Protein 1GXY (pdb70)

Structure (mmCIF, N/CA/C/O backbone):
data_1GXY
#
_entry.id   1GXY
#
_cell.length_a   46.510
_cell.length_b   85.640
_cell.length_c   57.960
_cell.angle_alpha   90.00
_cell.angle_beta   94.60
_cell.angle_gamma   90.00
#
_symmetry.space_group_name_H-M   'P 1 21 1'
#
loop_
_entity.id
_entity.type
_entity.pdbx_description
1 polymer 'T-CELL ECTO-ADP-RIBOSYLTRANSFERASE 2'
2 non-polymer GLYCEROL
3 water water
#
loop_
_atom_site.group_PDB
_atom_site.id
_atom_site.type_symbol
_atom_site.label_atom_id
_atom_site.label_alt_id
_atom_site.label_comp_id
_atom_site.label_asym_id
_atom_site.label_entity_id
_atom_site.label_seq_id
_atom_site.pdbx_PDB_ins_code
_atom_site.Cartn_x
_atom_site.Cartn_y
_atom_site.Cartn_z
_atom_site.occupancy
_atom_site.B_iso_or_equiv
_atom_site.auth_seq_id
_atom_site.auth_comp_id
_atom_site.auth_asym_id
_atom_site.auth_atom_id
_atom_site.pdbx_PDB_model_num
ATOM 1 N N . PRO A 1 4 ? -7.899 11.180 -7.234 1.00 25.63 4 PRO A N 1
ATOM 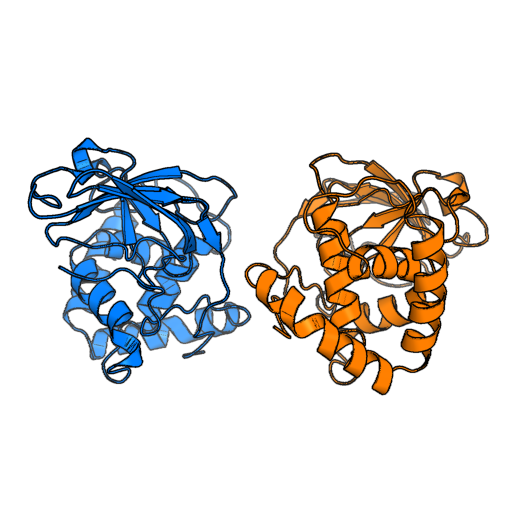2 C CA . PRO A 1 4 ? -7.612 11.459 -5.804 1.00 27.10 4 PRO A CA 1
ATOM 3 C C . PRO A 1 4 ? -6.176 11.903 -5.579 1.00 25.34 4 PRO A C 1
ATOM 4 O O . PRO A 1 4 ? -5.240 11.337 -6.144 1.00 25.76 4 PRO A O 1
ATOM 8 N N . LEU A 1 5 ? -6.009 12.914 -4.740 1.00 21.69 5 LEU A N 1
ATOM 9 C CA . LEU A 1 5 ? -4.689 13.430 -4.424 1.00 20.29 5 LEU A CA 1
ATOM 10 C C . LEU A 1 5 ? -4.251 12.909 -3.060 1.00 20.91 5 LEU A C 1
ATOM 11 O O . LEU A 1 5 ? -5.076 12.724 -2.163 1.00 18.20 5 LEU A O 1
ATOM 16 N N . MET A 1 6 ? -2.952 12.672 -2.916 1.00 20.97 6 MET A N 1
ATOM 17 C CA . MET A 1 6 ? -2.382 12.169 -1.668 1.00 22.77 6 MET A CA 1
ATOM 18 C C . MET A 1 6 ? -1.958 13.314 -0.761 1.00 19.73 6 MET A C 1
ATOM 19 O O . MET A 1 6 ? -1.341 14.265 -1.221 1.00 24.49 6 MET A O 1
ATOM 24 N N . LEU A 1 7 ? -2.271 13.219 0.528 1.00 13.92 7 LEU A N 1
ATOM 25 C CA . LEU A 1 7 ? -1.847 14.246 1.470 1.00 13.16 7 LEU A CA 1
ATOM 26 C C . LEU A 1 7 ? -0.415 13.890 1.832 1.00 15.95 7 LEU A C 1
ATOM 27 O O . LEU A 1 7 ? -0.055 12.713 1.865 1.00 18.83 7 LEU A O 1
ATOM 32 N N . ASP A 1 8 ? 0.407 14.902 2.073 1.00 13.01 8 ASP A N 1
ATOM 33 C CA . ASP A 1 8 ? 1.794 14.682 2.472 1.00 15.00 8 ASP A CA 1
ATOM 34 C C . ASP A 1 8 ? 2.300 15.890 3.241 1.00 15.95 8 ASP A C 1
ATOM 35 O O . ASP A 1 8 ? 1.503 16.612 3.857 1.00 14.94 8 ASP A O 1
ATOM 40 N N . THR A 1 9 ? 3.612 16.112 3.225 1.00 14.26 9 THR A N 1
ATOM 41 C CA . THR A 1 9 ? 4.186 17.241 3.945 1.00 14.29 9 THR A CA 1
ATOM 42 C C . THR A 1 9 ? 4.537 18.402 3.017 1.00 17.40 9 THR A C 1
ATOM 43 O O . THR A 1 9 ? 5.254 19.327 3.407 1.00 16.27 9 THR A O 1
ATOM 47 N N . ALA A 1 10 ? 4.022 18.337 1.792 1.00 11.68 10 ALA A N 1
ATOM 48 C CA . ALA A 1 10 ? 4.227 19.381 0.787 1.00 13.72 10 ALA A CA 1
ATOM 49 C C . ALA A 1 10 ? 5.680 19.822 0.633 1.00 14.67 10 ALA A C 1
ATOM 50 O O . ALA A 1 10 ? 6.016 21.003 0.801 1.00 12.56 10 ALA A O 1
ATOM 52 N N . PRO A 1 11 ? 6.566 18.881 0.282 1.00 14.53 11 PRO A N 1
ATOM 53 C CA . PRO A 1 11 ? 7.986 19.203 0.110 1.00 15.61 11 PRO A CA 1
ATOM 54 C C . PRO A 1 11 ? 8.306 20.185 -1.014 1.00 16.66 11 PRO A C 1
ATOM 55 O O . PRO A 1 11 ? 9.330 20.868 -0.960 1.00 18.28 11 PRO A O 1
ATOM 59 N N . ASN A 1 12 ? 7.438 20.274 -2.018 1.00 14.21 12 ASN A N 1
ATOM 60 C CA . ASN A 1 12 ? 7.680 21.175 -3.151 1.00 15.68 12 ASN A CA 1
ATOM 61 C C . ASN A 1 12 ? 7.110 22.581 -3.009 1.00 17.47 12 ASN A C 1
ATOM 62 O O . ASN A 1 12 ? 7.254 23.407 -3.910 1.00 18.59 12 ASN A O 1
ATOM 67 N N . ALA A 1 13 ? 6.477 22.867 -1.882 1.00 13.76 13 ALA A N 1
ATOM 68 C CA . ALA A 1 13 ? 5.852 24.171 -1.697 1.00 12.68 13 ALA A CA 1
ATOM 69 C C . ALA A 1 13 ? 6.743 25.307 -1.214 1.00 10.58 13 ALA A C 1
ATOM 70 O O . ALA A 1 13 ? 7.618 25.104 -0.382 1.00 16.19 13 ALA A O 1
ATOM 72 N N . PHE A 1 14 ? 6.513 26.510 -1.739 1.00 11.40 14 PHE A N 1
ATOM 73 C CA . PHE A 1 14 ? 7.263 27.672 -1.280 1.00 10.26 14 PHE A CA 1
ATOM 74 C C . PHE A 1 14 ? 6.612 27.941 0.074 1.00 13.73 14 PHE A C 1
ATOM 75 O O . PHE A 1 14 ? 5.413 28.192 0.145 1.00 18.51 14 PHE A O 1
ATOM 83 N N . ASP A 1 15 ? 7.396 27.905 1.143 1.00 10.24 15 ASP A N 1
ATOM 84 C CA . ASP A 1 15 ? 6.837 28.038 2.485 1.00 8.18 15 ASP A CA 1
ATOM 85 C C . ASP A 1 15 ? 7.538 29.068 3.371 1.00 7.94 15 ASP A C 1
ATOM 86 O O . ASP A 1 15 ? 7.491 28.975 4.603 1.00 10.70 15 ASP A O 1
ATOM 91 N N . ASP A 1 16 ? 8.164 30.059 2.743 1.00 11.48 16 ASP A N 1
ATOM 92 C CA . ASP A 1 16 ? 8.934 31.078 3.448 1.00 9.81 16 ASP A CA 1
ATOM 93 C C . ASP A 1 16 ? 8.216 31.733 4.627 1.00 11.96 16 ASP A C 1
ATOM 94 O O . ASP A 1 16 ? 7.073 32.207 4.494 1.00 11.93 16 ASP A O 1
ATOM 99 N N . GLN A 1 17 ? 8.895 31.768 5.773 1.00 10.44 17 GLN A N 1
ATOM 100 C CA . GLN A 1 17 ? 8.356 32.423 6.967 1.00 10.75 17 GLN A CA 1
ATOM 101 C C . GLN A 1 17 ? 9.090 33.739 7.215 1.00 10.87 17 GLN A C 1
ATOM 102 O O . GLN A 1 17 ? 8.730 34.503 8.110 1.00 11.49 17 GLN A O 1
ATOM 108 N N . TYR A 1 18 ? 10.118 33.998 6.415 1.00 12.43 18 TYR A N 1
ATOM 109 C CA . TYR A 1 18 ? 10.892 35.230 6.537 1.00 11.33 18 TYR A CA 1
ATOM 110 C C . TYR A 1 18 ? 11.465 35.428 7.942 1.00 14.70 18 TYR A C 1
ATOM 111 O O . TYR A 1 18 ? 11.342 36.505 8.533 1.00 16.05 18 TYR A O 1
ATOM 120 N N . GLU A 1 19 ? 12.089 34.385 8.473 1.00 15.56 19 GLU A N 1
ATOM 121 C CA . GLU A 1 19 ? 12.676 34.484 9.799 1.00 15.25 19 GLU A CA 1
ATOM 122 C C . GLU A 1 19 ? 14.032 35.183 9.737 1.00 14.67 19 GLU A C 1
ATOM 123 O O . GLU A 1 19 ? 14.981 34.671 9.135 1.00 18.68 19 GLU A O 1
ATOM 129 N N . GLY A 1 20 ? 14.103 36.362 10.347 1.00 16.06 20 GLY A N 1
ATOM 130 C CA . GLY A 1 20 ? 15.349 37.106 10.384 1.00 16.46 20 GLY A CA 1
ATOM 131 C C . GLY A 1 20 ? 15.559 38.128 9.284 1.00 20.09 20 GLY A C 1
ATOM 132 O O . GLY A 1 20 ? 16.558 38.852 9.305 1.00 18.68 20 GLY A O 1
ATOM 133 N N . CYS A 1 21 ? 14.631 38.211 8.332 1.00 18.07 21 CYS A N 1
ATOM 134 C CA . CYS A 1 21 ? 14.773 39.162 7.229 1.00 19.48 21 CYS A CA 1
ATOM 135 C C . CYS A 1 21 ? 13.566 40.074 6.993 1.00 19.93 21 CYS A C 1
ATOM 136 O O . CYS A 1 21 ? 13.405 40.621 5.901 1.00 20.94 21 CYS A O 1
ATOM 139 N N . VAL A 1 22 ? 12.724 40.245 8.002 1.00 17.31 22 VAL A N 1
ATOM 140 C CA . VAL A 1 22 ? 11.552 41.100 7.848 1.00 15.84 22 VAL A CA 1
ATOM 141 C C . VAL A 1 22 ? 11.908 42.518 7.407 1.00 21.09 22 VAL A C 1
ATOM 142 O O . VAL A 1 22 ? 11.333 43.039 6.442 1.00 16.83 22 VAL A O 1
ATOM 146 N N . ASN A 1 23 ? 12.849 43.147 8.102 1.00 21.52 23 ASN A N 1
ATOM 147 C CA . ASN A 1 23 ? 13.232 44.510 7.748 1.00 24.50 23 ASN A CA 1
ATOM 148 C C . ASN A 1 23 ? 13.791 44.569 6.334 1.00 26.03 23 ASN A C 1
ATOM 149 O O . ASN A 1 23 ? 13.491 45.491 5.571 1.00 22.40 23 ASN A O 1
ATOM 154 N N . LYS A 1 24 ? 14.604 43.577 5.988 1.00 24.08 24 LYS A N 1
ATOM 155 C CA . LYS A 1 24 ? 15.196 43.510 4.662 1.00 24.29 24 LYS A CA 1
ATOM 156 C C . LYS A 1 24 ? 14.096 43.397 3.609 1.00 26.07 24 LYS A C 1
ATOM 157 O O . LYS A 1 24 ? 14.134 44.076 2.579 1.00 21.25 24 LYS A O 1
ATOM 163 N N . MET A 1 25 ? 13.106 42.549 3.877 1.00 19.10 25 MET A N 1
ATOM 164 C CA . MET A 1 25 ? 11.997 42.361 2.943 1.00 20.86 25 MET A CA 1
ATOM 165 C C . MET A 1 25 ? 11.076 43.578 2.828 1.00 22.38 25 MET A C 1
ATOM 166 O O . MET A 1 25 ? 10.645 43.920 1.725 1.00 23.46 25 MET A O 1
ATOM 171 N N . GLU A 1 26 ? 10.759 44.218 3.954 1.00 18.80 26 GLU A N 1
ATOM 172 C CA . GLU A 1 26 ? 9.875 45.382 3.934 1.00 20.05 26 GLU A CA 1
ATOM 173 C C . GLU A 1 26 ? 10.452 46.509 3.079 1.00 25.20 26 GLU A C 1
ATOM 174 O O . GLU A 1 26 ? 9.708 47.354 2.588 1.00 24.00 26 GLU A O 1
ATOM 180 N N . GLU A 1 27 ? 11.770 46.531 2.895 1.00 20.73 27 GLU A N 1
ATOM 181 C CA . GLU A 1 27 ? 12.355 47.591 2.082 1.00 27.14 27 GLU A CA 1
ATOM 182 C C . GLU A 1 27 ? 12.524 47.223 0.610 1.00 22.11 27 GLU A C 1
ATOM 183 O O . GLU A 1 27 ? 12.523 48.105 -0.247 1.00 23.95 27 GLU A O 1
ATOM 189 N N . LYS A 1 28 ? 12.657 45.937 0.303 1.00 20.39 28 LYS A N 1
ATOM 190 C CA . LYS A 1 28 ? 12.817 45.528 -1.086 1.00 17.17 28 LYS A CA 1
ATOM 191 C C . LYS A 1 28 ? 11.520 45.033 -1.722 1.00 14.84 28 LYS A C 1
ATOM 192 O O . LYS A 1 28 ? 11.418 44.966 -2.944 1.00 14.96 28 LYS A O 1
ATOM 198 N N . ALA A 1 29 ? 10.536 44.693 -0.894 1.00 14.80 29 ALA A N 1
ATOM 199 C CA . ALA A 1 29 ? 9.258 44.187 -1.399 1.00 13.82 29 ALA A CA 1
ATOM 200 C C . ALA A 1 29 ? 8.497 45.116 -2.359 1.00 16.48 29 ALA A C 1
ATOM 201 O O . ALA A 1 29 ? 7.848 44.638 -3.299 1.00 13.58 29 ALA A O 1
ATOM 203 N N . PRO A 1 30 ? 8.538 46.443 -2.137 1.00 14.04 30 PRO A N 1
ATOM 204 C CA . PRO A 1 30 ? 7.811 47.316 -3.068 1.00 13.79 30 PRO A CA 1
ATOM 205 C C . PRO A 1 30 ? 8.304 47.144 -4.506 1.00 9.44 30 PRO A C 1
ATOM 206 O O . PRO A 1 30 ? 7.501 47.075 -5.445 1.00 11.97 30 PRO A O 1
ATOM 210 N N . LEU A 1 31 ? 9.622 47.071 -4.676 1.00 12.37 31 LEU A N 1
ATOM 211 C CA . LEU A 1 31 ? 10.218 46.889 -5.989 1.00 15.16 31 LEU A CA 1
ATOM 212 C C . LEU A 1 31 ? 9.874 45.490 -6.491 1.00 12.66 31 LEU A C 1
ATOM 213 O O . LEU A 1 31 ? 9.568 45.290 -7.671 1.00 14.19 31 LEU A O 1
ATOM 218 N N . LEU A 1 32 ? 9.931 44.511 -5.591 1.00 13.34 32 LEU A N 1
ATOM 219 C CA . LEU A 1 32 ? 9.609 43.147 -5.973 1.00 15.73 32 LEU A CA 1
ATOM 220 C C . LEU A 1 32 ? 8.149 43.014 -6.413 1.00 10.63 32 LEU A C 1
ATOM 221 O O . LEU A 1 32 ? 7.855 42.248 -7.324 1.00 10.81 32 LEU A O 1
ATOM 226 N N . LEU A 1 33 ? 7.246 43.761 -5.775 1.00 10.59 33 LEU A N 1
ATOM 227 C CA . LEU A 1 33 ? 5.824 43.686 -6.118 1.00 10.44 33 LEU A CA 1
ATOM 228 C C . LEU A 1 33 ? 5.606 44.241 -7.521 1.00 11.79 33 LEU A C 1
ATOM 229 O O . LEU A 1 33 ? 4.858 43.693 -8.329 1.00 11.02 33 LEU A O 1
ATOM 234 N N . GLN A 1 34 ? 6.287 45.337 -7.809 1.00 12.92 34 GLN A N 1
ATOM 235 C CA . GLN A 1 34 ? 6.201 45.954 -9.116 1.00 12.71 34 GLN A CA 1
ATOM 236 C C . GLN A 1 34 ? 6.666 44.953 -10.172 1.00 11.80 34 GLN A C 1
ATOM 237 O O . GLN A 1 34 ? 6.105 44.892 -11.275 1.00 13.64 34 GLN A O 1
ATOM 243 N N . GLU A 1 35 ? 7.701 44.177 -9.839 1.00 10.92 35 GLU A N 1
ATOM 244 C CA . GLU A 1 35 ? 8.227 43.164 -10.740 1.00 11.21 35 GLU A CA 1
ATOM 245 C C . GLU A 1 35 ? 7.215 42.030 -10.895 1.00 10.85 35 GLU A C 1
ATOM 246 O O . GLU A 1 35 ? 6.990 41.545 -12.003 1.00 13.20 35 GLU A O 1
ATOM 252 N N . ASP A 1 36 ? 6.602 41.607 -9.787 1.00 13.69 36 ASP A N 1
ATOM 253 C CA . ASP A 1 36 ? 5.601 40.546 -9.891 1.00 13.14 3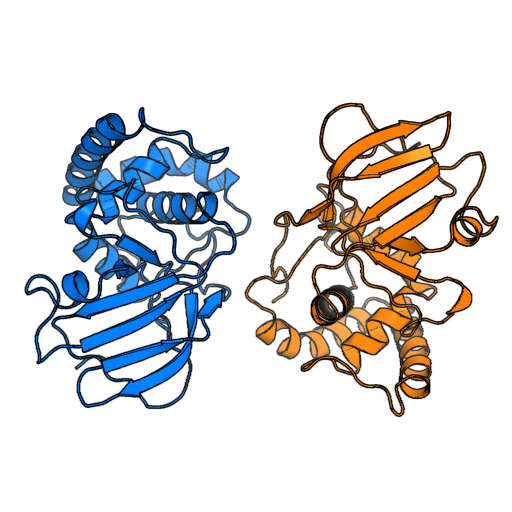6 ASP A CA 1
ATOM 254 C C . ASP A 1 36 ? 4.527 41.004 -10.881 1.00 13.92 36 ASP A C 1
ATOM 255 O O . ASP A 1 36 ? 4.118 40.240 -11.752 1.00 14.20 36 ASP A O 1
ATOM 260 N N . PHE A 1 37 ? 4.074 42.249 -10.745 1.00 13.94 37 PHE A N 1
ATOM 261 C CA . PHE A 1 37 ? 3.035 42.776 -11.627 1.00 12.76 37 PHE A CA 1
ATOM 262 C C . PHE A 1 37 ? 3.478 42.742 -13.099 1.00 12.95 37 PHE A C 1
ATOM 263 O O . PHE A 1 37 ? 2.686 42.449 -13.999 1.00 12.75 37 PHE A O 1
ATOM 271 N N . ASN A 1 38 ? 4.743 43.053 -13.346 1.00 15.77 38 ASN A N 1
ATOM 272 C CA . ASN A 1 38 ? 5.245 43.063 -14.715 1.00 16.00 38 ASN A CA 1
ATOM 273 C C . ASN A 1 38 ? 5.327 41.667 -15.325 1.00 17.27 38 ASN A C 1
ATOM 274 O O . ASN A 1 38 ? 5.388 41.511 -16.543 1.00 17.34 38 ASN A O 1
ATOM 279 N N . MET A 1 39 ? 5.315 40.644 -14.476 1.00 14.06 39 MET A N 1
ATOM 280 C CA . MET A 1 39 ? 5.385 39.273 -14.959 1.00 11.26 39 MET A CA 1
ATOM 281 C C . MET A 1 39 ? 4.028 38.584 -14.789 1.00 12.09 39 MET A C 1
ATOM 282 O O . MET A 1 39 ? 3.855 37.457 -15.234 1.00 16.47 39 MET A O 1
ATOM 287 N N . ASN A 1 40 ? 3.082 39.274 -14.160 1.00 12.54 40 ASN A N 1
ATOM 288 C CA . ASN A 1 40 ? 1.788 38.678 -13.824 1.00 15.71 40 ASN A CA 1
ATOM 289 C C . ASN A 1 40 ? 0.665 39.711 -13.938 1.00 16.48 40 ASN A C 1
ATOM 290 O O . ASN A 1 40 ? 0.255 40.318 -12.945 1.00 14.14 40 ASN A O 1
ATOM 295 N N . ALA A 1 41 ? 0.147 39.898 -15.147 1.00 16.50 41 ALA A N 1
ATOM 296 C CA . ALA A 1 41 ? -0.910 40.884 -15.358 1.00 14.68 41 ALA A CA 1
ATOM 297 C C . ALA A 1 41 ? -2.155 40.619 -14.509 1.00 18.02 41 ALA A C 1
ATOM 298 O O . ALA A 1 41 ? -2.779 41.562 -14.005 1.00 16.61 41 ALA A O 1
ATOM 300 N N . LYS A 1 42 ? -2.511 39.346 -14.358 1.00 19.43 42 LYS A N 1
ATOM 301 C CA . LYS A 1 42 ? -3.684 38.968 -13.571 1.00 21.75 42 LYS A CA 1
ATOM 302 C C . LYS A 1 42 ? -3.525 39.445 -12.134 1.00 20.29 42 LYS A C 1
ATOM 303 O O . LYS A 1 42 ? -4.480 39.929 -11.528 1.00 15.16 42 LYS A O 1
ATOM 309 N N . LEU A 1 43 ? -2.319 39.284 -11.592 1.00 14.17 43 LEU A N 1
ATOM 310 C CA . LEU A 1 43 ? -2.044 39.722 -10.227 1.00 16.49 43 LEU A CA 1
ATOM 311 C C . LEU A 1 43 ? -2.151 41.239 -10.107 1.00 15.10 43 LEU A C 1
ATOM 312 O O . LEU A 1 43 ? -2.681 41.748 -9.129 1.00 12.41 43 LEU A O 1
ATOM 317 N N . LYS A 1 44 ? -1.651 41.971 -11.102 1.00 17.85 44 LYS A N 1
ATOM 318 C CA . LYS A 1 44 ? -1.737 43.421 -11.045 1.00 17.44 44 LYS A CA 1
ATOM 319 C C . LYS A 1 44 ? -3.193 43.876 -10.976 1.00 13.51 44 LYS A C 1
ATOM 320 O O . LYS A 1 44 ? -3.527 44.753 -10.190 1.00 16.10 44 LYS A O 1
ATOM 326 N N . VAL A 1 45 ? -4.058 43.284 -11.801 1.00 14.62 45 VAL A N 1
ATOM 327 C CA . VAL A 1 45 ? -5.468 43.659 -11.783 1.00 15.60 45 VAL A CA 1
ATOM 328 C C . VAL A 1 45 ? -6.080 43.266 -10.441 1.00 14.22 45 VAL A C 1
ATOM 329 O O . VAL A 1 45 ? -6.769 44.066 -9.813 1.00 14.04 45 VAL A O 1
ATOM 333 N N . ALA A 1 46 ? -5.791 42.045 -9.995 1.00 16.79 46 ALA A N 1
ATOM 334 C CA . ALA A 1 46 ? -6.303 41.551 -8.714 1.00 14.87 46 ALA A CA 1
ATOM 335 C C . ALA A 1 46 ? -5.908 42.485 -7.561 1.00 15.88 46 ALA A C 1
ATOM 336 O O . ALA A 1 46 ? -6.722 42.808 -6.705 1.00 13.62 46 ALA A O 1
ATOM 338 N N . TRP A 1 47 ? -4.648 42.911 -7.533 1.00 12.48 47 TRP A N 1
ATOM 339 C CA . TRP A 1 47 ? -4.169 43.817 -6.484 1.00 12.31 47 TRP A CA 1
ATOM 340 C C . TRP A 1 47 ? -4.935 45.149 -6.488 1.00 13.45 47 TRP A C 1
ATOM 341 O O . TRP A 1 47 ? -5.345 45.650 -5.441 1.00 14.31 47 TRP A O 1
ATOM 352 N N . GLU A 1 48 ? -5.130 45.715 -7.674 1.00 17.76 48 GLU A N 1
ATOM 353 C CA . GLU A 1 48 ? -5.845 46.976 -7.811 1.00 23.17 48 GLU A CA 1
ATOM 354 C C . GLU A 1 48 ? -7.265 46.862 -7.263 1.00 18.12 48 GLU A C 1
ATOM 355 O O . GLU A 1 48 ? -7.753 47.771 -6.609 1.00 15.64 48 GLU A O 1
ATOM 361 N N . GLU A 1 49 ? -7.918 45.737 -7.526 1.00 17.16 49 GLU A N 1
ATOM 362 C CA . GLU A 1 49 ? -9.283 45.529 -7.041 1.00 15.94 49 GLU A CA 1
ATOM 363 C C . GLU A 1 49 ? -9.288 45.407 -5.517 1.00 14.46 49 GLU A C 1
ATOM 364 O O . GLU A 1 49 ? -10.158 45.944 -4.839 1.00 16.13 49 GLU A O 1
ATOM 370 N N . ALA A 1 50 ? -8.300 44.696 -4.979 1.00 14.90 50 ALA A N 1
ATOM 371 C CA . ALA A 1 50 ? -8.211 44.518 -3.540 1.00 13.82 50 ALA A CA 1
ATOM 372 C C . ALA A 1 50 ? -7.846 45.819 -2.836 1.00 13.80 50 ALA A C 1
ATOM 373 O O . ALA A 1 50 ? -8.264 46.060 -1.707 1.00 15.04 50 ALA A O 1
ATOM 375 N N . LYS A 1 51 ? -7.061 46.668 -3.496 1.00 13.02 51 LYS A N 1
ATOM 376 C CA . LYS A 1 51 ? -6.690 47.924 -2.873 1.00 15.21 51 LYS A CA 1
ATOM 377 C C . LYS A 1 51 ? -7.958 48.765 -2.713 1.00 16.42 51 LYS A C 1
ATOM 378 O O . LYS A 1 51 ? -8.142 49.446 -1.710 1.00 18.96 51 LYS A O 1
ATOM 384 N N . LYS A 1 52 ? -8.837 48.699 -3.706 1.00 20.77 52 LYS A N 1
ATOM 385 C CA . LYS A 1 52 ? -10.094 49.446 -3.648 1.00 26.63 52 LYS A CA 1
ATOM 386 C C . LYS A 1 52 ? -10.924 48.979 -2.451 1.00 27.48 52 LYS A C 1
ATOM 387 O O . LYS A 1 52 ? -11.420 49.787 -1.669 1.00 23.73 52 LYS A O 1
ATOM 393 N N . ARG A 1 53 ? -11.070 47.666 -2.314 1.00 22.41 53 ARG A N 1
ATOM 394 C CA . ARG A 1 53 ? -11.828 47.097 -1.206 1.00 26.01 53 ARG A CA 1
ATOM 395 C C . ARG A 1 53 ? -11.197 47.441 0.145 1.00 24.04 53 ARG A C 1
ATOM 396 O O . ARG A 1 53 ? -11.903 47.815 1.085 1.00 21.82 53 ARG A O 1
ATOM 404 N N . TRP A 1 54 ? -9.873 47.303 0.243 1.00 18.52 54 TRP A N 1
ATOM 405 C CA . TRP A 1 54 ? -9.155 47.601 1.481 1.00 17.38 54 TRP A CA 1
ATOM 406 C C . TRP A 1 54 ? -9.387 49.040 1.927 1.00 17.64 54 TRP A C 1
ATOM 407 O O . TRP A 1 54 ? -9.601 49.308 3.109 1.00 21.58 54 TRP A O 1
ATOM 418 N N . ASN A 1 55 ? -9.341 49.968 0.977 1.00 24.61 55 ASN A N 1
ATOM 419 C CA . ASN A 1 55 ? -9.539 51.369 1.315 1.00 26.70 55 ASN A CA 1
ATOM 420 C C . ASN A 1 55 ? -10.943 51.622 1.845 1.00 25.41 55 ASN A C 1
ATOM 421 O O . ASN A 1 55 ? -11.144 52.515 2.668 1.00 28.02 55 ASN A O 1
ATOM 426 N N . ASN A 1 56 ? -11.913 50.840 1.381 1.00 26.80 56 ASN A N 1
ATOM 427 C CA . ASN A 1 56 ? -13.291 51.008 1.841 1.00 31.54 56 ASN A CA 1
ATOM 428 C C . ASN A 1 56 ? -13.514 50.489 3.255 1.00 33.28 56 ASN A C 1
ATOM 429 O O . ASN A 1 56 ? -14.326 51.040 4.004 1.00 30.61 56 ASN A O 1
ATOM 434 N N . ILE A 1 57 ? -12.790 49.437 3.631 1.00 26.92 57 ILE A N 1
ATOM 435 C CA . ILE A 1 57 ? -12.987 48.848 4.950 1.00 27.56 57 ILE A CA 1
ATOM 436 C C . ILE A 1 57 ? -12.030 49.250 6.063 1.00 29.39 57 ILE A C 1
ATOM 437 O O . ILE A 1 57 ? -12.368 49.121 7.237 1.00 29.96 57 ILE A O 1
ATOM 442 N N . LYS A 1 58 ? -10.852 49.756 5.717 1.00 30.99 58 LYS A N 1
ATOM 443 C CA . LYS A 1 58 ? -9.878 50.114 6.742 1.00 35.16 58 LYS A CA 1
ATOM 444 C C . LYS A 1 58 ? -10.251 51.212 7.743 1.00 39.45 58 LYS A C 1
ATOM 445 O O . LYS A 1 58 ? -9.775 51.198 8.880 1.00 41.13 58 LYS A O 1
ATOM 451 N N . PRO A 1 59 ? -11.101 52.177 7.348 1.00 42.90 59 PRO A N 1
ATOM 452 C CA . PRO A 1 59 ? -11.452 53.225 8.316 1.00 47.00 59 PRO A CA 1
ATOM 453 C C . PRO A 1 59 ? -12.170 52.669 9.548 1.00 55.38 59 PRO A C 1
ATOM 454 O O . PRO A 1 59 ? -12.179 53.294 10.611 1.00 56.12 59 PRO A O 1
ATOM 458 N N . SER A 1 60 ? -12.760 51.486 9.394 1.00 60.44 60 SER A N 1
ATOM 459 C CA . SER A 1 60 ? -13.504 50.829 10.467 1.00 64.28 60 SER A CA 1
ATOM 460 C C . SER A 1 60 ? -12.750 50.692 11.789 1.00 64.76 60 SER A C 1
ATOM 461 O O . SER A 1 60 ? -13.075 51.367 12.768 1.00 67.00 60 SER A O 1
ATOM 464 N N . ARG A 1 61 ? -11.746 49.819 11.818 1.00 61.03 61 ARG A N 1
ATOM 465 C CA . ARG A 1 61 ? -10.977 49.584 13.036 1.00 58.38 61 ARG A CA 1
ATOM 466 C C . ARG A 1 61 ? -9.521 50.022 12.947 1.00 51.19 61 ARG A C 1
ATOM 467 O O . ARG A 1 61 ? -9.115 50.717 12.015 1.00 49.36 61 ARG A O 1
ATOM 475 N N . SER A 1 62 ? -8.749 49.602 13.946 1.00 43.72 62 SER A N 1
ATOM 476 C CA . SER A 1 62 ? -7.324 49.892 14.034 1.00 41.35 62 SER A CA 1
ATOM 477 C C . SER A 1 62 ? -6.582 48.580 13.773 1.00 35.29 62 SER A C 1
ATOM 478 O O . SER A 1 62 ? -7.202 47.516 13.725 1.00 34.74 62 SER A O 1
ATOM 481 N N . TYR A 1 63 ? -5.263 48.646 13.615 1.00 32.37 63 TYR A N 1
ATOM 482 C CA . TYR A 1 63 ? -4.484 47.440 13.325 1.00 30.86 63 TYR A CA 1
ATOM 483 C C . TYR A 1 63 ? -3.180 47.341 14.111 1.00 28.29 63 TYR A C 1
ATOM 484 O O . TYR A 1 63 ? -2.702 48.334 14.662 1.00 30.94 63 TYR A O 1
ATOM 493 N N . PRO A 1 64 ? -2.584 46.134 14.171 1.00 27.90 64 PRO A N 1
ATOM 494 C CA . PRO A 1 64 ? -1.328 45.911 14.897 1.00 28.56 64 PRO A CA 1
ATOM 495 C C . PRO A 1 64 ? -0.230 46.868 14.449 1.00 27.11 64 PRO A C 1
ATOM 496 O O . PRO A 1 64 ? -0.234 47.334 13.313 1.00 22.58 64 PRO A O 1
ATOM 500 N N . LYS A 1 65 ? 0.712 47.158 15.340 1.00 29.12 65 LYS A N 1
ATOM 501 C CA . LYS A 1 65 ? 1.808 48.051 14.993 1.00 32.59 65 LYS A CA 1
ATOM 502 C C . LYS A 1 65 ? 2.599 47.436 13.849 1.00 28.95 65 LYS A C 1
ATOM 503 O O . LYS A 1 65 ? 2.954 46.262 13.895 1.00 27.53 65 LYS A O 1
ATOM 509 N N . GLY A 1 66 ? 2.852 48.234 12.817 1.00 29.58 66 GLY A N 1
ATOM 510 C CA . GLY A 1 66 ? 3.610 47.753 11.677 1.00 27.52 66 GLY A CA 1
ATOM 511 C C . GLY A 1 66 ? 2.743 47.298 10.521 1.00 22.19 66 GLY A C 1
ATOM 512 O O . GLY A 1 66 ? 3.240 47.104 9.414 1.00 24.70 66 GLY A O 1
ATOM 513 N N . PHE A 1 67 ? 1.450 47.129 10.780 1.00 19.10 67 PHE A N 1
ATOM 514 C CA . PHE A 1 67 ? 0.494 46.690 9.761 1.00 17.84 67 PHE A CA 1
ATOM 515 C C . PHE A 1 67 ? 0.160 47.848 8.829 1.00 19.11 67 PHE A C 1
ATOM 516 O O . PHE A 1 67 ? -0.332 48.884 9.276 1.00 22.18 67 PHE A O 1
ATOM 524 N N . ASN A 1 68 ? 0.425 47.684 7.536 1.00 19.18 68 ASN A N 1
ATOM 525 C CA . ASN A 1 68 ? 0.149 48.749 6.574 1.00 19.10 68 ASN A CA 1
ATOM 526 C C . ASN A 1 68 ? -0.750 48.327 5.418 1.00 17.84 68 ASN A C 1
ATOM 527 O O . ASN A 1 68 ? -1.285 47.214 5.412 1.00 19.85 68 ASN A O 1
ATOM 532 N N . ASP A 1 69 ? -0.900 49.217 4.438 1.00 20.47 69 ASP A N 1
ATOM 533 C CA . ASP A 1 69 ? -1.752 48.966 3.276 1.00 18.19 69 ASP A CA 1
ATOM 534 C C . ASP A 1 69 ? -1.351 47.741 2.458 1.00 18.44 69 ASP A C 1
ATOM 535 O O . ASP A 1 69 ? -2.206 47.110 1.847 1.00 16.96 69 ASP A O 1
ATOM 540 N N . PHE A 1 70 ? -0.062 47.412 2.421 1.00 14.02 70 PHE A N 1
ATOM 541 C CA . PHE A 1 70 ? 0.370 46.237 1.659 1.00 13.16 70 PHE A CA 1
ATOM 542 C C . PHE A 1 70 ? -0.203 44.982 2.314 1.00 13.55 70 PHE A C 1
ATOM 543 O O . PHE A 1 70 ? -0.617 44.045 1.628 1.00 12.18 70 PHE A O 1
ATOM 551 N N . HIS A 1 71 ? -0.225 44.972 3.645 1.00 13.94 71 HIS A N 1
ATOM 552 C CA . HIS A 1 71 ? -0.732 43.817 4.383 1.00 15.78 71 HIS A CA 1
A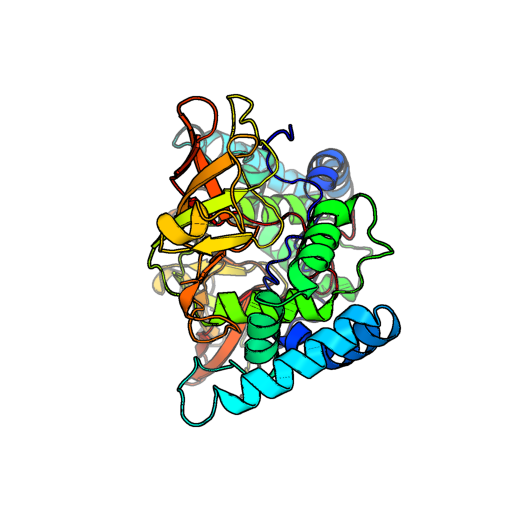TOM 553 C C . HIS A 1 71 ? -2.239 43.673 4.238 1.00 17.75 71 HIS A C 1
ATOM 554 O O . HIS A 1 71 ? -2.733 42.587 3.937 1.00 14.26 71 HIS A O 1
ATOM 561 N N . GLY A 1 72 ? -2.963 44.767 4.455 1.00 15.13 72 GLY A N 1
ATOM 562 C CA . GLY A 1 72 ? -4.412 44.723 4.334 1.00 16.35 72 GLY A CA 1
ATOM 563 C C . GLY A 1 72 ? -4.834 44.347 2.926 1.00 17.33 72 GLY A C 1
ATOM 564 O O . GLY A 1 72 ? -5.752 43.541 2.726 1.00 15.06 72 GLY A O 1
ATOM 565 N N . THR A 1 73 ? -4.163 44.931 1.938 1.00 13.25 73 THR A N 1
ATOM 566 C CA . THR A 1 73 ? -4.479 44.645 0.546 1.00 13.20 73 THR A CA 1
ATOM 567 C C . THR A 1 73 ? -4.178 43.193 0.171 1.00 14.71 73 THR A C 1
ATOM 568 O O . THR A 1 73 ? -4.955 42.576 -0.540 1.00 12.49 73 THR A O 1
ATOM 572 N N . ALA A 1 74 ? -3.050 42.655 0.637 1.00 10.11 74 ALA A N 1
ATOM 573 C CA . ALA A 1 74 ? -2.693 41.275 0.332 1.00 10.94 74 ALA A CA 1
ATOM 574 C C . ALA A 1 74 ? -3.759 40.302 0.849 1.00 11.62 74 ALA A C 1
ATOM 575 O O . ALA A 1 74 ? -4.151 39.360 0.145 1.00 11.92 74 ALA A O 1
ATOM 577 N N . LEU A 1 75 ? -4.230 40.534 2.073 1.00 12.46 75 LEU A N 1
ATOM 578 C CA . LEU A 1 75 ? -5.249 39.672 2.669 1.00 11.75 75 LEU A CA 1
ATOM 579 C C . LEU A 1 75 ? -6.532 39.697 1.855 1.00 12.22 75 LEU A C 1
ATOM 580 O O . LEU A 1 75 ? -7.091 38.652 1.530 1.00 12.33 75 LEU A O 1
ATOM 585 N N . VAL A 1 76 ? -6.994 40.900 1.528 1.00 12.04 76 VAL A N 1
ATOM 586 C CA . VAL A 1 76 ? -8.211 41.049 0.743 1.00 13.55 76 VAL A CA 1
ATOM 587 C C . VAL A 1 76 ? -8.046 40.309 -0.576 1.00 13.64 76 VAL A C 1
ATOM 588 O O . VAL A 1 76 ? -8.917 39.548 -0.997 1.00 12.97 76 VAL A O 1
ATOM 592 N N . ALA A 1 77 ? -6.909 40.526 -1.227 1.00 10.32 77 ALA A N 1
ATOM 593 C CA . ALA A 1 77 ? -6.638 39.878 -2.500 1.00 10.44 77 ALA A CA 1
ATOM 594 C C . ALA A 1 77 ? -6.728 38.358 -2.416 1.00 10.92 77 ALA A C 1
ATOM 595 O O . ALA A 1 77 ? -7.213 37.703 -3.336 1.00 12.54 77 ALA A O 1
ATOM 597 N N . TYR A 1 78 ? -6.251 37.785 -1.318 1.00 10.43 78 TYR A N 1
ATOM 598 C CA . TYR A 1 78 ? -6.309 36.337 -1.199 1.00 8.20 78 TYR A CA 1
ATOM 599 C C . TYR A 1 78 ? -7.747 35.834 -1.175 1.00 10.65 78 TYR A C 1
ATOM 600 O O . TYR A 1 78 ? -8.009 34.708 -1.588 1.00 11.09 78 TYR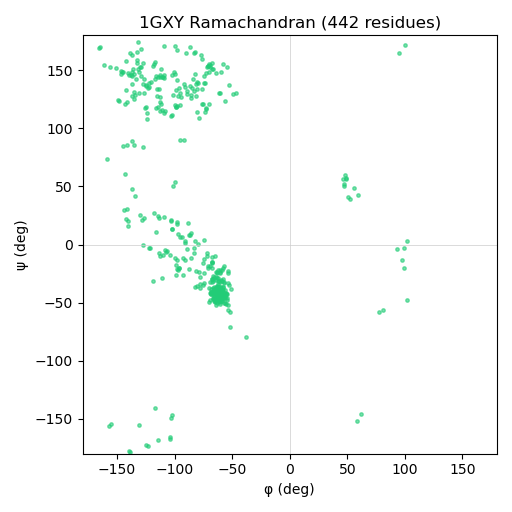 A O 1
ATOM 609 N N . THR A 1 79 ? -8.671 36.670 -0.704 1.00 10.93 79 THR A N 1
ATOM 610 C CA . THR A 1 79 ? -10.074 36.270 -0.657 1.00 12.43 79 THR A CA 1
ATOM 611 C C . THR A 1 79 ? -10.761 36.403 -2.017 1.00 15.59 79 THR A C 1
ATOM 612 O O . THR A 1 79 ? -11.955 36.105 -2.158 1.00 14.76 79 THR A O 1
ATOM 616 N N . GLY A 1 80 ? -9.995 36.848 -3.010 1.00 13.57 80 GLY A N 1
ATOM 617 C CA . GLY A 1 80 ? -10.504 37.007 -4.362 1.00 21.38 80 GLY A CA 1
ATOM 618 C C . GLY A 1 80 ? -10.053 35.908 -5.306 1.00 15.21 80 GLY A C 1
ATOM 619 O O . GLY A 1 80 ? -9.511 34.888 -4.875 1.00 15.28 80 GLY A O 1
ATOM 620 N N . SER A 1 81 ? -10.227 36.132 -6.610 1.00 19.27 81 SER A N 1
ATOM 621 C CA . SER A 1 81 ? -9.882 35.130 -7.612 1.00 19.16 81 SER A CA 1
ATOM 622 C C . SER A 1 81 ? -8.412 34.791 -7.814 1.00 14.03 81 SER A C 1
ATOM 623 O O . SER A 1 81 ? -8.105 33.722 -8.333 1.00 19.60 81 SER A O 1
ATOM 626 N N . ILE A 1 82 ? -7.497 35.663 -7.399 1.00 15.29 82 ILE A N 1
ATOM 627 C CA . ILE A 1 82 ? -6.081 35.359 -7.595 1.00 14.97 82 ILE A CA 1
ATOM 628 C C . ILE A 1 82 ? -5.632 34.173 -6.732 1.00 12.63 82 ILE A C 1
ATOM 629 O O . ILE A 1 82 ? -4.586 33.586 -6.982 1.00 12.21 82 ILE A O 1
ATOM 634 N N . ALA A 1 83 ? -6.439 33.808 -5.736 1.00 12.02 83 ALA A N 1
ATOM 635 C CA . ALA A 1 83 ? -6.084 32.701 -4.848 1.00 11.91 83 ALA A CA 1
ATOM 636 C C . ALA A 1 83 ? -5.794 31.371 -5.546 1.00 12.33 83 ALA A C 1
ATOM 637 O O . ALA A 1 83 ? -4.862 30.666 -5.166 1.00 14.37 83 ALA A O 1
ATOM 639 N N . VAL A 1 84 ? -6.588 31.015 -6.554 1.00 12.87 84 VAL A N 1
ATOM 640 C CA . VAL A 1 84 ? -6.370 29.749 -7.242 1.00 14.05 84 VAL A CA 1
ATOM 641 C C . VAL A 1 84 ? -4.996 29.665 -7.899 1.00 13.26 84 VAL A C 1
ATOM 642 O O . VAL A 1 84 ? -4.272 28.681 -7.714 1.00 13.83 84 VAL A O 1
ATOM 646 N N . ASP A 1 85 ? -4.623 30.695 -8.654 1.00 15.22 85 ASP A N 1
ATOM 647 C CA . ASP A 1 85 ? -3.336 30.676 -9.336 1.00 16.74 85 ASP A CA 1
ATOM 648 C C . ASP A 1 85 ? -2.182 30.812 -8.353 1.00 11.52 85 ASP A C 1
ATOM 649 O O . ASP A 1 85 ? -1.136 30.176 -8.515 1.00 14.18 85 ASP A O 1
ATOM 654 N N . PHE A 1 86 ? -2.385 31.635 -7.331 1.00 10.99 86 PHE A N 1
ATOM 655 C CA . PHE A 1 86 ? -1.369 31.845 -6.310 1.00 11.29 86 PHE A CA 1
ATOM 656 C C . PHE A 1 86 ? -1.131 30.544 -5.557 1.00 12.59 86 PHE A C 1
ATOM 657 O O . PHE A 1 86 ? 0.012 30.137 -5.367 1.00 10.97 86 PHE A O 1
ATOM 665 N N . ASN A 1 87 ? -2.207 29.888 -5.126 1.00 14.13 87 ASN A N 1
ATOM 666 C CA . ASN A 1 87 ? -2.057 28.622 -4.416 1.00 11.03 87 ASN A CA 1
ATOM 667 C C . ASN A 1 87 ? -1.332 27.606 -5.293 1.00 13.14 87 ASN A C 1
ATOM 668 O O . ASN A 1 87 ? -0.484 26.849 -4.813 1.00 13.84 87 ASN A O 1
ATOM 673 N N . ARG A 1 88 ? -1.641 27.604 -6.588 1.00 11.47 88 ARG A N 1
ATOM 674 C CA . ARG A 1 88 ? -1.000 26.659 -7.493 1.00 12.26 88 ARG A CA 1
ATOM 675 C C . ARG A 1 88 ? 0.492 26.940 -7.593 1.00 11.92 88 ARG A C 1
ATOM 676 O O . ARG A 1 88 ? 1.315 26.038 -7.458 1.00 13.23 88 ARG A O 1
ATOM 684 N N . ALA A 1 89 ? 0.823 28.212 -7.805 1.00 13.58 89 ALA A N 1
ATOM 685 C CA . ALA A 1 89 ? 2.203 28.657 -7.948 1.00 11.68 89 ALA A CA 1
ATOM 686 C C . ALA A 1 89 ? 3.035 28.278 -6.733 1.00 10.40 89 ALA A C 1
ATOM 687 O O . ALA A 1 89 ? 4.181 27.833 -6.864 1.00 13.64 89 ALA A O 1
ATOM 689 N N . VAL A 1 90 ? 2.452 28.446 -5.549 1.00 11.91 90 VAL A N 1
ATOM 690 C CA . VAL A 1 90 ? 3.144 28.117 -4.314 1.00 12.81 90 VAL A CA 1
ATOM 691 C C . VAL A 1 90 ? 3.332 26.604 -4.188 1.00 11.83 90 VAL A C 1
ATOM 692 O O . VAL A 1 90 ? 4.423 26.130 -3.888 1.00 12.72 90 VAL A O 1
ATOM 696 N N . ARG A 1 91 ? 2.256 25.854 -4.421 1.00 14.64 91 ARG A N 1
ATOM 697 C CA . ARG A 1 91 ? 2.263 24.395 -4.344 1.00 21.07 91 ARG A CA 1
ATOM 698 C C . ARG A 1 91 ? 3.322 23.761 -5.244 1.00 22.72 91 ARG A C 1
ATOM 699 O O . ARG A 1 91 ? 4.020 22.828 -4.836 1.00 20.29 91 ARG A O 1
ATOM 707 N N . GLU A 1 92 ? 3.438 24.281 -6.462 1.00 19.83 92 GLU A N 1
ATOM 708 C CA . GLU A 1 92 ? 4.368 23.754 -7.453 1.00 22.52 92 GLU A CA 1
ATOM 709 C C . GLU A 1 92 ? 5.691 24.512 -7.551 1.00 23.21 92 GLU A C 1
ATOM 710 O O . GLU A 1 92 ? 6.398 24.386 -8.548 1.00 27.35 92 GLU A O 1
ATOM 716 N N . PHE A 1 93 ? 6.039 25.279 -6.521 1.00 20.18 93 PHE A N 1
ATOM 717 C CA . PHE A 1 93 ? 7.268 26.072 -6.555 1.00 15.26 93 PHE A CA 1
ATOM 718 C C . PHE A 1 93 ? 8.554 25.332 -6.916 1.00 18.25 93 PHE A C 1
ATOM 719 O O . PHE A 1 93 ? 9.240 25.699 -7.875 1.00 21.41 93 PHE A O 1
ATOM 727 N N . LYS A 1 94 ? 8.892 24.306 -6.142 1.00 16.46 94 LYS A N 1
ATOM 728 C CA . LYS A 1 94 ? 10.125 23.572 -6.376 1.00 21.07 94 LYS A CA 1
ATOM 729 C C . LYS A 1 94 ? 10.209 22.998 -7.786 1.00 22.82 94 LYS A C 1
ATOM 730 O O . LYS A 1 94 ? 11.295 22.920 -8.355 1.00 24.06 94 LYS A O 1
ATOM 736 N N . GLU A 1 95 ? 9.065 22.611 -8.344 1.00 25.53 95 GLU A N 1
ATOM 737 C CA . GLU A 1 95 ? 9.013 22.034 -9.687 1.00 33.02 95 GLU A CA 1
ATOM 738 C C . GLU A 1 95 ? 9.395 23.021 -10.783 1.00 33.61 95 GLU A C 1
ATOM 739 O O . GLU A 1 95 ? 9.921 22.620 -11.823 1.00 33.53 95 GLU A O 1
ATOM 745 N N . ASN A 1 96 ? 9.111 24.303 -10.569 1.00 31.18 96 ASN A N 1
ATOM 746 C CA . ASN A 1 96 ? 9.460 25.329 -11.552 1.00 35.72 96 ASN A CA 1
ATOM 747 C C . ASN A 1 96 ? 9.529 26.709 -10.908 1.00 31.03 96 ASN A C 1
ATOM 748 O O . ASN A 1 96 ? 8.652 27.547 -11.108 1.00 22.07 96 ASN A O 1
ATOM 753 N N . PRO A 1 97 ? 10.588 26.962 -10.128 1.00 29.66 97 PRO A N 1
ATOM 754 C CA . PRO A 1 97 ? 10.786 28.241 -9.441 1.00 24.68 97 PRO A CA 1
ATOM 755 C C . PRO A 1 97 ? 10.890 29.449 -10.367 1.00 27.18 97 PRO A C 1
ATOM 756 O O . PRO A 1 97 ? 10.639 30.580 -9.949 1.00 27.24 97 PRO A O 1
ATOM 760 N N . GLY A 1 98 ? 11.247 29.211 -11.626 1.00 22.89 98 GLY A N 1
ATOM 761 C CA . GLY A 1 98 ? 11.368 30.314 -12.562 1.00 23.43 98 GLY A CA 1
ATOM 762 C C . GLY A 1 98 ? 10.046 30.980 -12.901 1.00 22.93 98 GLY A C 1
ATOM 763 O O . GLY A 1 98 ? 10.019 32.082 -13.440 1.00 22.42 98 GLY A O 1
ATOM 764 N N . GLN A 1 99 ? 8.943 30.317 -12.569 1.00 17.37 99 GLN A N 1
ATOM 765 C CA . GLN A 1 99 ? 7.615 30.840 -12.863 1.00 16.35 99 GLN A CA 1
ATOM 766 C C . GLN A 1 99 ? 6.832 31.296 -11.635 1.00 19.02 99 GLN A C 1
ATOM 767 O O . GLN A 1 99 ? 5.599 31.350 -11.663 1.00 19.92 99 GLN A O 1
ATOM 773 N N . PHE A 1 100 ? 7.535 31.634 -10.561 1.00 17.59 100 PHE A N 1
ATOM 774 C CA . PHE A 1 100 ? 6.852 32.083 -9.356 1.00 13.59 100 PHE A CA 1
ATOM 775 C C . PHE A 1 100 ? 6.783 33.609 -9.330 1.00 11.93 100 PHE A C 1
ATOM 776 O O . PHE A 1 100 ? 7.675 34.273 -8.797 1.00 15.07 100 PHE A O 1
ATOM 784 N N . HIS A 1 101 ? 5.717 34.164 -9.890 1.00 11.50 101 HIS A N 1
ATOM 785 C CA . HIS A 1 101 ? 5.584 35.616 -9.971 1.00 11.15 101 HIS A CA 1
ATOM 786 C C . HIS A 1 101 ? 4.682 36.186 -8.898 1.00 11.97 101 HIS A C 1
ATOM 787 O O . HIS A 1 101 ? 3.725 36.918 -9.166 1.00 12.62 101 HIS A O 1
ATOM 794 N N . TYR A 1 102 ? 5.031 35.831 -7.665 1.00 13.25 102 TYR A N 1
ATOM 795 C CA . TYR A 1 102 ? 4.324 36.248 -6.458 1.00 13.06 102 TYR A CA 1
ATOM 796 C C . TYR A 1 102 ? 5.364 36.455 -5.357 1.00 11.69 102 TYR A C 1
ATOM 797 O O . TYR A 1 102 ? 5.068 36.271 -4.183 1.00 11.93 102 TYR A O 1
ATOM 806 N N . LYS A 1 103 ? 6.586 36.832 -5.730 1.00 12.12 103 LYS A N 1
ATOM 807 C CA . LYS A 1 103 ? 7.643 37.024 -4.734 1.00 13.57 103 LYS A CA 1
ATOM 808 C C . LYS A 1 103 ? 7.253 37.982 -3.610 1.00 14.03 103 LYS A C 1
ATOM 809 O O . LYS A 1 103 ? 7.385 37.642 -2.432 1.00 12.92 103 LYS A O 1
ATOM 815 N N . ALA A 1 104 ? 6.772 39.175 -3.963 1.00 12.23 104 ALA A N 1
ATOM 816 C CA . ALA A 1 104 ? 6.381 40.142 -2.947 1.00 11.01 104 ALA A CA 1
ATOM 817 C C . ALA A 1 104 ? 5.005 39.845 -2.385 1.00 11.17 104 ALA A C 1
ATOM 818 O O . ALA A 1 104 ? 4.744 40.058 -1.195 1.00 10.10 104 ALA A O 1
ATOM 820 N N . PHE A 1 105 ? 4.110 39.359 -3.241 1.00 9.58 105 PHE A N 1
ATOM 821 C CA . PHE A 1 105 ? 2.768 39.056 -2.780 1.00 10.39 105 PHE A CA 1
ATOM 822 C C . PHE A 1 105 ? 2.819 38.039 -1.637 1.00 10.70 105 PHE A C 1
ATOM 823 O O . PHE A 1 105 ? 2.154 38.201 -0.610 1.00 10.74 105 PHE A O 1
ATOM 831 N N . HIS A 1 106 ? 3.612 36.990 -1.818 1.00 10.80 106 HIS A N 1
ATOM 832 C CA . HIS A 1 106 ? 3.735 35.957 -0.794 1.00 9.89 106 HIS A CA 1
ATOM 833 C C . HIS A 1 106 ? 4.262 36.574 0.497 1.00 11.76 106 HIS A C 1
ATOM 834 O O . HIS A 1 106 ? 3.775 36.277 1.582 1.00 9.31 106 HIS A O 1
ATOM 841 N N . TYR A 1 107 ? 5.245 37.455 0.382 1.00 10.48 107 TYR A N 1
ATOM 842 C CA . TYR A 1 107 ? 5.779 38.086 1.579 1.00 8.47 107 TYR A CA 1
ATOM 843 C C . TYR A 1 107 ? 4.735 38.936 2.311 1.00 9.13 107 TYR A C 1
ATOM 844 O O . TYR A 1 107 ? 4.554 38.820 3.528 1.00 10.43 107 TYR A O 1
ATOM 853 N N . TYR A 1 108 ? 4.056 39.812 1.585 1.00 9.84 108 TYR A N 1
ATOM 854 C CA . TYR A 1 108 ? 3.079 40.668 2.237 1.00 10.78 108 TYR A CA 1
ATOM 855 C C . TYR A 1 108 ? 1.943 39.887 2.884 1.00 10.10 108 TYR A C 1
ATOM 856 O O . TYR A 1 108 ? 1.493 40.245 3.972 1.00 10.91 108 TYR A O 1
ATOM 865 N N . LEU A 1 109 ? 1.491 38.817 2.240 1.00 8.25 109 LEU A N 1
ATOM 866 C CA . LEU A 1 109 ? 0.408 38.008 2.811 1.00 11.01 109 LEU A CA 1
ATOM 867 C C . LEU A 1 109 ? 0.908 37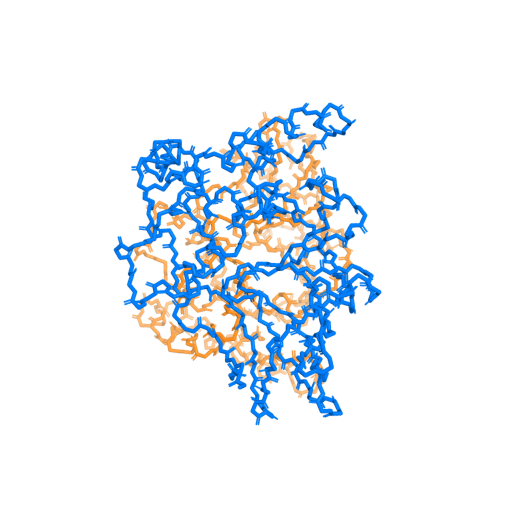.290 4.070 1.00 11.62 109 LEU A C 1
ATOM 868 O O . LEU A 1 109 ? 0.203 37.215 5.080 1.00 10.99 109 LEU A O 1
ATOM 873 N N . THR A 1 110 ? 2.125 36.753 4.007 1.00 11.56 110 THR A N 1
ATOM 874 C CA . THR A 1 110 ? 2.702 36.067 5.163 1.00 9.28 110 THR A CA 1
ATOM 875 C C . THR A 1 110 ? 2.865 37.066 6.304 1.00 11.66 110 THR A C 1
ATOM 876 O O . THR A 1 110 ? 2.490 36.785 7.449 1.00 11.20 110 THR A O 1
ATOM 880 N N . ARG A 1 111 ? 3.415 38.239 5.994 1.00 12.35 111 ARG A N 1
ATOM 881 C CA . ARG A 1 111 ? 3.629 39.250 7.026 1.00 13.78 111 ARG A CA 1
ATOM 882 C C . ARG A 1 111 ? 2.299 39.722 7.612 1.00 14.83 111 ARG A C 1
ATOM 883 O O . ARG A 1 111 ? 2.193 39.972 8.817 1.00 15.38 111 ARG A O 1
ATOM 891 N N . ALA A 1 112 ? 1.282 39.841 6.765 1.00 11.77 112 ALA A N 1
ATOM 892 C CA . ALA A 1 112 ? -0.033 40.256 7.250 1.00 12.59 112 ALA A CA 1
ATOM 893 C C . ALA A 1 112 ? -0.541 39.252 8.292 1.00 12.69 112 ALA A C 1
ATOM 894 O O . ALA A 1 112 ? -1.009 39.637 9.365 1.00 14.98 112 ALA A O 1
ATOM 896 N N . LEU A 1 113 ? -0.441 37.961 7.985 1.00 10.76 113 LEU A N 1
ATOM 897 C CA . LEU A 1 113 ? -0.908 36.934 8.913 1.00 11.35 113 LEU A CA 1
ATOM 898 C C . LEU A 1 113 ? -0.104 36.943 10.219 1.00 16.21 113 LEU A C 1
ATOM 899 O O . LEU A 1 113 ? -0.680 36.838 11.310 1.00 14.74 113 LEU A O 1
ATOM 904 N N . GLN A 1 114 ? 1.220 37.085 10.109 1.00 13.56 114 GLN A N 1
ATOM 905 C CA . GLN A 1 114 ? 2.083 37.107 11.283 1.00 11.51 114 GLN A CA 1
ATOM 906 C C . GLN A 1 114 ? 1.768 38.283 12.213 1.00 14.95 114 GLN A C 1
ATOM 907 O O . GLN A 1 114 ? 1.734 38.124 13.438 1.00 17.12 114 GLN A O 1
ATOM 913 N N . LEU A 1 115 ? 1.528 39.458 11.637 1.00 13.85 115 LEU A N 1
ATOM 914 C CA . LEU A 1 115 ? 1.222 40.646 12.427 1.00 15.80 115 LEU A CA 1
ATOM 915 C C . LEU A 1 115 ? -0.118 40.489 13.124 1.00 18.40 115 LEU A C 1
ATOM 916 O O . LEU A 1 115 ? -0.354 41.046 14.214 1.00 18.32 115 LEU A O 1
ATOM 921 N N . LEU A 1 116 ? -1.008 39.733 12.501 1.00 14.94 116 LEU A N 1
ATOM 922 C CA . LEU A 1 116 ? -2.326 39.504 13.083 1.00 13.82 116 LEU A CA 1
ATOM 923 C C . LEU A 1 116 ? -2.295 38.279 14.007 1.00 14.78 116 LEU A C 1
ATOM 924 O O . LEU A 1 116 ? -3.341 37.762 14.343 1.00 18.77 116 LEU A O 1
ATOM 929 N N . SER A 1 117 ? -1.114 37.850 14.442 1.00 15.74 117 SER A N 1
ATOM 930 C CA . SER A 1 117 ? -0.992 36.695 15.328 1.00 20.81 117 SER A CA 1
ATOM 931 C C . SER A 1 117 ? -1.051 36.965 16.854 1.00 30.09 117 SER A C 1
ATOM 932 O O . SER A 1 117 ? -0.414 37.907 17.378 1.00 28.02 117 SER A O 1
ATOM 935 N N . ASN A 1 118 ? -1.883 36.149 17.523 1.00 43.01 118 ASN A N 1
ATOM 936 C CA . ASN A 1 118 ? -2.145 36.153 18.982 1.00 50.12 118 ASN A CA 1
ATOM 937 C C . ASN A 1 118 ? -1.985 34.643 19.299 1.00 49.94 118 ASN A C 1
ATOM 938 O O . ASN A 1 118 ? -1.291 33.984 18.557 1.00 58.90 118 ASN A O 1
ATOM 943 N N . GLY A 1 119 ? -2.571 34.065 20.335 1.00 44.09 119 GLY A N 1
ATOM 944 C CA . GLY A 1 119 ? -2.289 32.648 20.508 1.00 34.33 119 GLY A CA 1
ATOM 945 C C . GLY A 1 119 ? -3.458 31.702 20.376 1.00 27.21 119 GLY A C 1
ATOM 946 O O . GLY A 1 119 ? -3.362 30.499 20.660 1.00 22.52 119 GLY A O 1
ATOM 947 N N . ASP A 1 120 ? -4.560 32.242 19.892 1.00 18.54 120 ASP A N 1
ATOM 948 C CA . ASP A 1 120 ? -5.806 31.491 19.768 1.00 18.43 120 ASP A CA 1
ATOM 949 C C . ASP A 1 120 ? -5.844 30.421 18.697 1.00 12.83 120 ASP A C 1
ATOM 950 O O . ASP A 1 120 ? -5.134 30.502 17.695 1.00 17.25 120 ASP A O 1
ATOM 955 N N . CYS A 1 121 ? -6.690 29.417 18.906 1.00 15.84 121 CYS A N 1
ATOM 956 C CA . CYS A 1 121 ? -6.854 28.358 17.912 1.00 12.85 121 CYS A CA 1
ATOM 957 C C . CYS A 1 121 ? -8.308 28.433 17.450 1.00 12.91 121 CYS A C 1
ATOM 958 O O . CYS A 1 121 ? -9.171 28.947 18.170 1.00 14.60 121 CYS A O 1
ATOM 961 N N . HIS A 1 122 ? -8.576 27.916 16.256 1.00 13.72 122 HIS A N 1
ATOM 962 C CA . HIS A 1 122 ? -9.925 27.943 15.713 1.00 14.52 122 HIS A CA 1
ATOM 963 C C . HIS A 1 122 ? -10.360 26.573 15.231 1.00 13.02 122 HIS A C 1
ATOM 964 O O . HIS A 1 122 ? -9.535 25.735 14.855 1.00 11.62 122 HIS A O 1
ATOM 971 N N . SER A 1 123 ? -11.674 26.362 15.259 1.00 13.63 123 SER A N 1
ATOM 972 C CA . SER A 1 123 ? -12.295 25.134 14.766 1.00 12.70 123 SER A CA 1
ATOM 973 C C . SER A 1 123 ? -12.850 25.551 13.404 1.00 11.24 123 SER A C 1
ATOM 974 O O . SER A 1 123 ? -13.798 26.347 13.337 1.00 13.07 123 SER A O 1
ATOM 977 N N . VAL A 1 124 ? -12.265 25.029 12.322 1.00 10.91 124 VAL A N 1
ATOM 978 C CA . VAL A 1 124 ? -12.700 25.406 10.978 1.00 10.33 124 VAL A CA 1
ATOM 979 C C . VAL A 1 124 ? -12.933 24.235 10.043 1.00 11.54 124 VAL A C 1
ATOM 980 O O . VAL A 1 124 ? -12.638 23.092 10.375 1.00 13.67 124 VAL A O 1
ATOM 984 N N . TYR A 1 125 ? -13.449 24.546 8.858 1.00 9.43 125 TYR A N 1
ATOM 985 C CA . TYR A 1 125 ? -13.778 23.535 7.863 1.00 10.34 125 TYR A CA 1
ATOM 986 C C . TYR A 1 125 ? -13.398 24.027 6.475 1.00 8.45 125 TYR A C 1
ATOM 987 O O . TYR A 1 125 ? -13.440 25.233 6.197 1.00 9.90 125 TYR A O 1
ATOM 996 N N . ARG A 1 126 ? -13.013 23.088 5.615 1.00 9.88 126 ARG A N 1
ATOM 997 C CA . ARG A 1 126 ? -12.696 23.407 4.234 1.00 8.64 126 ARG A CA 1
ATOM 998 C C . ARG A 1 126 ? -13.182 22.279 3.341 1.00 14.88 126 ARG A C 1
ATOM 999 O O . ARG A 1 126 ? -12.782 21.129 3.503 1.00 12.18 126 ARG A O 1
ATOM 1007 N N . GLY A 1 127 ? -14.062 22.617 2.405 1.00 11.12 127 GLY A N 1
ATOM 1008 C CA . GLY A 1 127 ? -14.567 21.622 1.480 1.00 13.01 127 GLY A CA 1
ATOM 1009 C C . GLY A 1 127 ? -13.822 21.738 0.170 1.00 14.86 127 GLY A C 1
ATOM 1010 O O . GLY A 1 127 ? -13.426 22.837 -0.219 1.00 14.70 127 GLY A O 1
ATOM 1011 N N . THR A 1 128 ? -13.612 20.607 -0.502 1.00 12.71 128 THR A N 1
ATOM 1012 C CA . THR A 1 128 ? -12.924 20.590 -1.7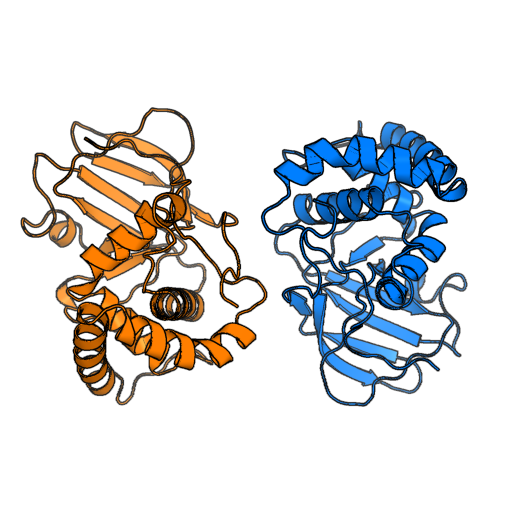94 1.00 14.12 128 THR A CA 1
ATOM 1013 C C . THR A 1 128 ? -13.729 19.739 -2.772 1.00 13.63 128 THR A C 1
ATOM 1014 O O . THR A 1 128 ? -14.514 18.877 -2.359 1.00 16.46 128 THR A O 1
ATOM 1018 N N . LYS A 1 129 ? -13.558 19.992 -4.067 1.00 16.54 129 LYS A N 1
ATOM 1019 C CA . LYS A 1 129 ? -14.257 19.213 -5.091 1.00 15.26 129 LYS A CA 1
ATOM 1020 C C . LYS A 1 129 ? -13.407 17.996 -5.418 1.00 15.41 129 LYS A C 1
ATOM 1021 O O . LYS A 1 129 ? -13.897 16.996 -5.949 1.00 16.94 129 LYS A O 1
ATOM 1027 N N . THR A 1 130 ? -12.119 18.092 -5.109 1.00 16.38 130 THR A N 1
ATOM 1028 C CA . THR A 1 130 ? -11.181 17.007 -5.367 1.00 20.35 130 THR A CA 1
ATOM 1029 C C . THR A 1 130 ? -11.095 16.118 -4.134 1.00 15.15 130 THR A C 1
ATOM 1030 O O . THR A 1 130 ? -11.066 16.611 -3.019 1.00 15.09 130 THR A O 1
ATOM 1034 N N . ARG A 1 131 ? -11.077 14.810 -4.345 1.00 14.15 131 ARG A N 1
ATOM 1035 C CA . ARG A 1 131 ? -10.987 13.865 -3.235 1.00 11.54 131 ARG A CA 1
ATOM 1036 C C . ARG A 1 131 ? -9.534 13.721 -2.797 1.00 15.63 131 ARG A C 1
ATOM 1037 O O . ARG A 1 131 ? -8.654 13.491 -3.623 1.00 15.70 131 ARG A O 1
ATOM 1045 N N . PHE A 1 132 ? -9.285 13.895 -1.499 1.00 13.28 132 PHE A N 1
ATOM 1046 C CA . PHE A 1 132 ? -7.940 13.748 -0.945 1.00 13.32 132 PHE A CA 1
ATOM 1047 C C . PHE A 1 132 ? -7.903 12.477 -0.113 1.00 12.68 132 PHE A C 1
ATOM 1048 O O . PHE A 1 132 ? -8.896 12.110 0.505 1.00 13.36 132 PHE A O 1
ATOM 1056 N N . HIS A 1 133 ? -6.762 11.798 -0.117 1.00 13.66 133 HIS A N 1
ATOM 1057 C CA . HIS A 1 133 ? -6.606 10.581 0.665 1.00 14.05 133 HIS A CA 1
ATOM 1058 C C . HIS A 1 133 ? -5.440 10.711 1.631 1.00 16.57 133 HIS A C 1
ATOM 1059 O O . HIS A 1 133 ? -4.364 11.195 1.271 1.00 17.79 133 HIS A O 1
ATOM 1066 N N . TYR A 1 134 ? -5.677 10.282 2.865 1.00 14.67 134 TYR A N 1
ATOM 1067 C CA . TYR A 1 134 ? -4.653 10.265 3.896 1.00 12.28 134 TYR A CA 1
ATOM 1068 C C . TYR A 1 134 ? -4.101 8.837 3.882 1.00 15.68 134 TYR A C 1
ATOM 1069 O O . TYR A 1 134 ? -4.866 7.875 3.825 1.00 18.92 134 TYR A O 1
ATOM 1078 N N . THR A 1 135 ? -2.784 8.699 3.922 1.00 17.59 135 THR A N 1
ATOM 1079 C CA . THR A 1 135 ? -2.177 7.372 3.909 1.00 26.63 135 THR A CA 1
ATOM 1080 C C . THR A 1 135 ? -2.455 6.574 5.190 1.00 28.01 135 THR A C 1
ATOM 1081 O O . THR A 1 135 ? -2.177 5.375 5.251 1.00 31.43 135 THR A O 1
ATOM 1085 N N . GLY A 1 136 ? -3.003 7.231 6.212 1.00 21.90 136 GLY A N 1
ATOM 1086 C CA . GLY A 1 136 ? -3.326 6.532 7.448 1.00 26.31 136 GLY A CA 1
ATOM 1087 C C . GLY A 1 136 ? -2.338 6.672 8.591 1.00 24.99 136 GLY A C 1
ATOM 1088 O O . GLY A 1 136 ? -2.562 6.152 9.691 1.00 26.87 136 GLY A O 1
ATOM 1089 N N . ALA A 1 137 ? -1.243 7.373 8.330 1.00 25.28 137 ALA A N 1
ATOM 1090 C CA . ALA A 1 137 ? -0.209 7.599 9.329 1.00 29.75 137 ALA A CA 1
ATOM 1091 C C . ALA A 1 137 ? 0.659 8.774 8.894 1.00 30.57 137 ALA A C 1
ATOM 1092 O O . ALA A 1 137 ? 0.759 9.069 7.701 1.00 31.72 137 ALA A O 1
ATOM 1094 N N . GLY A 1 138 ? 1.276 9.448 9.864 1.00 26.68 138 GLY A N 1
ATOM 1095 C CA . GLY A 1 138 ? 2.146 1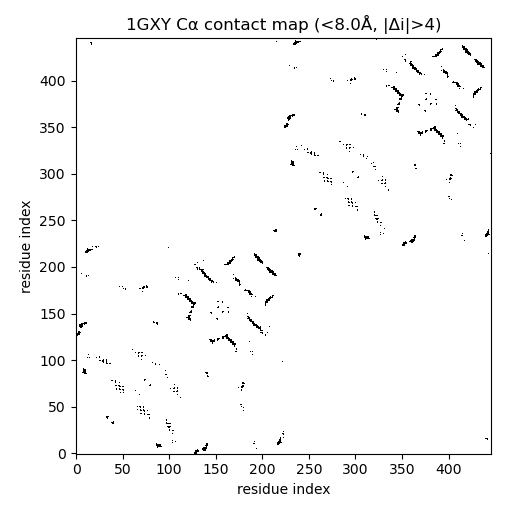0.568 9.548 1.00 24.42 138 GLY A CA 1
ATOM 1096 C C . GLY A 1 138 ? 1.473 11.928 9.604 1.00 19.51 138 GLY A C 1
ATOM 1097 O O . GLY A 1 138 ? 0.243 12.024 9.629 1.00 21.41 138 GLY A O 1
ATOM 1098 N N . SER A 1 139 ? 2.284 12.980 9.641 1.00 19.51 139 SER A N 1
ATOM 1099 C CA . SER A 1 139 ? 1.769 14.349 9.683 1.00 19.89 139 SER A CA 1
ATOM 1100 C C . SER A 1 139 ? 1.404 14.835 8.287 1.00 18.02 139 SER A C 1
ATOM 1101 O O . SER A 1 139 ? 1.802 14.236 7.286 1.00 20.70 139 SER A O 1
ATOM 1104 N N . VAL A 1 140 ? 0.655 15.932 8.223 1.00 12.64 140 VAL A N 1
ATOM 1105 C CA . VAL A 1 140 ? 0.219 16.500 6.948 1.00 10.15 140 VAL A CA 1
ATOM 1106 C C . VAL A 1 140 ? 0.466 18.001 6.957 1.00 12.58 140 VAL A C 1
ATOM 1107 O O . VAL A 1 140 ? 0.299 18.654 7.978 1.00 12.74 140 VAL A O 1
ATOM 1111 N N . ARG A 1 141 ? 0.867 18.529 5.805 1.00 8.68 141 ARG A N 1
ATOM 1112 C CA . ARG A 1 141 ? 1.109 19.956 5.658 1.00 13.34 141 ARG A CA 1
ATOM 1113 C C . ARG A 1 141 ? 0.677 20.315 4.243 1.00 13.03 141 ARG A C 1
ATOM 1114 O O . ARG A 1 141 ? 0.788 19.499 3.338 1.00 13.32 141 ARG A O 1
ATOM 1122 N N . PHE A 1 142 ? 0.185 21.535 4.046 1.00 13.41 142 PHE A N 1
ATOM 1123 C CA . PHE A 1 142 ? -0.219 21.946 2.710 1.00 9.86 142 PHE A CA 1
ATOM 1124 C C . PHE A 1 142 ? 0.821 22.787 1.975 1.00 12.48 142 PHE A C 1
ATOM 1125 O O . PHE A 1 142 ? 0.848 22.780 0.746 1.00 12.66 142 PHE A O 1
ATOM 1133 N N . GLY A 1 143 ? 1.679 23.494 2.717 1.00 11.55 143 GLY A N 1
ATOM 1134 C CA . GLY A 1 143 ? 2.715 24.300 2.078 1.00 10.85 143 GLY A CA 1
ATOM 1135 C C . GLY A 1 143 ? 2.186 25.637 1.601 1.00 9.66 143 GLY A C 1
ATOM 1136 O O . GLY A 1 143 ? 2.704 26.704 1.954 1.00 12.02 143 GLY A O 1
ATOM 1137 N N . GLN A 1 144 ? 1.155 25.569 0.772 1.00 9.86 144 GLN A N 1
ATOM 1138 C CA . GLN A 1 144 ? 0.487 26.752 0.272 1.00 11.77 144 GLN A CA 1
ATOM 1139 C C . GLN A 1 144 ? -0.391 27.282 1.407 1.00 9.68 144 GLN A C 1
ATOM 1140 O O . GLN A 1 144 ? -0.727 26.550 2.349 1.00 11.06 144 GLN A O 1
ATOM 1146 N N . PHE A 1 145 ? -0.755 28.556 1.335 1.00 9.56 145 PHE A N 1
ATOM 1147 C CA . PHE A 1 145 ? -1.705 29.072 2.315 1.00 10.42 145 PHE A CA 1
ATOM 1148 C C . PHE A 1 145 ? -2.990 28.325 1.956 1.00 10.63 145 PHE A C 1
ATOM 1149 O O . PHE A 1 145 ? -3.160 27.894 0.812 1.00 11.52 145 PHE A O 1
ATOM 1157 N N . THR A 1 146 ? -3.895 28.180 2.916 1.00 9.69 146 THR A N 1
ATOM 1158 C CA . THR A 1 146 ? -5.189 27.567 2.639 1.00 10.95 146 THR A CA 1
ATOM 1159 C C . THR A 1 146 ? -6.246 28.409 3.340 1.00 7.19 146 THR A C 1
ATOM 1160 O O . THR A 1 146 ? -5.970 29.063 4.363 1.00 10.25 146 THR A O 1
ATOM 1164 N N . SER A 1 147 ? -7.452 28.426 2.785 1.00 8.19 147 SER A N 1
ATOM 1165 C CA . SER A 1 147 ? -8.534 29.163 3.420 1.00 8.94 147 SER A CA 1
ATOM 1166 C C . SER A 1 147 ? -9.356 28.123 4.174 1.00 11.68 147 SER A C 1
ATOM 1167 O O . SER A 1 147 ? -9.146 26.919 4.024 1.00 13.03 147 SER A O 1
ATOM 1170 N N . SER A 1 148 ? -10.288 28.596 4.983 1.00 10.12 148 SER A N 1
ATOM 1171 C CA . SER A 1 148 ? -11.180 27.715 5.736 1.00 11.33 148 SER A CA 1
ATOM 1172 C C . SER A 1 148 ? -12.284 28.610 6.237 1.00 12.03 148 SER A C 1
ATOM 1173 O O . SER A 1 148 ? -12.189 29.839 6.129 1.00 11.23 148 SER A O 1
ATOM 1176 N N . SER A 1 149 ? -13.347 28.005 6.759 1.00 9.51 149 SER A N 1
ATOM 1177 C CA . SER A 1 149 ? -14.462 28.778 7.279 1.00 11.34 149 SER A CA 1
ATOM 1178 C C . SER A 1 149 ? -14.875 28.306 8.663 1.00 14.05 149 SER A C 1
ATOM 1179 O O . SER A 1 149 ? -14.737 27.130 8.991 1.00 12.17 149 SER A O 1
ATOM 1182 N N . LEU A 1 150 ? -15.365 29.233 9.478 1.00 11.15 150 LEU A N 1
ATOM 1183 C CA . LEU A 1 150 ? -15.861 28.871 10.798 1.00 15.87 150 LEU A CA 1
ATOM 1184 C C . LEU A 1 150 ? -17.162 28.113 10.570 1.00 14.62 150 LEU A C 1
ATOM 1185 O O . LEU A 1 150 ? -17.628 27.371 11.435 1.00 13.86 150 LEU A O 1
ATOM 1190 N N . SER A 1 151 ? -17.738 28.320 9.393 1.00 12.66 151 SER A N 1
ATOM 1191 C CA . SER A 1 151 ? -19.009 27.710 9.024 1.00 15.37 151 SER A CA 1
ATOM 1192 C C . SER A 1 151 ? -18.901 26.424 8.223 1.00 12.61 151 SER A C 1
ATOM 1193 O O . SER A 1 151 ? -18.348 26.401 7.126 1.00 15.90 151 SER A O 1
ATOM 1196 N N . LYS A 1 152 ? -19.448 25.348 8.775 1.00 14.54 152 LYS A N 1
ATOM 1197 C CA . LYS A 1 152 ? -19.444 24.069 8.086 1.00 13.39 152 LYS A CA 1
ATOM 1198 C C . LYS A 1 152 ? -20.356 24.180 6.860 1.00 15.31 152 LYS A C 1
ATOM 1199 O O . LYS A 1 152 ? -20.140 23.515 5.862 1.00 15.60 152 LYS A O 1
ATOM 1205 N N . LYS A 1 153 ? -21.378 25.029 6.947 1.00 18.75 153 LYS A N 1
ATOM 1206 C CA . LYS A 1 153 ? -22.299 25.217 5.829 1.00 22.42 153 LYS A CA 1
ATOM 1207 C C . LYS A 1 153 ? -21.567 25.859 4.651 1.00 19.29 153 LYS A C 1
ATOM 1208 O O . LYS A 1 153 ? -21.755 25.461 3.500 1.00 15.88 153 LYS A O 1
ATOM 1214 N N . VAL A 1 154 ? -20.732 26.855 4.942 1.00 14.58 154 VAL A N 1
ATOM 1215 C CA . VAL A 1 154 ? -19.957 27.514 3.896 1.00 13.98 154 VAL A CA 1
ATOM 1216 C C . VAL A 1 154 ? -19.032 26.487 3.236 1.00 13.02 154 VAL A C 1
ATOM 1217 O O . VAL A 1 154 ? -18.961 26.404 2.014 1.00 13.01 154 VAL A O 1
ATOM 1221 N N . ALA A 1 155 ? -18.342 25.694 4.054 1.00 13.74 155 ALA A N 1
ATOM 1222 C CA . ALA A 1 155 ? -17.419 24.677 3.553 1.00 12.49 155 ALA A CA 1
ATOM 1223 C C . ALA A 1 155 ? -18.077 23.616 2.675 1.00 10.89 155 ALA A C 1
ATOM 1224 O O . ALA A 1 155 ? -17.451 23.082 1.762 1.00 16.60 155 ALA A O 1
ATOM 1226 N N . GLN A 1 156 ? -19.333 23.300 2.961 1.00 16.28 156 GLN A N 1
ATOM 1227 C CA . GLN A 1 156 ? -20.047 22.297 2.176 1.00 18.31 156 GLN A CA 1
ATOM 1228 C C . GLN A 1 156 ? -20.930 22.892 1.092 1.00 19.71 156 GLN A C 1
ATOM 1229 O O . GLN A 1 156 ? -21.707 22.175 0.464 1.00 18.96 156 GLN A O 1
ATOM 1235 N N . SER A 1 157 ? -20.801 24.195 0.865 1.00 19.56 157 SER A N 1
ATOM 1236 C CA . SER A 1 157 ? -21.592 24.861 -0.166 1.00 22.01 157 SER A CA 1
ATOM 1237 C C . SER A 1 157 ? -21.114 24.417 -1.546 1.00 22.86 157 SER A C 1
ATOM 1238 O O . SER A 1 157 ? -19.965 24.013 -1.712 1.00 18.87 157 SER A O 1
ATOM 1241 N N . GLN A 1 158 ? -21.997 24.498 -2.540 1.00 23.86 158 GLN A N 1
ATOM 1242 C CA . GLN A 1 158 ? -21.664 24.083 -3.901 1.00 25.90 158 GLN A CA 1
ATOM 1243 C C . GLN A 1 158 ? -20.412 24.729 -4.474 1.00 19.30 158 GLN A C 1
ATOM 1244 O O . GLN A 1 158 ? -19.788 24.187 -5.384 1.00 21.64 158 GLN A O 1
ATOM 1250 N N . GLU A 1 159 ? -20.043 25.894 -3.959 1.00 21.06 159 GLU A N 1
ATOM 1251 C CA . GLU A 1 159 ? -18.861 26.568 -4.466 1.00 18.70 159 GLU A CA 1
ATOM 1252 C C . GLU A 1 159 ? -17.599 25.762 -4.210 1.00 16.15 159 GLU A C 1
ATOM 1253 O O . GLU A 1 159 ? -16.715 25.697 -5.055 1.00 16.37 159 GLU A O 1
ATOM 1259 N N . PHE A 1 160 ? -17.535 25.128 -3.043 1.00 18.73 160 PHE A N 1
ATOM 1260 C CA . PHE A 1 160 ? -16.331 24.391 -2.647 1.00 18.52 160 PHE A CA 1
ATOM 1261 C C . PHE A 1 160 ? -16.397 22.887 -2.566 1.00 19.28 160 PHE A C 1
ATOM 1262 O O . PHE A 1 160 ? -15.395 22.201 -2.768 1.00 22.74 160 PHE A O 1
ATOM 1270 N N . PHE A 1 161 ? -17.580 22.377 -2.275 1.00 21.87 161 PHE A N 1
ATOM 1271 C CA . PHE A 1 161 ? -17.733 20.961 -2.013 1.00 22.95 161 PHE A CA 1
ATOM 1272 C C . PHE A 1 161 ? -18.640 20.136 -2.912 1.00 24.00 161 PHE A C 1
ATOM 1273 O O . PHE A 1 161 ? -19.579 20.645 -3.518 1.00 21.40 161 PHE A O 1
ATOM 1281 N N . SER A 1 162 ? -18.318 18.847 -2.980 1.00 21.47 162 SER A N 1
ATOM 1282 C CA . SER A 1 162 ? -19.061 17.847 -3.737 1.00 21.03 162 SER A CA 1
ATOM 1283 C C . SER A 1 162 ? -18.923 16.558 -2.935 1.00 19.55 162 SER A C 1
ATOM 1284 O O . SER A 1 162 ? -17.912 16.364 -2.272 1.00 20.73 162 SER A O 1
ATOM 1287 N N . ASP A 1 163 ? -19.923 15.686 -2.989 1.00 23.96 163 ASP A N 1
ATOM 1288 C CA . ASP A 1 163 ? -19.844 14.425 -2.254 1.00 26.75 163 ASP A CA 1
ATOM 1289 C C . ASP A 1 163 ? -18.651 13.614 -2.753 1.00 22.74 163 ASP A C 1
ATOM 1290 O O . ASP A 1 163 ? -18.120 12.764 -2.036 1.00 24.07 163 ASP A O 1
ATOM 1295 N N . HIS A 1 164 ? -18.237 13.883 -3.988 1.00 19.51 164 HIS A N 1
ATOM 1296 C CA . HIS A 1 164 ? -17.105 13.196 -4.596 1.00 20.54 164 HIS A CA 1
ATOM 1297 C C . HIS A 1 164 ? -15.791 13.835 -4.164 1.00 17.64 164 HIS A C 1
ATOM 1298 O O . HIS A 1 164 ? -14.710 13.362 -4.519 1.00 16.39 164 HIS A O 1
ATOM 1305 N N . GLY A 1 165 ? -15.893 14.912 -3.392 1.00 16.16 165 GLY A N 1
ATOM 1306 C CA . GLY A 1 165 ? -14.697 15.589 -2.923 1.00 12.19 165 GLY A CA 1
ATOM 1307 C C . GLY A 1 165 ? -14.392 15.238 -1.480 1.00 17.24 165 GLY A C 1
ATOM 1308 O O . GLY A 1 165 ? -14.674 14.127 -1.027 1.00 15.51 165 GLY A O 1
ATOM 1309 N N . THR A 1 166 ? -13.832 16.193 -0.751 1.00 13.43 166 THR A N 1
ATOM 1310 C CA . THR A 1 166 ? -13.462 15.966 0.640 1.00 16.01 166 THR A CA 1
ATOM 1311 C C . THR A 1 166 ? -13.830 17.140 1.535 1.00 15.85 166 THR A C 1
ATOM 1312 O O . THR A 1 166 ? -13.798 18.301 1.120 1.00 14.91 166 THR A O 1
ATOM 1316 N N . LEU A 1 167 ? -14.209 16.830 2.765 1.00 11.86 167 LEU A N 1
ATOM 1317 C CA . LEU A 1 167 ? -14.484 17.875 3.724 1.00 11.77 167 LEU A CA 1
ATOM 1318 C C . LEU A 1 167 ? -13.385 17.735 4.767 1.00 13.16 167 LEU A C 1
ATOM 1319 O O . LEU A 1 167 ? -13.222 16.656 5.364 1.00 13.38 167 LEU A O 1
ATOM 1324 N N . PHE A 1 168 ? -12.624 18.810 4.967 1.00 10.72 168 PHE A N 1
ATOM 1325 C CA . PHE A 1 168 ? -11.573 18.816 5.970 1.00 12.10 168 PHE A CA 1
ATOM 1326 C C . PHE A 1 168 ? -12.114 19.458 7.247 1.00 11.50 168 PHE A C 1
ATOM 1327 O O . PHE A 1 168 ? -12.688 20.555 7.212 1.00 12.99 168 PHE A O 1
ATOM 1335 N N . ILE A 1 169 ? -11.965 18.757 8.372 1.00 7.74 169 ILE A N 1
ATOM 1336 C CA . ILE A 1 169 ? -12.404 19.271 9.669 1.00 10.61 169 ILE A CA 1
ATOM 1337 C C . ILE A 1 169 ? -11.097 19.557 10.367 1.00 10.33 169 ILE A C 1
ATOM 1338 O O . ILE A 1 169 ? -10.339 18.650 10.703 1.00 12.48 169 ILE A O 1
ATOM 1343 N N . ILE A 1 170 ? -10.854 20.840 10.594 1.00 11.41 170 ILE A N 1
ATOM 1344 C CA . ILE A 1 170 ? -9.575 21.302 11.097 1.00 12.15 170 ILE A CA 1
ATOM 1345 C C . ILE A 1 170 ? -9.489 22.094 12.386 1.00 10.72 170 ILE A C 1
ATOM 1346 O O . ILE A 1 170 ? -10.312 22.966 12.648 1.00 11.41 170 ILE A O 1
ATOM 1351 N N . LYS A 1 171 ? -8.481 21.777 13.190 1.00 8.81 171 LYS A N 1
ATOM 1352 C CA . LYS A 1 171 ? -8.195 22.589 14.358 1.00 7.26 171 LYS A CA 1
ATOM 1353 C C . LYS A 1 171 ? -6.892 23.293 13.967 1.00 9.16 171 LYS A C 1
ATOM 1354 O O . LYS A 1 171 ? -5.861 22.646 13.745 1.00 11.75 171 LYS A O 1
ATOM 1360 N N . THR A 1 172 ? -6.958 24.611 13.825 1.00 10.76 172 THR A N 1
ATOM 1361 C CA . THR A 1 172 ? -5.784 25.401 13.465 1.00 11.16 172 THR A CA 1
ATOM 1362 C C . THR A 1 172 ? -5.401 26.286 14.635 1.00 10.03 172 THR A C 1
ATOM 1363 O O . THR A 1 172 ? -6.271 26.769 15.357 1.00 11.44 172 THR A O 1
ATOM 1367 N N . CYS A 1 173 ? -4.101 26.482 14.829 1.00 11.00 173 CYS A N 1
ATOM 1368 C CA . CYS A 1 173 ? -3.627 27.347 15.894 1.00 10.88 173 CYS A CA 1
ATOM 1369 C C . CYS A 1 173 ? -2.754 28.482 15.360 1.00 14.27 173 CYS A C 1
ATOM 1370 O O . CYS A 1 173 ? -2.329 29.360 16.118 1.00 15.58 173 CYS A O 1
ATOM 1373 N N . LEU A 1 174 ? -2.505 28.478 14.049 1.00 11.00 174 LEU A N 1
ATOM 1374 C CA . LEU A 1 174 ? -1.732 29.549 13.418 1.00 10.87 174 LEU A CA 1
ATOM 1375 C C . LEU A 1 174 ? -2.638 30.341 12.475 1.00 11.29 174 LEU A C 1
ATOM 1376 O O . LEU A 1 174 ? -2.242 31.381 11.940 1.00 11.93 174 LEU A O 1
ATOM 1381 N N . GLY A 1 175 ? -3.857 29.852 12.277 1.00 10.59 175 GLY A N 1
ATOM 1382 C CA . GLY A 1 175 ? -4.778 30.534 11.387 1.00 11.09 175 GLY A CA 1
ATOM 1383 C C . GLY A 1 175 ? -5.244 31.852 11.970 1.00 12.33 175 GLY A C 1
ATOM 1384 O O . GLY A 1 175 ? -5.275 32.023 13.190 1.00 13.23 175 GLY A O 1
ATOM 1385 N N . VAL A 1 176 ? -5.592 32.788 11.092 1.00 9.30 176 VAL A N 1
ATOM 1386 C CA . VAL A 1 176 ? -6.067 34.094 11.516 1.00 11.36 176 VAL A CA 1
ATOM 1387 C C . VAL A 1 176 ? -7.453 34.360 10.925 1.00 12.18 176 VAL A C 1
ATOM 1388 O O . VAL A 1 176 ? -7.696 34.108 9.748 1.00 12.24 176 VAL A O 1
ATOM 1392 N N . TYR A 1 177 ? -8.360 34.862 11.762 1.00 12.06 177 TYR A N 1
ATOM 1393 C CA . TYR A 1 177 ? -9.730 35.171 11.342 1.00 14.28 177 TYR A CA 1
ATOM 1394 C C . TYR A 1 177 ? -9.672 36.424 10.468 1.00 13.00 177 TYR A C 1
ATOM 1395 O O . TYR A 1 177 ? -9.285 37.495 10.941 1.00 15.22 177 TYR A O 1
ATOM 1404 N N . ILE A 1 178 ? -10.065 36.301 9.203 1.00 12.30 178 ILE A N 1
ATOM 1405 C CA . ILE A 1 178 ? -9.976 37.443 8.297 1.00 12.52 178 ILE A CA 1
ATOM 1406 C C . ILE A 1 178 ? -11.276 37.965 7.703 1.00 12.70 178 ILE A C 1
ATOM 1407 O O . ILE A 1 178 ? -11.280 38.536 6.614 1.00 14.52 178 ILE A O 1
ATOM 1412 N N . LYS A 1 179 ? -12.381 37.768 8.412 1.00 14.13 179 LYS A N 1
ATOM 1413 C CA . LYS A 1 179 ? -13.664 38.268 7.946 1.00 13.26 179 LYS A CA 1
ATOM 1414 C C . LYS A 1 179 ? -13.600 39.771 7.640 1.00 13.10 179 LYS A C 1
ATOM 1415 O O . LYS A 1 179 ? -14.269 40.251 6.725 1.00 15.75 179 LYS A O 1
ATOM 1421 N N . GLU A 1 180 ? -12.783 40.498 8.400 1.00 18.71 180 GLU A N 1
ATOM 1422 C CA . GLU A 1 180 ? -12.635 41.945 8.240 1.00 21.22 180 GLU A CA 1
ATOM 1423 C C . GLU A 1 180 ? -11.573 42.359 7.220 1.00 20.24 180 GLU A C 1
ATOM 1424 O O . GLU A 1 180 ? -11.234 43.541 7.119 1.00 18.44 180 GLU A O 1
ATOM 1430 N N . PHE A 1 181 ? -11.042 41.392 6.480 1.00 15.42 181 PHE A N 1
ATOM 1431 C CA . PHE A 1 181 ? -10.029 41.656 5.463 1.00 16.95 181 PHE A CA 1
ATOM 1432 C C . PHE A 1 181 ? -10.415 40.816 4.263 1.00 18.56 181 PHE A C 1
ATOM 1433 O O . PHE A 1 181 ? -9.574 40.120 3.687 1.00 17.74 181 PHE A O 1
ATOM 1441 N N . SER A 1 182 ? -11.686 40.886 3.883 1.00 16.69 182 SER A N 1
ATOM 1442 C CA . SER A 1 182 ? -12.176 40.065 2.787 1.00 14.95 182 SER A CA 1
ATOM 1443 C C . SER A 1 182 ? -13.191 40.712 1.862 1.00 15.36 182 SER A C 1
ATOM 1444 O O . SER A 1 182 ? -13.875 41.671 2.226 1.00 16.92 182 SER A O 1
ATOM 1447 N N . PHE A 1 183 ? -13.287 40.160 0.658 1.00 16.45 183 PHE A N 1
ATOM 1448 C CA . PHE A 1 183 ? -14.271 40.609 -0.315 1.00 16.69 183 PHE A CA 1
ATOM 1449 C C . PHE A 1 183 ? -15.629 40.086 0.147 1.00 17.71 183 PHE A C 1
ATOM 1450 O O . PHE A 1 183 ? -16.670 40.651 -0.199 1.00 16.30 183 PHE A O 1
ATOM 1458 N N . ARG A 1 184 ? -15.611 39.007 0.932 1.00 16.81 184 ARG A N 1
ATOM 1459 C CA . ARG A 1 184 ? -16.845 38.379 1.408 1.00 14.22 184 ARG A CA 1
ATOM 1460 C C . ARG A 1 184 ? -16.866 38.002 2.888 1.00 15.68 184 ARG A C 1
ATOM 1461 O O . ARG A 1 184 ? -16.575 36.860 3.254 1.00 13.83 184 ARG A O 1
ATOM 1469 N N . PRO A 1 185 ? -17.228 38.950 3.757 1.00 16.73 185 PRO A N 1
ATOM 1470 C CA . PRO A 1 185 ? -17.288 38.711 5.205 1.00 17.27 185 PRO A CA 1
ATOM 1471 C C . PRO A 1 185 ? -18.106 37.470 5.569 1.00 15.87 185 PRO A C 1
ATOM 1472 O O . PRO A 1 185 ? -17.742 36.728 6.481 1.00 15.32 185 PRO A O 1
ATOM 1476 N N . ASP A 1 186 ? -19.195 37.257 4.836 1.00 17.58 186 ASP A N 1
ATOM 1477 C CA . ASP A 1 186 ? -20.104 36.131 5.045 1.00 22.51 186 ASP A CA 1
ATOM 1478 C C . ASP A 1 186 ? -19.458 34.748 4.962 1.00 19.28 186 ASP A C 1
ATOM 1479 O O . ASP A 1 186 ? -20.037 33.755 5.425 1.00 16.19 186 ASP A O 1
ATOM 1484 N N . GLN A 1 187 ? -18.283 34.673 4.349 1.00 13.68 187 GLN A N 1
ATOM 1485 C CA . GLN A 1 187 ? -17.576 33.403 4.219 1.00 12.84 187 GLN A CA 1
ATOM 1486 C C . GLN A 1 187 ? -16.948 32.962 5.544 1.00 11.52 187 GLN A C 1
ATOM 1487 O O . GLN A 1 187 ? -16.508 31.811 5.664 1.00 12.14 187 GLN A O 1
ATOM 1493 N N . GLU A 1 188 ? -16.907 33.868 6.521 1.00 11.66 188 GLU A N 1
ATOM 1494 C CA . GLU A 1 188 ? -16.342 33.591 7.847 1.00 11.87 188 GLU A CA 1
ATOM 1495 C C . GLU A 1 188 ? -14.991 32.909 7.694 1.00 10.44 188 GLU A C 1
ATOM 1496 O O . GLU A 1 188 ? -14.722 31.883 8.315 1.00 12.50 188 GLU A O 1
ATOM 1502 N N . GLU A 1 189 ? -14.131 33.529 6.897 1.00 10.93 189 GLU A N 1
ATOM 1503 C CA . GLU A 1 189 ? -12.817 32.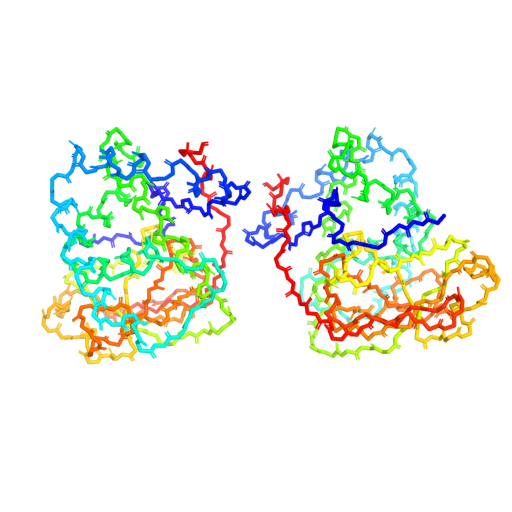980 6.597 1.00 9.12 189 GLU A CA 1
ATOM 1504 C C . GLU A 1 189 ? -11.726 33.036 7.645 1.00 11.25 189 GLU A C 1
ATOM 1505 O O . GLU A 1 189 ? -11.561 34.021 8.360 1.00 11.95 189 GLU A O 1
ATOM 1511 N N . VAL A 1 190 ? -10.987 31.937 7.729 1.00 9.51 190 VAL A N 1
ATOM 1512 C CA . VAL A 1 190 ? -9.827 31.865 8.600 1.00 8.52 190 VAL A CA 1
ATOM 1513 C C . VAL A 1 190 ? -8.682 31.443 7.674 1.00 9.84 190 VAL A C 1
ATOM 1514 O O . VAL A 1 190 ? -8.727 30.376 7.051 1.00 10.26 190 VAL A O 1
ATOM 1518 N N . LEU A 1 191 ? -7.675 32.308 7.563 1.00 9.82 191 LEU A N 1
ATOM 1519 C CA . LEU A 1 191 ? -6.506 32.066 6.712 1.00 9.31 191 LEU A CA 1
ATOM 1520 C C . LEU A 1 191 ? -5.457 31.256 7.465 1.00 8.17 191 LEU A C 1
ATOM 1521 O O . LEU A 1 191 ? -5.052 31.622 8.560 1.00 9.71 191 LEU A O 1
ATOM 1526 N N . ILE A 1 192 ? -5.001 30.167 6.852 1.00 9.32 192 ILE A N 1
ATOM 1527 C CA . ILE A 1 192 ? -4.038 29.264 7.485 1.00 9.90 192 ILE A CA 1
ATOM 1528 C C . ILE A 1 192 ? -2.712 29.251 6.728 1.00 8.44 192 ILE A C 1
ATOM 1529 O O . ILE A 1 192 ? -2.689 29.037 5.513 1.00 9.45 192 ILE A O 1
ATOM 1534 N N . PRO A 1 193 ? -1.589 29.477 7.432 1.00 9.41 193 PRO A N 1
ATOM 1535 C CA . PRO A 1 193 ? -0.292 29.472 6.746 1.00 10.21 193 PRO A CA 1
ATOM 1536 C C . PRO A 1 193 ? 0.105 28.065 6.315 1.00 12.27 193 PRO A C 1
ATOM 1537 O O . PRO A 1 193 ? -0.312 27.079 6.920 1.00 10.03 193 PRO A O 1
ATOM 1541 N N . GLY A 1 194 ? 0.911 27.981 5.264 1.00 11.35 194 GLY A N 1
ATOM 1542 C CA . GLY A 1 194 ? 1.328 26.691 4.750 1.00 11.94 194 GLY A CA 1
ATOM 1543 C C . GLY A 1 194 ? 2.324 25.963 5.624 1.00 10.24 194 GLY A C 1
ATOM 1544 O O . GLY A 1 194 ? 2.604 24.780 5.380 1.00 13.28 194 GLY A O 1
ATOM 1545 N N . TYR A 1 195 ? 2.856 26.648 6.634 1.00 10.81 195 TYR A N 1
ATOM 1546 C CA . TYR A 1 195 ? 3.821 26.027 7.537 1.00 11.66 195 TYR A CA 1
ATOM 1547 C C . TYR A 1 195 ? 3.200 25.418 8.791 1.00 13.04 195 TYR A C 1
ATOM 1548 O O . TYR A 1 195 ? 3.907 24.972 9.696 1.00 15.26 195 TYR A O 1
ATOM 1557 N N . GLU A 1 196 ? 1.877 25.400 8.854 1.00 10.28 196 GLU A N 1
ATOM 1558 C CA . GLU A 1 196 ? 1.227 24.740 9.980 1.00 8.96 196 GLU A CA 1
ATOM 1559 C C . GLU A 1 196 ? 1.202 23.271 9.600 1.00 10.70 196 GLU A C 1
ATOM 1560 O O . GLU A 1 196 ? 0.815 22.923 8.473 1.00 12.35 196 GLU A O 1
ATOM 1566 N N . VAL A 1 197 ? 1.619 22.416 10.533 1.00 8.69 197 VAL A N 1
ATOM 1567 C CA . VAL A 1 197 ? 1.660 20.973 10.310 1.00 8.15 197 VAL A CA 1
ATOM 1568 C C . VAL A 1 197 ? 0.685 20.300 11.254 1.00 10.51 197 VAL A C 1
ATOM 1569 O O . VAL A 1 197 ? 0.658 20.607 12.452 1.00 14.18 197 VAL A O 1
ATOM 1573 N N . TYR A 1 198 ? -0.104 19.372 10.726 1.00 8.33 198 TYR A N 1
ATOM 1574 C CA . TYR A 1 198 ? -1.075 18.654 11.555 1.00 10.57 198 TYR A CA 1
ATOM 1575 C C . TYR A 1 198 ? -0.476 17.307 11.928 1.00 11.08 198 TYR A C 1
ATOM 1576 O O . TYR A 1 198 ? -0.192 16.490 11.053 1.00 11.43 198 TYR A O 1
ATOM 1585 N N . GLN A 1 199 ? -0.298 17.084 13.231 1.00 11.02 199 GLN A N 1
ATOM 1586 C CA . GLN A 1 199 ? 0.317 15.858 13.732 1.00 13.84 199 GLN A CA 1
ATOM 1587 C C . GLN A 1 199 ? -0.668 14.746 14.032 1.00 16.19 199 GLN A C 1
ATOM 1588 O O . GLN A 1 199 ? -0.266 13.603 14.242 1.00 18.86 199 GLN A O 1
ATOM 1594 N N . LYS A 1 200 ? -1.952 15.078 14.076 1.00 14.51 200 LYS A N 1
ATOM 1595 C CA . LYS A 1 200 ? -2.975 14.075 14.340 1.00 14.30 200 LYS A CA 1
ATOM 1596 C C . LYS A 1 200 ? -3.940 14.149 13.164 1.00 14.57 200 LYS A C 1
ATOM 1597 O O . LYS A 1 200 ? -4.694 15.115 13.038 1.00 17.18 200 LYS A O 1
ATOM 1603 N N . VAL A 1 201 ? -3.907 13.132 12.309 1.00 11.53 201 VAL A N 1
ATOM 1604 C CA . VAL A 1 201 ? -4.757 13.107 11.119 1.00 11.69 201 VAL A CA 1
ATOM 1605 C C . VAL A 1 201 ? -5.578 11.831 11.095 1.00 12.65 201 VAL A C 1
ATOM 1606 O O . VAL A 1 201 ? -5.059 10.746 11.379 1.00 14.74 201 VAL A O 1
ATOM 1610 N N . ARG A 1 202 ? -6.851 11.958 10.740 1.00 9.52 202 ARG A N 1
ATOM 1611 C CA . ARG A 1 202 ? -7.731 10.802 10.730 1.00 7.94 202 ARG A CA 1
ATOM 1612 C C . ARG A 1 202 ? -8.725 10.793 9.591 1.00 9.99 202 ARG A C 1
ATOM 1613 O O . ARG A 1 202 ? -9.381 11.793 9.317 1.00 10.04 202 ARG A O 1
ATOM 1621 N N . THR A 1 203 ? -8.830 9.651 8.924 1.00 9.71 203 THR A N 1
ATOM 1622 C CA . THR A 1 203 ? -9.793 9.496 7.853 1.00 9.63 203 THR A CA 1
ATOM 1623 C C . THR A 1 203 ? -11.111 9.096 8.506 1.00 12.12 203 THR A C 1
ATOM 1624 O O . THR A 1 203 ? -11.127 8.254 9.400 1.00 12.37 203 THR A O 1
ATOM 1628 N N . GLN A 1 204 ? -12.209 9.713 8.087 1.00 9.14 204 GLN A N 1
ATOM 1629 C CA . GLN A 1 204 ? -13.518 9.329 8.617 1.00 9.93 204 GLN A CA 1
ATOM 1630 C C . GLN A 1 204 ? -14.469 9.121 7.438 1.00 12.32 204 GLN A C 1
ATOM 1631 O O . GLN A 1 204 ? -14.556 9.967 6.543 1.00 15.43 204 GLN A O 1
ATOM 1637 N N . GLY A 1 205 ? -15.169 7.991 7.428 1.00 13.40 205 GLY A N 1
ATOM 1638 C CA . GLY A 1 205 ? -16.089 7.725 6.336 1.00 16.63 205 GLY A CA 1
ATOM 1639 C C . GLY A 1 205 ? -15.309 7.648 5.042 1.00 23.46 205 GLY A C 1
ATOM 1640 O O . GLY A 1 205 ? -14.158 7.201 5.035 1.00 29.01 205 GLY A O 1
ATOM 1641 N N . TYR A 1 206 ? -15.909 8.103 3.947 1.00 16.47 206 TYR A N 1
ATOM 1642 C CA . TYR A 1 206 ? -15.236 8.055 2.662 1.00 22.52 206 TYR A CA 1
ATOM 1643 C C . TYR A 1 206 ? -14.841 9.424 2.130 1.00 21.96 206 TYR A C 1
ATOM 1644 O O . TYR A 1 206 ? -14.126 9.506 1.136 1.00 19.84 206 TYR A O 1
ATOM 1653 N N . ASN A 1 207 ? -15.292 10.502 2.766 1.00 16.44 207 ASN A N 1
ATOM 1654 C CA . ASN A 1 207 ? -14.914 11.810 2.251 1.00 13.54 207 ASN A CA 1
ATOM 1655 C C . ASN A 1 207 ? -14.627 12.863 3.298 1.00 14.88 207 ASN A C 1
ATOM 1656 O O . ASN A 1 207 ? -14.681 14.057 3.016 1.00 14.36 207 ASN A O 1
ATOM 1661 N N . GLU A 1 208 ? -14.311 12.425 4.511 1.00 12.78 208 GLU A N 1
ATOM 1662 C CA . GLU A 1 208 ? -13.991 13.368 5.568 1.00 12.22 208 GLU A CA 1
ATOM 1663 C C . GLU A 1 208 ? -12.588 13.105 6.078 1.00 12.58 208 GLU A C 1
ATOM 1664 O O . GLU A 1 208 ? -12.177 11.958 6.210 1.00 13.70 208 GLU A O 1
ATOM 1670 N N . ILE A 1 209 ? -11.849 14.174 6.347 1.00 9.33 209 ILE A N 1
ATOM 1671 C CA . ILE A 1 209 ? -10.508 14.034 6.897 1.00 9.56 209 ILE A CA 1
ATOM 1672 C C . ILE A 1 209 ? -10.362 15.026 8.035 1.00 11.30 209 ILE A C 1
ATOM 1673 O O . ILE A 1 209 ? -10.645 16.214 7.876 1.00 11.71 209 ILE A O 1
ATOM 1678 N N . PHE A 1 210 ? -9.918 14.530 9.187 1.00 11.28 210 PHE A N 1
ATOM 1679 C CA . PHE A 1 210 ? -9.741 15.376 10.352 1.00 10.72 210 PHE A CA 1
ATOM 1680 C C . PHE A 1 210 ? -8.276 15.724 10.522 1.00 10.72 210 PHE A C 1
ATOM 1681 O O . PHE A 1 210 ? -7.419 14.836 10.530 1.00 11.61 210 PHE A O 1
ATOM 1689 N N . LEU A 1 211 ? -8.001 17.019 10.657 1.00 10.30 211 LEU A N 1
ATOM 1690 C CA . LEU A 1 211 ? -6.641 17.519 10.847 1.00 8.42 211 LEU A CA 1
ATOM 1691 C C . LEU A 1 211 ? -6.600 18.172 12.217 1.00 9.73 211 LEU A C 1
ATOM 1692 O O . LEU A 1 211 ? -7.299 19.156 12.469 1.00 13.60 211 LEU A O 1
ATOM 1697 N N . ASP A 1 212 ? -5.767 17.626 13.094 1.00 9.68 212 ASP A N 1
ATOM 1698 C CA . ASP A 1 212 ? -5.666 18.108 14.471 1.00 11.06 212 ASP A CA 1
ATOM 1699 C C . ASP A 1 212 ? -4.211 18.170 14.954 1.00 9.57 212 ASP A C 1
ATOM 1700 O O . ASP A 1 212 ? -3.277 17.847 14.213 1.00 9.56 212 ASP A O 1
ATOM 1705 N N . SER A 1 213 ? -4.033 18.563 16.214 1.00 10.48 213 SER A N 1
ATOM 1706 C CA . SER A 1 213 ? -2.704 18.721 16.811 1.00 13.01 213 SER A CA 1
ATOM 1707 C C . SER A 1 213 ? -1.797 19.539 15.900 1.00 10.18 213 SER A C 1
ATOM 1708 O O . SER A 1 213 ? -0.728 19.095 15.491 1.00 12.26 213 SER A O 1
ATOM 1711 N N . PRO A 1 214 ? -2.231 20.757 15.561 1.00 13.19 214 PRO A N 1
ATOM 1712 C CA . PRO A 1 214 ? -1.443 21.627 14.695 1.00 10.89 214 PRO A CA 1
ATOM 1713 C C . PRO A 1 214 ? -0.223 22.151 15.434 1.00 12.63 214 PRO A C 1
ATOM 1714 O O . PRO A 1 214 ? -0.223 22.267 16.663 1.00 14.94 214 PRO A O 1
ATOM 1718 N N . LYS A 1 215 ? 0.819 22.452 14.679 1.00 11.05 215 LYS A N 1
ATOM 1719 C CA . LYS A 1 215 ? 2.029 23.010 15.259 1.00 12.52 215 LYS A CA 1
ATOM 1720 C C . LYS A 1 215 ? 2.777 23.769 14.186 1.00 11.58 215 LYS A C 1
ATOM 1721 O O . LYS A 1 215 ? 2.646 23.491 12.993 1.00 12.62 215 LYS A O 1
ATOM 1727 N N . ARG A 1 216 ? 3.540 24.759 14.619 1.00 12.06 216 ARG A N 1
ATOM 1728 C CA . ARG A 1 216 ? 4.364 25.520 13.711 1.00 12.01 216 ARG A CA 1
ATOM 1729 C C . ARG A 1 216 ? 5.607 24.661 13.495 1.00 13.94 216 ARG A C 1
ATOM 1730 O O . ARG A 1 216 ? 6.100 24.045 14.437 1.00 13.30 216 ARG A O 1
ATOM 1738 N N . LYS A 1 217 ? 6.101 24.605 12.263 1.00 13.67 217 LYS A N 1
ATOM 1739 C CA . LYS A 1 217 ? 7.305 23.840 11.965 1.00 13.66 217 LYS A CA 1
ATOM 1740 C C . LYS A 1 217 ? 8.195 24.655 11.041 1.00 11.38 217 LYS A C 1
ATOM 1741 O O . LYS A 1 217 ? 7.707 25.286 10.098 1.00 11.43 217 LYS A O 1
ATOM 1747 N N . LYS A 1 218 ? 9.499 24.639 11.313 1.00 10.45 218 LYS A N 1
ATOM 1748 C CA . LYS A 1 218 ? 10.475 25.373 10.511 1.00 12.47 218 LYS A CA 1
ATOM 1749 C C . LYS A 1 218 ? 10.293 25.006 9.039 1.00 11.24 218 LYS A C 1
ATOM 1750 O O . LYS A 1 218 ? 10.117 23.833 8.703 1.00 14.59 218 LYS A O 1
ATOM 1756 N N . SER A 1 219 ? 10.350 26.011 8.172 1.00 11.16 219 SER A N 1
ATOM 1757 C CA . SER A 1 219 ? 10.160 25.809 6.740 1.00 12.61 219 SER A CA 1
ATOM 1758 C C . SER A 1 219 ? 11.400 25.358 5.974 1.00 12.46 219 SER A C 1
ATOM 1759 O O . SER A 1 219 ? 12.529 25.437 6.471 1.00 13.41 219 SER A O 1
ATOM 1762 N N . ASN A 1 220 ? 11.165 24.879 4.757 1.00 12.47 220 ASN A N 1
ATOM 1763 C CA . ASN A 1 220 ? 12.242 24.414 3.887 1.00 12.68 220 ASN A CA 1
ATOM 1764 C C . ASN A 1 220 ? 12.962 25.602 3.261 1.00 13.75 220 ASN A C 1
ATOM 1765 O O . ASN A 1 220 ? 14.178 25.563 3.028 1.00 16.25 220 ASN A O 1
ATOM 1770 N N . TYR A 1 221 ? 12.209 26.660 2.986 1.00 10.63 221 TYR A N 1
ATOM 1771 C CA . TYR A 1 221 ? 12.756 27.883 2.412 1.00 13.71 221 TYR A CA 1
ATOM 1772 C C . TYR A 1 221 ? 12.703 28.981 3.460 1.00 15.09 221 TYR A C 1
ATOM 1773 O O . TYR A 1 221 ? 11.775 29.036 4.277 1.00 14.46 221 TYR A O 1
ATOM 1782 N N . ASN A 1 222 ? 13.709 29.847 3.452 1.00 12.03 222 ASN A N 1
ATOM 1783 C CA . ASN A 1 222 ? 13.720 30.979 4.359 1.00 8.68 222 ASN A CA 1
ATOM 1784 C C . ASN A 1 222 ? 14.440 32.171 3.752 1.00 13.08 222 ASN A C 1
ATOM 1785 O O . ASN A 1 222 ? 15.599 32.069 3.348 1.00 16.03 222 ASN A O 1
ATOM 1790 N N . CYS A 1 223 ? 13.740 33.298 3.693 1.00 13.03 223 CYS A N 1
ATOM 1791 C CA . CYS A 1 223 ? 14.304 34.538 3.167 1.00 13.37 223 CYS A CA 1
ATOM 1792 C C . CYS A 1 223 ? 14.920 34.349 1.783 1.00 15.77 223 CYS A C 1
ATOM 1793 O O . CYS A 1 223 ? 15.960 34.941 1.461 1.00 15.15 223 CYS A O 1
ATOM 1796 N N . LEU A 1 224 ? 14.261 33.540 0.957 1.00 15.14 224 LEU A N 1
ATOM 1797 C CA . LEU A 1 224 ? 14.765 33.245 -0.377 1.00 17.08 224 LEU A CA 1
ATOM 1798 C C . LEU A 1 224 ? 15.026 34.457 -1.268 1.00 19.74 224 LEU A C 1
ATOM 1799 O O . LEU A 1 224 ? 16.066 34.515 -1.933 1.00 20.12 224 LEU A O 1
ATOM 1804 N N . TYR A 1 225 ? 14.103 35.418 -1.280 1.00 17.48 225 TYR A N 1
ATOM 1805 C CA . TYR A 1 225 ? 14.248 36.601 -2.127 1.00 20.95 225 TYR A CA 1
ATOM 1806 C C . TYR A 1 225 ? 14.684 37.849 -1.378 1.00 22.52 225 TYR A C 1
ATOM 1807 O O . TYR A 1 225 ? 14.502 38.968 -1.865 1.00 22.52 225 TYR A O 1
ATOM 1816 N N . SER A 1 226 ? 15.266 37.665 -0.195 1.00 22.12 226 SER A N 1
ATOM 1817 C CA . SER A 1 226 ? 15.725 38.799 0.607 1.00 19.33 226 SER A CA 1
ATOM 1818 C C . SER A 1 226 ? 17.071 39.335 0.126 1.00 25.09 226 SER A C 1
ATOM 1819 O O . SER A 1 226 ? 17.523 40.347 0.703 1.00 25.37 226 SER A O 1
ATOM 1823 N N . PRO B 1 4 ? 28.768 51.991 35.211 1.00 34.04 4 PRO B N 1
ATOM 1824 C CA . PRO B 1 4 ? 27.399 51.428 35.167 1.00 34.17 4 PRO B CA 1
ATOM 1825 C C . PRO B 1 4 ? 27.022 50.985 33.763 1.00 34.13 4 PRO B C 1
ATOM 1826 O O . PRO B 1 4 ? 27.569 51.477 32.777 1.00 38.84 4 PRO B O 1
ATOM 1830 N N . LEU B 1 5 ? 26.077 50.057 33.680 1.00 26.53 5 LEU B N 1
ATOM 1831 C CA . LEU B 1 5 ? 25.619 49.551 32.395 1.00 24.55 5 LEU B CA 1
ATOM 1832 C C . LEU B 1 5 ? 24.198 50.050 32.138 1.00 25.65 5 LEU B C 1
ATOM 1833 O O . LEU B 1 5 ? 23.403 50.172 33.067 1.00 20.88 5 LEU B O 1
ATOM 1838 N N . MET B 1 6 ? 23.888 50.341 30.877 1.00 25.77 6 MET B N 1
ATOM 1839 C CA . MET B 1 6 ? 22.565 50.837 30.502 1.00 27.45 6 MET B CA 1
ATOM 1840 C C . MET B 1 6 ? 21.614 49.692 30.188 1.00 28.53 6 MET B C 1
ATOM 1841 O O . MET B 1 6 ? 21.951 48.814 29.400 1.00 32.86 6 MET B O 1
ATOM 1846 N N . LEU B 1 7 ? 20.429 49.698 30.795 1.00 19.87 7 LEU B N 1
ATOM 1847 C CA . LEU B 1 7 ? 19.439 48.665 30.515 1.00 18.24 7 LEU B CA 1
ATOM 1848 C C . LEU B 1 7 ? 18.852 48.960 29.140 1.00 22.51 7 LEU B C 1
ATOM 1849 O O . LEU B 1 7 ? 18.686 50.121 28.767 1.00 26.69 7 LEU B O 1
ATOM 1854 N N . ASP B 1 8 ? 18.535 47.915 28.386 1.00 19.55 8 ASP B N 1
ATOM 1855 C CA . ASP B 1 8 ? 17.958 48.096 27.064 1.00 21.25 8 ASP B CA 1
ATOM 1856 C C . ASP B 1 8 ? 17.188 46.841 26.668 1.00 13.11 8 ASP B C 1
ATOM 1857 O O . ASP B 1 8 ? 16.740 46.093 27.529 1.00 16.42 8 ASP B O 1
ATOM 1862 N N . THR B 1 9 ? 17.014 46.623 25.370 1.00 16.13 9 THR B N 1
ATOM 1863 C CA . THR B 1 9 ? 16.291 45.444 24.910 1.00 17.01 9 THR B CA 1
ATOM 1864 C C . THR B 1 9 ? 17.226 44.301 24.507 1.00 15.75 9 THR B C 1
ATOM 1865 O O . THR B 1 9 ? 16.813 43.370 23.809 1.00 16.72 9 THR B O 1
ATOM 1869 N N . ALA B 1 10 ? 18.478 44.381 24.949 1.00 13.93 10 ALA B N 1
ATOM 1870 C CA . ALA B 1 10 ? 19.475 43.350 24.675 1.00 15.47 10 ALA B CA 1
ATOM 1871 C C . ALA B 1 10 ? 19.508 42.883 23.224 1.00 17.28 10 ALA B C 1
ATOM 1872 O O . ALA B 1 10 ? 19.384 41.693 22.933 1.00 14.84 10 ALA B O 1
ATOM 1874 N N . PRO B 1 11 ? 19.702 43.816 22.288 1.00 15.92 11 PRO B N 1
ATOM 1875 C CA . PRO B 1 11 ? 19.749 43.477 20.866 1.00 18.74 11 PRO B CA 1
ATOM 1876 C C . PRO B 1 11 ? 20.818 42.462 20.445 1.00 17.72 11 PRO B C 1
ATOM 1877 O O . PRO B 1 11 ? 20.619 41.720 19.486 1.00 20.12 11 PRO B O 1
ATOM 1881 N N . ASN B 1 12 ? 21.939 42.416 21.158 1.00 18.11 12 ASN B N 1
ATOM 1882 C CA . ASN B 1 12 ? 23.022 41.505 20.785 1.00 19.50 12 ASN B CA 1
ATOM 1883 C C . ASN B 1 12 ? 22.984 40.101 21.388 1.00 18.41 12 ASN B C 1
ATOM 1884 O O . ASN B 1 12 ? 23.808 39.263 21.040 1.00 18.27 12 ASN B O 1
ATOM 1889 N N . ALA B 1 13 ? 22.021 39.836 22.263 1.00 11.53 13 ALA B N 1
ATOM 1890 C CA . ALA B 1 13 ? 21.956 38.542 22.944 1.00 13.59 13 ALA B CA 1
ATOM 1891 C C . ALA B 1 13 ? 21.364 37.380 22.155 1.00 12.52 13 ALA B C 1
ATOM 1892 O O . ALA B 1 13 ? 20.375 37.543 21.442 1.00 14.62 13 ALA B O 1
ATOM 1894 N N . PHE B 1 14 ? 21.970 36.199 22.282 1.00 10.84 14 PHE B N 1
ATOM 1895 C CA . PHE B 1 14 ? 21.407 35.019 21.633 1.00 8.56 14 PHE B CA 1
ATOM 1896 C C . PHE B 1 14 ? 20.171 34.724 22.493 1.00 13.88 14 PHE B C 1
ATOM 1897 O O . PHE B 1 14 ? 20.289 34.400 23.675 1.00 16.67 14 PHE B O 1
ATOM 1905 N N . ASP B 1 15 ? 18.990 34.811 21.892 1.00 11.55 15 ASP B N 1
ATOM 1906 C CA . ASP B 1 15 ? 17.740 34.663 22.630 1.00 8.37 15 ASP B CA 1
ATOM 1907 C C . ASP B 1 15 ? 16.786 33.610 22.069 1.00 9.26 15 ASP B C 1
ATOM 1908 O O . ASP B 1 15 ? 15.580 33.654 22.323 1.00 10.67 15 ASP B O 1
ATOM 1913 N N . ASP B 1 16 ? 17.333 32.652 21.331 1.00 10.13 16 ASP B N 1
ATOM 1914 C CA . ASP B 1 16 ? 16.543 31.615 20.672 1.00 10.51 16 ASP B CA 1
ATOM 1915 C C . ASP B 1 16 ? 15.482 30.962 21.557 1.00 11.42 16 ASP B C 1
ATOM 1916 O O . ASP B 1 16 ? 15.789 30.531 22.675 1.00 10.99 16 ASP B O 1
ATOM 1921 N N . GLN B 1 17 ? 14.248 30.886 21.047 1.00 9.96 17 GLN B N 1
ATOM 1922 C CA . GLN B 1 17 ? 13.135 30.228 21.753 1.00 8.58 17 GLN B CA 1
ATOM 1923 C C . GLN B 1 17 ? 12.796 28.896 21.075 1.00 12.35 17 GLN B C 1
ATOM 1924 O O . GLN B 1 17 ? 11.947 28.125 21.553 1.00 10.82 17 GLN B O 1
ATOM 1930 N N . TYR B 1 18 ? 13.433 28.643 19.939 1.00 11.82 18 TYR B N 1
ATOM 1931 C CA . TYR B 1 18 ? 13.242 27.393 19.212 1.00 12.37 18 TYR B CA 1
ATOM 1932 C C . TYR B 1 18 ? 11.805 27.116 18.775 1.00 13.39 18 TYR B C 1
ATOM 1933 O O . TYR B 1 18 ? 11.321 25.989 18.881 1.00 13.93 18 TYR B O 1
ATOM 1942 N N . GLU B 1 19 ? 11.132 28.144 18.267 1.00 13.13 19 GLU B N 1
ATOM 1943 C CA . GLU B 1 19 ? 9.757 27.987 17.805 1.00 10.39 19 GLU B CA 1
ATOM 1944 C C . GLU B 1 19 ? 9.721 27.331 16.427 1.00 11.15 19 GLU B C 1
ATOM 1945 O O . GLU B 1 19 ? 10.092 27.940 15.422 1.00 15.15 19 GLU B O 1
ATOM 1951 N N . GLY B 1 20 ? 9.268 26.082 16.393 1.00 11.34 20 GLY B N 1
ATOM 1952 C CA . GLY B 1 20 ? 9.182 25.355 15.140 1.00 13.21 20 GLY B CA 1
ATOM 1953 C C . GLY B 1 20 ? 10.287 24.342 14.871 1.00 13.05 20 GLY B C 1
ATOM 1954 O O . GLY B 1 20 ? 10.305 23.729 13.804 1.00 13.41 20 GLY B O 1
ATOM 1955 N N . CYS B 1 21 ? 11.205 24.154 15.819 1.00 11.78 21 CYS B N 1
ATOM 1956 C CA . CYS B 1 21 ? 12.295 23.196 15.619 1.00 10.46 21 CYS B CA 1
ATOM 1957 C C . CYS B 1 21 ? 12.640 22.385 16.863 1.00 12.01 21 CYS B C 1
ATOM 1958 O O . CYS B 1 21 ? 13.742 21.847 16.957 1.00 13.58 21 CYS B O 1
ATOM 1961 N N . VAL B 1 22 ? 11.726 22.302 17.824 1.00 12.56 22 VAL B N 1
ATOM 1962 C CA . VAL B 1 22 ? 12.022 21.534 19.028 1.00 12.94 22 VAL B CA 1
ATOM 1963 C C . VAL B 1 22 ? 12.391 20.084 18.716 1.00 17.58 22 VAL B C 1
ATOM 1964 O O . VAL B 1 22 ? 13.415 19.583 19.198 1.00 16.99 22 VAL B O 1
ATOM 1968 N N . ASN B 1 23 ? 11.571 19.399 17.925 1.00 16.54 23 ASN B N 1
ATOM 1969 C CA . ASN B 1 23 ? 11.885 18.003 17.612 1.00 19.95 23 ASN B CA 1
ATOM 1970 C C . ASN B 1 23 ? 13.235 17.857 16.921 1.00 17.46 23 ASN B C 1
ATOM 1971 O O . ASN B 1 23 ? 14.009 16.945 17.237 1.00 18.94 23 ASN B O 1
ATOM 1976 N N . LYS B 1 24 ? 13.512 18.747 15.975 1.00 15.48 24 LYS B N 1
ATOM 1977 C CA . LYS B 1 24 ? 14.780 18.714 15.256 1.00 20.64 24 LYS B CA 1
ATOM 1978 C C . LYS B 1 24 ? 15.937 18.935 16.230 1.00 21.27 24 LYS B C 1
ATOM 1979 O O . LYS B 1 24 ? 16.966 18.253 16.155 1.00 15.33 24 LYS B O 1
ATOM 1985 N N . MET B 1 25 ? 15.767 19.877 17.153 1.00 16.80 25 MET B N 1
ATOM 1986 C CA . MET B 1 25 ? 16.824 20.146 18.124 1.00 18.52 25 MET B CA 1
ATOM 1987 C C . MET B 1 25 ? 17.072 18.984 19.081 1.00 15.64 25 MET B C 1
ATOM 1988 O O . MET B 1 25 ? 18.221 18.737 19.468 1.00 15.57 25 MET B O 1
ATOM 1993 N N . GLU B 1 26 ? 16.020 18.270 19.482 1.00 13.47 26 GLU B N 1
ATOM 1994 C CA . GLU B 1 26 ? 16.225 17.135 20.377 1.00 15.79 26 GLU B CA 1
ATOM 1995 C C . GLU B 1 26 ? 17.027 16.052 19.657 1.00 20.50 26 GLU B C 1
ATOM 1996 O O . GLU B 1 26 ? 17.746 15.288 20.291 1.00 17.83 26 GLU B O 1
ATOM 2002 N N . GLU B 1 27 ? 16.914 15.992 18.334 1.00 17.80 27 GLU B N 1
ATOM 2003 C CA . GLU B 1 27 ? 17.639 14.976 17.580 1.00 21.36 27 GLU B CA 1
ATOM 2004 C C . GLU B 1 27 ? 19.088 15.358 17.293 1.00 19.62 27 GLU B C 1
ATOM 2005 O O . GLU B 1 27 ? 19.970 14.497 17.318 1.00 22.31 27 GLU B O 1
ATOM 2011 N N . LYS B 1 28 ? 19.363 16.630 17.026 1.00 17.95 28 LYS B N 1
ATOM 2012 C CA . LYS B 1 28 ? 20.746 16.995 16.760 1.00 15.72 28 LYS B CA 1
ATOM 2013 C C . LYS B 1 28 ? 21.514 17.614 17.921 1.00 14.71 28 LYS B C 1
ATOM 2014 O O . LYS B 1 28 ? 22.727 17.728 17.845 1.00 17.58 28 LYS B O 1
ATOM 2020 N N . ALA B 1 29 ? 20.833 17.990 19.001 1.00 13.74 29 ALA B N 1
ATOM 2021 C CA . ALA B 1 29 ? 21.545 18.589 20.129 1.00 10.52 29 ALA B CA 1
ATOM 2022 C C . ALA B 1 29 ? 22.581 17.668 20.795 1.00 13.72 29 ALA B C 1
ATOM 2023 O O . ALA B 1 29 ? 23.587 18.147 21.335 1.00 13.98 29 ALA B O 1
ATOM 2025 N N . PRO B 1 30 ? 22.347 16.342 20.793 1.00 10.65 30 PRO B N 1
ATOM 2026 C CA . PRO B 1 30 ? 23.383 15.529 21.438 1.00 11.97 30 PRO B CA 1
ATOM 2027 C C . PRO B 1 30 ? 24.726 15.653 20.723 1.00 11.83 30 PRO B C 1
ATOM 2028 O O . PRO B 1 30 ? 25.781 15.698 21.364 1.00 13.20 30 PRO B O 1
ATOM 2032 N N . LEU B 1 31 ? 24.687 15.693 19.392 1.00 14.05 31 LEU B N 1
ATOM 2033 C CA . LEU B 1 31 ? 25.901 15.835 18.600 1.00 13.50 31 LEU B CA 1
ATOM 2034 C C . LEU B 1 31 ? 26.468 17.238 18.829 1.00 13.43 31 LEU B C 1
ATOM 2035 O O . LEU B 1 31 ? 27.682 17.431 18.951 1.00 12.80 31 LEU B O 1
ATOM 2040 N N . LEU B 1 32 ? 25.577 18.223 18.880 1.00 12.98 32 LEU B N 1
ATOM 2041 C CA . LEU B 1 32 ? 25.992 19.596 19.098 1.00 14.77 32 LEU B CA 1
ATOM 2042 C C . LEU B 1 32 ? 26.669 19.772 20.455 1.00 11.06 32 LEU B C 1
ATOM 2043 O O . LEU B 1 32 ? 27.613 20.545 20.586 1.00 14.13 32 LEU B O 1
ATOM 2048 N N . LEU B 1 33 ? 26.176 19.059 21.463 1.00 12.19 33 LEU B N 1
ATOM 2049 C CA . LEU B 1 33 ? 26.737 19.169 22.811 1.00 12.42 33 LEU B CA 1
ATOM 2050 C C . LEU B 1 33 ? 28.167 18.638 22.806 1.00 13.58 33 LEU B C 1
ATOM 2051 O O . LEU B 1 33 ? 29.072 19.247 23.365 1.00 12.98 33 LEU B O 1
ATOM 2056 N N . GLN B 1 34 ? 28.358 17.505 22.144 1.00 12.80 34 GLN B N 1
ATOM 2057 C CA . GLN B 1 34 ? 29.674 16.897 22.024 1.00 16.27 34 GLN B CA 1
ATOM 2058 C C . GLN B 1 34 ? 30.621 17.898 21.348 1.00 17.46 34 GLN B C 1
ATOM 2059 O O . GLN B 1 34 ? 31.795 18.015 21.728 1.00 14.68 34 GLN B O 1
ATOM 2065 N N . GLU B 1 35 ? 30.106 18.628 20.357 1.00 11.07 35 GLU B N 1
ATOM 2066 C CA . GLU B 1 35 ? 30.888 19.645 19.662 1.00 14.43 35 GLU B CA 1
ATOM 2067 C C . GLU B 1 35 ? 31.219 20.792 20.628 1.00 11.26 35 GLU B C 1
ATOM 2068 O O . GLU B 1 35 ? 32.364 21.235 20.691 1.00 13.78 35 GLU B O 1
ATOM 2074 N N . ASP B 1 36 ? 30.227 21.262 21.390 1.00 12.34 36 ASP B N 1
ATOM 2075 C CA . ASP B 1 36 ? 30.477 22.349 22.344 1.00 14.22 36 ASP B CA 1
ATOM 2076 C C . ASP B 1 36 ? 31.634 21.945 23.261 1.00 12.92 36 ASP B C 1
ATOM 2077 O O . ASP B 1 36 ? 32.562 22.721 23.485 1.00 14.63 36 ASP B O 1
ATOM 2082 N N . PHE B 1 37 ? 31.569 20.731 23.795 1.00 13.94 37 PHE B N 1
ATOM 2083 C CA . PHE B 1 37 ? 32.610 20.238 24.694 1.00 14.97 37 PHE B CA 1
ATOM 2084 C C . PHE B 1 37 ? 33.998 20.298 24.068 1.00 14.62 37 PHE B C 1
ATOM 2085 O O . PHE B 1 37 ? 34.979 20.681 24.716 1.00 14.43 37 PHE B O 1
ATOM 2093 N N . ASN B 1 38 ? 34.087 19.913 22.804 1.00 17.18 38 ASN B N 1
ATOM 2094 C CA . ASN B 1 38 ? 35.370 19.915 22.117 1.00 17.17 38 ASN B CA 1
ATOM 2095 C C . ASN B 1 38 ? 35.961 21.320 21.968 1.00 18.86 38 ASN B C 1
ATOM 2096 O O . ASN B 1 38 ? 37.182 21.483 21.849 1.00 18.49 38 ASN B O 1
ATOM 2101 N N . MET B 1 39 ? 35.098 22.334 22.000 1.00 17.59 39 MET B N 1
ATOM 2102 C CA . MET B 1 39 ? 35.521 23.720 21.846 1.00 13.72 39 MET B CA 1
ATOM 2103 C C . MET B 1 39 ? 35.528 24.455 23.181 1.00 15.07 39 MET B C 1
ATOM 2104 O O . MET B 1 39 ? 36.028 25.566 23.285 1.00 17.98 39 MET B O 1
ATOM 2109 N N . ASN B 1 40 ? 34.984 23.811 24.200 1.00 14.42 40 ASN B N 1
ATOM 2110 C CA . ASN B 1 40 ? 34.828 24.455 25.493 1.00 13.45 40 ASN B CA 1
ATOM 2111 C C . ASN B 1 40 ? 35.108 23.481 26.638 1.00 16.84 40 ASN B C 1
ATOM 2112 O O . ASN B 1 40 ? 34.184 22.869 27.187 1.00 14.98 40 ASN B O 1
ATOM 2117 N N . ALA B 1 41 ? 36.381 23.348 27.004 1.00 17.06 41 ALA B N 1
ATOM 2118 C CA . ALA B 1 41 ? 36.774 22.436 28.073 1.00 21.86 41 ALA B CA 1
ATOM 2119 C C . ALA B 1 41 ? 36.090 22.737 29.400 1.00 17.41 41 ALA B C 1
ATOM 2120 O O . ALA B 1 41 ? 35.728 21.813 30.116 1.00 17.93 41 ALA B O 1
ATOM 2122 N N . LYS B 1 42 ? 35.935 24.020 29.733 1.00 18.79 42 LYS B N 1
ATOM 2123 C CA . LYS B 1 42 ? 35.280 24.400 30.986 1.00 23.32 42 LYS B CA 1
ATOM 2124 C C . LYS B 1 42 ? 33.852 23.860 31.030 1.00 21.80 42 LYS B C 1
ATOM 2125 O O . LYS B 1 42 ? 33.395 23.372 32.062 1.00 16.68 42 LYS B O 1
ATOM 2131 N N . LEU B 1 43 ? 33.142 23.965 29.911 1.00 15.18 43 LEU B N 1
ATOM 2132 C CA . LEU B 1 43 ? 31.773 23.468 29.859 1.00 14.82 43 LEU B CA 1
ATOM 2133 C C . LEU B 1 43 ? 31.712 21.963 30.047 1.00 15.92 43 LEU B C 1
ATOM 2134 O O . LEU B 1 43 ? 30.831 21.449 30.728 1.00 14.07 43 LEU B O 1
ATOM 2139 N N . LYS B 1 44 ? 32.647 21.242 29.436 1.00 18.69 44 LYS B N 1
ATOM 2140 C CA . LYS B 1 44 ? 32.651 19.792 29.565 1.00 17.43 44 LYS B CA 1
ATOM 2141 C C . LYS B 1 44 ? 32.772 19.396 31.037 1.00 17.24 44 LYS B C 1
ATOM 2142 O O . LYS B 1 44 ? 32.016 18.567 31.531 1.00 14.32 44 LYS B O 1
ATOM 2148 N N . VAL B 1 45 ? 33.729 19.998 31.729 1.00 17.23 45 VAL B N 1
ATOM 2149 C CA . VAL B 1 45 ? 33.937 19.725 33.146 1.00 18.09 45 VAL B CA 1
ATOM 2150 C C . VAL B 1 45 ? 32.698 20.080 33.970 1.00 18.48 45 VAL B C 1
ATOM 2151 O O . VAL B 1 45 ? 32.279 19.310 34.830 1.00 18.96 45 VAL B O 1
ATOM 2155 N N . ALA B 1 46 ? 32.114 21.247 33.702 1.00 15.60 46 ALA B N 1
ATOM 2156 C CA . ALA B 1 46 ? 30.927 21.684 34.432 1.00 14.10 46 ALA B CA 1
ATOM 2157 C C . ALA B 1 46 ? 29.755 20.733 34.193 1.00 15.75 46 ALA B C 1
ATOM 2158 O O . ALA B 1 46 ? 29.008 20.409 35.113 1.00 17.45 46 ALA B O 1
ATOM 2160 N N . TRP B 1 47 ? 29.589 20.282 32.954 1.00 16.44 47 TRP B N 1
ATOM 2161 C CA . TRP B 1 47 ? 28.497 19.371 32.627 1.00 14.05 47 TRP B CA 1
ATOM 2162 C C . TRP B 1 47 ? 28.659 18.044 33.359 1.00 19.32 47 TRP B C 1
ATOM 2163 O O . TRP B 1 47 ? 27.682 17.450 33.824 1.00 16.38 47 TRP B O 1
ATOM 2174 N N . GLU B 1 48 ? 29.897 17.576 33.442 1.00 17.10 48 GLU B N 1
ATOM 2175 C CA . GLU B 1 48 ? 30.178 16.314 34.112 1.00 21.16 48 GLU B CA 1
ATOM 2176 C C . GLU B 1 48 ? 29.805 16.420 35.592 1.00 21.52 48 GLU B C 1
ATOM 2177 O O . GLU B 1 48 ? 29.212 15.497 36.152 1.00 19.31 48 GLU B O 1
ATOM 2183 N N . GLU B 1 49 ? 30.120 17.554 36.213 1.00 23.01 49 GLU B N 1
ATOM 2184 C CA . GLU B 1 49 ? 29.787 17.762 37.626 1.00 25.37 49 GLU B CA 1
ATOM 2185 C C . GLU B 1 49 ? 28.276 17.800 37.799 1.00 23.20 49 GLU B C 1
ATOM 2186 O O . GLU B 1 49 ? 27.721 17.175 38.701 1.00 18.41 49 GLU B O 1
ATOM 2192 N N . ALA B 1 50 ? 27.614 18.568 36.938 1.00 19.75 50 ALA B N 1
ATOM 2193 C CA . ALA B 1 50 ? 26.169 18.698 36.990 1.00 18.17 50 ALA B CA 1
ATOM 2194 C C . ALA B 1 50 ? 25.469 17.366 36.753 1.00 16.16 50 ALA B C 1
ATOM 2195 O O . ALA B 1 50 ? 24.424 17.108 37.335 1.00 17.97 50 ALA B O 1
ATOM 2197 N N . LYS B 1 51 ? 26.041 16.515 35.903 1.00 16.96 51 LYS B N 1
ATOM 2198 C CA . LYS B 1 51 ? 25.401 15.231 35.630 1.00 19.06 51 LYS B CA 1
ATOM 2199 C C . LYS B 1 51 ? 25.361 14.375 36.896 1.00 21.63 51 LYS B C 1
ATOM 2200 O O . LYS B 1 51 ? 24.349 13.745 37.193 1.00 20.98 51 LYS B O 1
ATOM 2206 N N . LYS B 1 52 ? 26.455 14.366 37.649 1.00 23.28 52 LYS B N 1
ATOM 2207 C CA . LYS B 1 52 ? 26.490 13.589 38.885 1.00 26.07 52 LYS B CA 1
ATOM 2208 C C . LYS B 1 52 ? 25.435 14.094 39.864 1.00 26.72 52 LYS B C 1
ATOM 2209 O O . LYS B 1 52 ? 24.734 13.304 40.495 1.00 26.31 52 LYS B O 1
ATOM 2215 N N . ARG B 1 53 ? 25.315 15.413 39.985 1.00 26.08 53 ARG B N 1
ATOM 2216 C CA . ARG B 1 53 ? 24.320 16.001 40.876 1.00 26.96 53 ARG B CA 1
ATOM 2217 C C . ARG B 1 53 ? 22.905 15.641 40.415 1.00 27.48 53 ARG B C 1
ATOM 2218 O O . ARG B 1 53 ? 22.057 15.264 41.226 1.00 28.66 53 ARG B O 1
ATOM 2226 N N . TRP B 1 54 ? 22.650 15.758 39.113 1.00 23.15 54 TRP B N 1
ATOM 2227 C CA . TRP B 1 54 ? 21.332 15.438 38.570 1.00 22.16 54 TRP B CA 1
ATOM 2228 C C . TRP B 1 54 ? 20.934 13.991 38.854 1.00 21.42 54 TRP B C 1
ATOM 2229 O O . TRP B 1 54 ? 19.806 13.722 39.264 1.00 23.06 54 TRP B O 1
ATOM 2240 N N . ASN B 1 55 ? 21.858 13.063 38.634 1.00 24.76 55 ASN B N 1
ATOM 2241 C CA . ASN B 1 55 ? 21.564 11.660 38.877 1.00 26.09 55 ASN B CA 1
ATOM 2242 C C . ASN B 1 55 ? 21.220 11.414 40.340 1.00 28.40 55 ASN B C 1
ATOM 2243 O O . ASN B 1 55 ? 20.414 10.538 40.653 1.00 32.21 55 ASN B O 1
ATOM 2248 N N . ASN B 1 56 ? 21.816 12.196 41.233 1.00 29.31 56 ASN B N 1
ATOM 2249 C CA . ASN B 1 56 ? 21.552 12.043 42.659 1.00 34.26 56 ASN B CA 1
ATOM 2250 C C . ASN B 1 56 ? 20.235 12.648 43.122 1.00 34.70 56 ASN B C 1
ATOM 2251 O O . ASN B 1 56 ? 19.657 12.182 44.101 1.00 33.64 56 ASN B O 1
ATOM 2256 N N . ILE B 1 57 ? 19.750 13.677 42.433 1.00 31.53 57 ILE B N 1
ATOM 2257 C CA . ILE B 1 57 ? 18.498 14.304 42.849 1.00 32.95 57 ILE B CA 1
ATOM 2258 C C . ILE B 1 57 ? 17.249 13.807 42.107 1.00 34.76 57 ILE B C 1
ATOM 2259 O O . ILE B 1 57 ? 16.139 13.950 42.597 1.00 34.95 57 ILE B O 1
ATOM 2264 N N . LYS B 1 58 ? 17.431 13.208 40.937 1.00 34.94 58 LYS B N 1
ATOM 2265 C CA . LYS B 1 58 ? 16.340 12.701 40.127 1.00 39.53 58 LYS B CA 1
ATOM 2266 C C . LYS B 1 58 ? 15.842 11.273 40.438 1.00 45.12 58 LYS B C 1
ATOM 2267 O O . LYS B 1 58 ? 15.153 10.701 39.598 1.00 43.85 58 LYS B O 1
ATOM 2273 N N . PRO B 1 59 ? 16.273 10.651 41.521 1.00 50.12 59 PRO B N 1
ATOM 2274 C CA . PRO B 1 59 ? 15.801 9.300 41.806 1.00 54.64 59 PRO B CA 1
ATOM 2275 C C . PRO B 1 59 ? 14.384 8.975 41.504 1.00 58.17 59 PRO B C 1
ATOM 2276 O O . PRO B 1 59 ? 14.088 8.322 40.485 1.00 58.53 59 PRO B O 1
ATOM 2280 N N . SER B 1 60 ? 13.548 9.407 42.425 1.00 61.42 60 SER B N 1
ATOM 2281 C CA . SER B 1 60 ? 12.147 9.210 42.317 1.00 63.02 60 SER B CA 1
ATOM 2282 C C . SER B 1 60 ? 11.530 10.593 42.489 1.00 63.28 60 SER B C 1
ATOM 2283 O O . SER B 1 60 ? 11.156 11.038 43.594 1.00 65.03 60 SER B O 1
ATOM 2286 N N . ARG B 1 61 ? 11.508 11.289 41.370 1.00 61.89 61 ARG B N 1
ATOM 2287 C CA . ARG B 1 61 ? 10.915 12.607 41.285 1.00 59.82 61 ARG B CA 1
ATOM 2288 C C . ARG B 1 61 ? 10.224 12.550 39.936 1.00 53.23 61 ARG B C 1
ATOM 2289 O O . ARG B 1 61 ? 10.690 11.877 39.010 1.00 54.84 61 ARG B O 1
ATOM 2297 N N . SER B 1 62 ? 9.090 13.223 39.839 1.00 46.36 62 SER B N 1
ATOM 2298 C CA . SER B 1 62 ? 8.328 13.237 38.606 1.00 44.26 62 SER B CA 1
ATOM 2299 C C . SER B 1 62 ? 8.616 14.495 37.789 1.00 37.83 62 SER B C 1
ATOM 2300 O O . SER B 1 62 ? 8.785 15.581 38.344 1.00 34.11 62 SER B O 1
ATOM 2303 N N . TYR B 1 63 ? 8.681 14.338 36.470 1.00 33.83 63 TYR B N 1
ATOM 2304 C CA . TYR B 1 63 ? 8.956 15.463 35.586 1.00 32.08 63 TYR B CA 1
ATOM 2305 C C . TYR B 1 63 ? 7.975 15.485 34.416 1.00 30.34 63 TYR B C 1
ATOM 2306 O O . TYR B 1 63 ? 7.362 14.470 34.094 1.00 31.70 63 TYR B O 1
ATOM 2315 N N . PRO B 1 64 ? 7.807 16.648 33.767 1.00 30.42 64 PRO B N 1
ATOM 2316 C CA . PRO B 1 64 ? 6.886 16.775 32.633 1.00 29.36 64 PRO B CA 1
ATOM 2317 C C . PRO B 1 64 ? 7.222 15.808 31.501 1.00 28.88 64 PRO B C 1
ATOM 2318 O O . PRO B 1 64 ? 8.360 15.370 31.375 1.00 26.19 64 PRO B O 1
ATOM 2322 N N . LYS B 1 65 ? 6.225 15.476 30.686 1.00 30.37 65 LYS B N 1
ATOM 2323 C CA . LYS B 1 65 ? 6.449 14.570 29.567 1.00 34.52 65 LYS B CA 1
ATOM 2324 C C . LYS B 1 65 ? 7.477 15.194 28.636 1.00 29.94 65 LYS B C 1
ATOM 2325 O O . LYS B 1 65 ? 7.356 16.358 28.266 1.00 27.53 65 LYS B O 1
ATOM 2331 N N . GLY B 1 66 ? 8.488 14.416 28.268 1.00 29.98 66 GLY B N 1
ATOM 2332 C CA . GLY B 1 66 ? 9.518 14.917 27.373 1.00 31.84 66 GLY B CA 1
ATOM 2333 C C . GLY B 1 66 ? 10.774 15.371 28.092 1.00 27.88 66 GLY B C 1
ATOM 2334 O O . GLY B 1 66 ? 11.844 15.457 27.490 1.00 26.98 66 GLY B O 1
ATOM 2335 N N . PHE B 1 67 ? 10.647 15.660 29.383 1.00 21.62 67 PHE B N 1
ATOM 2336 C CA . PHE B 1 67 ? 11.783 16.113 30.182 1.00 22.21 67 PHE B CA 1
ATOM 2337 C C . PHE B 1 67 ? 12.766 14.958 30.380 1.00 22.24 67 PHE B C 1
ATOM 2338 O O . PHE B 1 67 ? 12.405 13.916 30.928 1.00 26.67 67 PHE B O 1
ATOM 2346 N N . ASN B 1 68 ? 14.007 15.137 29.936 1.00 18.87 68 ASN B N 1
ATOM 2347 C CA . ASN B 1 68 ? 15.020 14.088 30.049 1.00 19.47 68 ASN B CA 1
ATOM 2348 C C . ASN B 1 68 ? 16.277 14.525 30.801 1.00 18.50 68 ASN B C 1
ATOM 2349 O O . ASN B 1 68 ? 16.330 15.637 31.344 1.00 18.05 68 ASN B O 1
ATOM 2354 N N . ASP B 1 69 ? 17.284 13.648 30.819 1.00 18.88 69 ASP B N 1
ATOM 2355 C CA . ASP B 1 69 ? 18.551 13.911 31.504 1.00 21.22 69 ASP B CA 1
ATOM 2356 C C . ASP B 1 69 ? 19.278 15.155 31.009 1.00 16.85 69 ASP B C 1
ATOM 2357 O O . ASP B 1 69 ? 19.993 15.796 31.771 1.00 15.25 69 ASP B O 1
ATOM 2362 N N . PHE B 1 70 ? 19.125 15.486 29.732 1.00 14.12 70 PHE B N 1
ATOM 2363 C CA . PHE B 1 70 ? 19.799 16.672 29.201 1.00 11.98 70 PHE B CA 1
ATOM 2364 C C . PHE B 1 70 ? 19.221 17.925 29.843 1.00 13.30 70 PHE B C 1
ATOM 2365 O O . PHE B 1 70 ? 19.957 18.850 30.188 1.00 14.03 70 PHE B O 1
ATOM 2373 N N . HIS B 1 71 ? 17.899 17.945 29.975 1.00 14.30 71 HIS B N 1
ATOM 2374 C CA . HIS B 1 71 ? 17.189 19.079 30.556 1.00 16.29 71 HIS B CA 1
ATOM 2375 C C . HIS B 1 71 ? 17.539 19.253 32.028 1.00 16.20 71 HIS B C 1
ATOM 2376 O O . HIS B 1 71 ? 17.853 20.359 32.482 1.00 13.92 71 HIS B O 1
ATOM 2383 N N . GLY B 1 72 ? 17.482 18.156 32.773 1.00 13.31 72 GLY B N 1
ATOM 2384 C CA . GLY B 1 72 ? 17.792 18.219 34.188 1.00 13.14 72 GLY B CA 1
ATOM 2385 C C . GLY B 1 72 ? 19.225 18.625 34.440 1.00 13.66 72 GLY B C 1
ATOM 2386 O O . GLY B 1 72 ? 19.500 19.451 35.315 1.00 14.34 72 GLY B O 1
ATOM 2387 N N . THR B 1 73 ? 20.151 18.048 33.676 1.00 12.25 73 THR B N 1
ATOM 2388 C CA . THR B 1 73 ? 21.558 18.362 33.835 1.00 12.08 73 THR B CA 1
ATOM 2389 C C . THR B 1 73 ? 21.853 19.802 33.439 1.00 14.59 73 THR B C 1
ATOM 2390 O O . THR B 1 73 ? 22.678 20.457 34.071 1.00 13.39 73 THR B O 1
ATOM 2394 N N . ALA B 1 74 ? 21.188 20.296 32.398 1.00 13.31 74 ALA B N 1
ATOM 2395 C CA . ALA B 1 74 ? 21.436 21.675 31.980 1.00 12.04 74 ALA B CA 1
ATOM 2396 C C . ALA B 1 74 ? 21.051 22.642 33.095 1.00 10.01 74 ALA B C 1
ATOM 2397 O O . ALA B 1 74 ? 21.802 23.580 33.403 1.00 11.76 74 ALA B O 1
ATOM 2399 N N . LEU B 1 75 ? 19.878 22.424 33.685 1.00 14.62 75 LEU B N 1
ATOM 2400 C CA . LEU B 1 75 ? 19.410 23.286 34.775 1.00 14.35 75 LEU B CA 1
ATOM 2401 C C . LEU B 1 75 ? 20.383 23.266 35.943 1.00 14.58 75 LEU B C 1
ATOM 2402 O O . LEU B 1 75 ? 20.753 24.323 36.468 1.00 14.32 75 LEU B O 1
ATOM 2407 N N . VAL B 1 76 ? 20.792 22.070 36.358 1.00 13.56 76 VAL B N 1
ATOM 2408 C CA . VAL B 1 76 ? 21.741 21.942 37.463 1.00 12.98 76 VAL B CA 1
ATOM 2409 C C . VAL B 1 76 ? 23.017 22.711 37.136 1.00 14.74 76 VAL B C 1
ATOM 2410 O O . VAL B 1 76 ? 23.559 23.444 37.970 1.00 13.90 76 VAL B O 1
ATOM 2414 N N . ALA B 1 77 ? 23.499 22.542 35.906 1.00 11.99 77 ALA B N 1
ATOM 2415 C CA . ALA B 1 77 ? 24.710 23.226 35.478 1.00 13.31 77 ALA B CA 1
ATOM 2416 C C . ALA B 1 77 ? 24.583 24.744 35.564 1.00 10.32 77 ALA B C 1
ATOM 2417 O O . ALA B 1 77 ? 25.535 25.424 35.939 1.00 13.08 77 ALA B O 1
ATOM 2419 N N . TYR B 1 78 ? 23.411 25.282 35.237 1.00 10.81 78 TYR B N 1
ATOM 2420 C CA . TYR B 1 78 ? 23.256 26.726 35.275 1.00 11.96 78 TYR B CA 1
ATOM 2421 C C . TYR B 1 78 ? 23.426 27.258 36.690 1.00 15.73 78 TYR B C 1
ATOM 2422 O O . TYR B 1 78 ? 23.870 28.391 36.877 1.00 14.03 78 TYR B O 1
ATOM 2431 N N . THR B 1 79 ? 23.098 26.436 37.685 1.00 13.46 79 THR B N 1
ATOM 2432 C CA . THR B 1 79 ? 23.239 26.874 39.075 1.00 13.49 79 THR B CA 1
ATOM 2433 C C . THR B 1 79 ? 24.680 26.709 39.548 1.00 17.91 79 THR B C 1
ATOM 2434 O O . THR B 1 79 ? 25.006 26.980 40.708 1.00 18.44 79 THR B O 1
ATOM 2438 N N . GLY B 1 80 ? 25.544 26.276 38.633 1.00 15.70 80 GLY B N 1
ATOM 2439 C CA . GLY B 1 80 ? 26.949 26.087 38.947 1.00 17.50 80 GLY B CA 1
ATOM 2440 C C . GLY B 1 80 ? 27.861 27.173 38.400 1.00 17.09 80 GLY B C 1
ATOM 2441 O O . GLY B 1 80 ? 27.398 28.213 37.934 1.00 14.94 80 GLY B O 1
ATOM 2442 N N . SER B 1 81 ? 29.166 26.914 38.426 1.00 15.75 81 SER B N 1
ATOM 2443 C CA . SER B 1 81 ? 30.155 27.888 37.973 1.00 16.80 81 SER B CA 1
ATOM 2444 C C . SER B 1 81 ? 30.110 28.298 36.499 1.00 14.86 81 SER B C 1
ATOM 2445 O O . SER B 1 81 ? 30.570 29.378 36.144 1.00 18.40 81 SER B O 1
ATOM 2448 N N . ILE B 1 82 ? 29.554 27.456 35.639 1.00 14.11 82 ILE B N 1
ATOM 2449 C CA . ILE B 1 82 ? 29.522 27.793 34.221 1.00 15.38 82 ILE B CA 1
ATOM 2450 C C . ILE B 1 82 ? 28.619 28.973 33.875 1.00 13.22 82 ILE B C 1
ATOM 2451 O O . ILE B 1 82 ? 28.738 29.552 32.792 1.00 13.02 82 ILE B O 1
ATOM 2456 N N . ALA B 1 83 ? 27.733 29.347 34.798 1.00 15.90 83 ALA B N 1
ATOM 2457 C CA . ALA B 1 83 ? 26.796 30.441 34.545 1.00 15.32 83 ALA B CA 1
ATOM 2458 C C . ALA B 1 83 ? 27.433 31.765 34.125 1.00 10.51 83 ALA B C 1
ATOM 2459 O O . ALA B 1 83 ? 26.927 32.433 33.226 1.00 11.17 83 ALA B O 1
ATOM 2461 N N . VAL B 1 84 ? 28.527 32.162 34.768 1.00 14.97 84 VAL B N 1
ATOM 2462 C CA . VAL B 1 84 ? 29.163 33.428 34.409 1.00 16.11 84 VAL B CA 1
ATOM 2463 C C . VAL B 1 84 ? 29.632 33.472 32.958 1.00 15.32 84 VAL B C 1
ATOM 2464 O O . VAL B 1 84 ? 29.315 34.414 32.222 1.00 14.47 84 VAL B O 1
ATOM 2468 N N . ASP B 1 85 ? 30.384 32.461 32.538 1.00 17.00 85 ASP B N 1
ATOM 2469 C CA . ASP B 1 85 ? 30.885 32.441 31.171 1.00 16.27 85 ASP B CA 1
ATOM 2470 C C . ASP B 1 85 ? 29.772 32.249 30.153 1.00 11.82 85 ASP B C 1
ATOM 2471 O O . ASP B 1 85 ? 29.801 32.836 29.073 1.00 15.52 85 ASP B O 1
ATOM 2476 N N . PHE B 1 86 ? 28.800 31.414 30.497 1.00 11.17 86 PHE B N 1
ATOM 2477 C CA . PHE B 1 86 ? 27.670 31.167 29.607 1.00 10.78 86 PHE B CA 1
ATOM 2478 C C . PHE B 1 86 ? 26.849 32.445 29.448 1.00 10.19 86 PHE B C 1
ATOM 2479 O O . PHE B 1 86 ? 26.499 32.822 28.334 1.00 10.80 86 PHE B O 1
ATOM 2487 N N . ASN B 1 87 ? 26.543 33.123 30.549 1.00 11.26 87 ASN B N 1
ATOM 2488 C CA . ASN B 1 87 ? 25.763 34.352 30.444 1.00 11.48 87 ASN B CA 1
ATOM 2489 C C . ASN B 1 87 ? 26.512 35.381 29.592 1.00 10.76 87 ASN B C 1
ATOM 2490 O O . ASN B 1 87 ? 25.905 36.115 28.819 1.00 13.54 87 ASN B O 1
ATOM 2495 N N . ARG B 1 88 ? 27.836 35.413 29.723 1.00 12.46 88 ARG B N 1
ATOM 2496 C CA . ARG B 1 88 ? 28.648 36.354 28.960 1.00 14.93 88 ARG B CA 1
ATOM 2497 C C . ARG B 1 88 ? 28.577 36.052 27.463 1.00 11.76 88 ARG B C 1
ATOM 2498 O O . ARG B 1 88 ? 28.315 36.940 26.654 1.00 13.47 88 ARG B O 1
ATOM 2506 N N . ALA B 1 89 ? 28.793 34.787 27.115 1.00 13.83 89 ALA B N 1
ATOM 2507 C CA . ALA B 1 89 ? 28.769 34.338 25.727 1.00 11.33 89 ALA B CA 1
ATOM 2508 C C . ALA B 1 89 ? 27.440 34.672 25.085 1.00 12.50 89 ALA B C 1
ATOM 2509 O O . ALA B 1 89 ? 27.390 35.129 23.951 1.00 12.63 89 ALA B O 1
ATOM 2511 N N . VAL B 1 90 ? 26.359 34.448 25.829 1.00 13.00 90 VAL B N 1
ATOM 2512 C CA . VAL B 1 90 ? 25.015 34.723 25.328 1.00 13.37 90 VAL B CA 1
ATOM 2513 C C . VAL B 1 90 ? 24.796 36.215 25.121 1.00 12.63 90 VAL B C 1
ATOM 2514 O O . VAL B 1 90 ? 24.298 36.638 24.075 1.00 14.22 90 VAL B O 1
ATOM 2518 N N . ARG B 1 91 ? 25.179 36.999 26.126 1.00 15.65 91 ARG B N 1
ATOM 2519 C CA . ARG B 1 91 ? 25.052 38.454 26.109 1.00 19.45 91 ARG B CA 1
ATOM 2520 C C . ARG B 1 91 ? 25.829 39.118 24.957 1.00 20.46 91 ARG B C 1
ATOM 2521 O O . ARG B 1 91 ? 25.367 40.100 24.374 1.00 23.16 91 ARG B O 1
ATOM 2529 N N . GLU B 1 92 ? 26.995 38.576 24.624 1.00 16.34 92 GLU B N 1
ATOM 2530 C CA . GLU B 1 92 ? 27.835 39.142 23.563 1.00 21.28 92 GLU B CA 1
ATOM 2531 C C . GLU B 1 92 ? 27.779 38.356 22.256 1.00 20.20 92 GLU B C 1
ATOM 2532 O O . GLU B 1 92 ? 28.673 38.471 21.418 1.00 22.67 92 GLU B O 1
ATOM 2538 N N . PHE B 1 93 ? 26.725 37.568 22.075 1.00 15.22 93 PHE B N 1
ATOM 2539 C CA . PHE B 1 93 ? 26.603 36.742 20.885 1.00 15.51 93 PHE B CA 1
ATOM 2540 C C . PHE B 1 93 ? 26.728 37.478 19.556 1.00 17.59 93 PHE B C 1
ATOM 2541 O O . PHE B 1 93 ? 27.558 37.121 18.730 1.00 19.71 93 PHE B O 1
ATOM 2549 N N . LYS B 1 94 ? 25.894 38.493 19.344 1.00 19.08 94 LYS B N 1
ATOM 2550 C CA . LYS B 1 94 ? 25.921 39.204 18.073 1.00 24.01 94 LYS B CA 1
ATOM 2551 C C . LYS B 1 94 ? 27.288 39.803 17.752 1.00 24.66 94 LYS B C 1
ATOM 2552 O O . LYS B 1 94 ? 27.705 39.812 16.594 1.00 24.05 94 LYS B O 1
ATOM 2558 N N . GLU B 1 95 ? 27.989 40.289 18.771 1.00 22.69 95 GLU B N 1
ATOM 2559 C CA . GLU B 1 95 ? 29.303 40.889 18.552 1.00 33.77 95 GLU B CA 1
ATOM 2560 C C . GLU B 1 95 ? 30.409 39.852 18.369 1.00 32.02 95 GLU B C 1
ATOM 2561 O O . GLU B 1 95 ? 31.435 40.134 17.745 1.00 30.62 95 GLU B O 1
ATOM 2567 N N . ASN B 1 96 ? 30.195 38.649 18.894 1.00 26.39 96 ASN B N 1
ATOM 2568 C CA . ASN B 1 96 ? 31.206 37.596 18.816 1.00 26.99 96 ASN B CA 1
ATOM 2569 C C . ASN B 1 96 ? 30.573 36.205 18.607 1.00 26.43 96 ASN B C 1
ATOM 2570 O O . ASN B 1 96 ? 30.755 35.300 19.418 1.00 25.12 96 ASN B O 1
ATOM 2575 N N . PRO B 1 97 ? 29.840 36.018 17.496 1.00 23.76 97 PRO B N 1
ATOM 2576 C CA . PRO B 1 97 ? 29.170 34.752 17.172 1.00 25.07 97 PRO B CA 1
ATOM 2577 C C . PRO B 1 97 ? 30.067 33.532 16.967 1.00 25.07 97 PRO B C 1
ATOM 2578 O O . PRO B 1 97 ? 29.701 32.415 17.341 1.00 27.01 97 PRO B O 1
ATOM 2582 N N . GLY B 1 98 ? 31.239 33.744 16.379 1.00 16.07 98 GLY B N 1
ATOM 2583 C CA . GLY B 1 98 ? 32.147 32.638 16.136 1.00 19.56 98 GLY B CA 1
ATOM 2584 C C . GLY B 1 98 ? 32.697 31.973 17.386 1.00 20.00 98 GLY B C 1
ATOM 2585 O O . GLY B 1 98 ? 33.326 30.920 17.304 1.00 21.47 98 GLY B O 1
ATOM 2586 N N . GLN B 1 99 ? 32.457 32.576 18.549 1.00 17.03 99 GLN B N 1
ATOM 2587 C CA . GLN B 1 99 ? 32.942 32.027 19.801 1.00 16.33 99 GLN B CA 1
ATOM 2588 C C . GLN B 1 99 ? 31.828 31.562 20.729 1.00 18.28 99 GLN B C 1
ATOM 2589 O O . GLN B 1 99 ? 32.031 31.472 21.940 1.00 19.12 99 GLN B O 1
ATOM 2595 N N . PHE B 1 100 ? 30.660 31.258 20.171 1.00 13.13 100 PHE B N 1
ATOM 2596 C CA . PHE B 1 100 ? 29.549 30.795 20.996 1.00 13.40 100 PHE B CA 1
ATOM 2597 C C . PHE B 1 100 ? 29.565 29.269 21.089 1.00 12.88 100 PHE B C 1
ATOM 2598 O O . PHE B 1 100 ? 28.953 28.564 20.273 1.00 16.25 100 PHE B O 1
ATOM 2606 N N . HIS B 1 101 ? 30.263 28.760 22.095 1.00 14.31 101 HIS B N 1
ATOM 2607 C CA . HIS B 1 101 ? 30.382 27.323 22.269 1.00 12.77 101 HIS B CA 1
ATOM 2608 C C . HIS B 1 101 ? 29.464 26.750 23.348 1.00 12.32 101 HIS B C 1
ATOM 2609 O O . HIS B 1 101 ? 29.882 25.996 24.232 1.00 13.77 101 HIS B O 1
ATOM 2616 N N . TYR B 1 102 ? 28.191 27.116 23.232 1.00 13.74 102 TYR B N 1
ATOM 2617 C CA . TYR B 1 102 ? 27.134 26.674 24.124 1.00 12.23 102 TYR B CA 1
ATOM 2618 C C . TYR B 1 102 ? 25.883 26.422 23.284 1.00 13.64 102 TYR B C 1
ATOM 2619 O O . TYR B 1 102 ? 24.768 26.609 23.756 1.00 13.09 102 TYR B O 1
ATOM 2628 N N . LYS B 1 103 ? 26.064 26.021 22.027 1.00 11.54 103 LYS B N 1
ATOM 2629 C CA . LYS B 1 103 ? 24.922 25.792 21.153 1.00 11.50 103 LYS B CA 1
ATOM 2630 C C . LYS B 1 103 ? 23.891 24.810 21.711 1.00 11.34 103 LYS B C 1
ATOM 2631 O O . LYS B 1 103 ? 22.699 25.109 21.734 1.00 13.85 103 LYS B O 1
ATOM 2637 N N . ALA B 1 104 ? 24.341 23.637 22.143 1.00 11.05 104 ALA B N 1
ATOM 2638 C CA . ALA B 1 104 ? 23.421 22.640 22.672 1.00 10.68 104 ALA B CA 1
ATOM 2639 C C . ALA B 1 104 ? 23.014 22.979 24.090 1.00 8.67 104 ALA B C 1
ATOM 2640 O O . ALA B 1 104 ? 21.864 22.767 24.484 1.00 10.26 104 ALA B O 1
ATOM 2642 N N . PHE B 1 105 ? 23.958 23.503 24.867 1.00 8.96 105 PHE B N 1
ATOM 2643 C CA . PHE B 1 105 ? 23.654 23.855 26.241 1.00 10.60 105 PHE B CA 1
ATOM 2644 C C . PHE B 1 105 ? 22.509 24.877 26.280 1.00 10.78 105 PHE B C 1
ATOM 2645 O O . PHE B 1 105 ? 21.581 24.766 27.088 1.00 10.94 105 PHE B O 1
ATOM 2653 N N . HIS B 1 106 ? 22.573 25.876 25.406 1.00 8.73 106 HIS B N 1
ATOM 2654 C CA . HIS B 1 106 ? 21.541 26.892 25.385 1.00 8.95 106 HIS B CA 1
ATOM 2655 C C . HIS B 1 106 ? 20.195 26.276 25.043 1.00 7.65 106 HIS B C 1
ATOM 2656 O O . HIS B 1 106 ? 19.178 26.619 25.648 1.00 9.77 106 HIS B O 1
ATOM 2663 N N . TYR B 1 107 ? 20.182 25.341 24.097 1.00 8.15 107 TYR B N 1
ATOM 2664 C CA . TYR B 1 107 ? 18.930 24.712 23.728 1.00 8.12 107 TYR B CA 1
ATOM 2665 C C . TYR B 1 107 ? 18.327 23.913 24.876 1.00 8.76 107 TYR B C 1
ATOM 2666 O O . TYR B 1 107 ? 17.151 24.074 25.213 1.00 9.06 107 TYR B O 1
ATOM 2675 N N . TYR B 1 108 ? 19.128 23.032 25.459 1.00 10.34 108 TYR B N 1
ATOM 2676 C CA . TYR B 1 108 ? 18.633 22.202 26.550 1.00 11.52 108 TYR B CA 1
ATOM 2677 C C . TYR B 1 108 ? 18.145 23.020 27.732 1.00 11.68 108 TYR B C 1
ATOM 2678 O O . TYR B 1 108 ? 17.126 22.678 28.342 1.00 12.19 108 TYR B O 1
ATOM 2687 N N . LEU B 1 109 ? 18.857 24.090 28.065 1.00 11.31 109 LEU B N 1
ATOM 2688 C CA . LEU B 1 109 ? 18.425 24.931 29.181 1.00 10.75 109 LEU B CA 1
ATOM 2689 C C . LEU B 1 109 ? 17.108 25.604 28.827 1.00 10.97 109 LEU B C 1
ATOM 2690 O O . LEU B 1 109 ? 16.200 25.704 29.657 1.00 10.81 109 LEU B O 1
ATOM 2695 N N . THR B 1 110 ? 16.997 26.071 27.588 1.00 9.88 110 THR B N 1
ATOM 2696 C CA . THR B 1 110 ? 15.770 26.724 27.154 1.00 8.05 110 THR B CA 1
ATOM 2697 C C . THR B 1 110 ? 14.599 25.750 27.165 1.00 10.89 110 THR B C 1
ATOM 2698 O O . THR B 1 110 ? 13.532 26.058 27.698 1.00 10.69 110 THR B O 1
ATOM 2702 N N . ARG B 1 111 ? 14.789 24.573 26.578 1.00 10.59 111 ARG B N 1
ATOM 2703 C CA . ARG B 1 111 ? 13.704 23.605 26.525 1.00 11.43 111 ARG B CA 1
ATOM 2704 C C . ARG B 1 111 ? 13.322 23.144 27.932 1.00 13.36 111 ARG B C 1
ATOM 2705 O O . ARG B 1 111 ? 12.140 22.935 28.220 1.00 15.11 111 ARG B O 1
ATOM 2713 N N . ALA B 1 112 ? 14.312 22.981 28.806 1.00 15.14 112 ALA B N 1
ATOM 2714 C CA . ALA B 1 112 ? 14.023 22.570 30.190 1.00 12.63 112 ALA B CA 1
ATOM 2715 C C . ALA B 1 112 ? 13.080 23.584 30.835 1.00 15.04 112 ALA B C 1
ATOM 2716 O O . ALA B 1 112 ? 12.107 23.216 31.503 1.00 12.41 112 ALA B O 1
ATOM 2718 N N . LEU B 1 113 ? 13.368 24.869 30.642 1.00 11.75 113 LEU B N 1
ATOM 2719 C CA . LEU B 1 113 ? 12.522 25.901 31.229 1.00 10.63 113 LEU B CA 1
ATOM 2720 C C . LEU B 1 113 ? 11.133 25.872 30.597 1.00 11.17 113 LEU B C 1
ATOM 2721 O O . LEU B 1 113 ? 10.124 25.994 31.289 1.00 12.64 113 LEU B O 1
ATOM 2726 N N . GLN B 1 114 ? 11.077 25.684 29.282 1.00 10.04 114 GLN B N 1
ATOM 2727 C CA . GLN B 1 114 ? 9.786 25.638 28.605 1.00 11.37 114 GLN B CA 1
ATOM 2728 C C . GLN B 1 114 ? 8.955 24.448 29.093 1.00 12.88 114 GLN B C 1
ATOM 2729 O O . GLN B 1 114 ? 7.749 24.572 29.300 1.00 16.32 114 GLN B O 1
ATOM 2735 N N . LEU B 1 115 ? 9.603 23.310 29.303 1.00 14.30 115 LEU B N 1
ATOM 2736 C CA . LEU B 1 115 ? 8.886 22.127 29.759 1.00 17.23 115 LEU B CA 1
ATOM 2737 C C . LEU B 1 115 ? 8.323 22.244 31.166 1.00 18.24 115 LEU B C 1
ATOM 2738 O O . LEU B 1 115 ? 7.322 21.618 31.483 1.00 18.77 115 LEU B O 1
ATOM 2743 N N . LEU B 1 116 ? 8.919 23.040 32.031 1.00 17.26 116 LEU B N 1
ATOM 2744 C CA . LEU B 1 116 ? 8.347 23.114 33.373 1.00 16.85 116 LEU B CA 1
ATOM 2745 C C . LEU B 1 116 ? 7.211 24.160 33.463 1.00 16.67 116 LEU B C 1
ATOM 2746 O O . LEU B 1 116 ? 6.420 24.152 34.416 1.00 20.51 116 LEU B O 1
ATOM 2751 N N . SER B 1 117 ? 7.107 24.988 32.406 1.00 20.30 117 SER B N 1
ATOM 2752 C CA . SER B 1 117 ? 6.136 26.087 32.200 1.00 26.68 117 SER B CA 1
ATOM 2753 C C . SER B 1 117 ? 4.636 26.003 32.217 1.00 33.30 117 SER B C 1
ATOM 2754 O O . SER B 1 117 ? 4.029 25.324 31.385 1.00 29.72 117 SER B O 1
ATOM 2757 N N . ASN B 1 118 ? 4.074 26.826 33.112 1.00 45.03 118 ASN B N 1
ATOM 2758 C CA . ASN B 1 118 ? 2.636 26.994 33.329 1.00 52.08 118 ASN B CA 1
ATOM 2759 C C . ASN B 1 118 ? 2.387 28.466 32.966 1.00 48.12 118 ASN B C 1
ATOM 2760 O O . ASN B 1 118 ? 2.948 28.974 31.982 1.00 48.18 118 ASN B O 1
ATOM 2765 N N . GLY B 1 119 ? 1.522 29.130 33.745 1.00 42.01 119 GLY B N 1
ATOM 2766 C CA . GLY B 1 119 ? 1.205 30.528 33.507 1.00 31.86 119 GLY B CA 1
ATOM 2767 C C . GLY B 1 119 ? 1.406 31.322 34.788 1.00 30.15 119 GLY B C 1
ATOM 2768 O O . GLY B 1 119 ? 1.197 32.531 34.790 1.00 28.29 119 GLY B O 1
ATOM 2769 N N . ASP B 1 120 ? 1.816 30.638 35.860 1.00 21.66 120 ASP B N 1
ATOM 2770 C CA . ASP B 1 120 ? 2.064 31.257 37.170 1.00 22.79 120 ASP B CA 1
ATOM 2771 C C . ASP B 1 120 ? 3.144 32.345 37.117 1.00 18.70 120 ASP B C 1
ATOM 2772 O O . ASP B 1 120 ? 4.080 32.257 36.321 1.00 17.01 120 ASP B O 1
ATOM 2777 N N . CYS B 1 121 ? 3.030 33.361 37.972 1.00 19.35 121 CYS B N 1
ATOM 2778 C CA . CYS B 1 121 ? 4.046 34.419 38.026 1.00 17.82 121 CYS B CA 1
ATOM 2779 C C . CYS B 1 121 ? 4.658 34.378 39.411 1.00 16.20 121 CYS B C 1
ATOM 2780 O O . CYS B 1 121 ? 4.032 33.895 40.356 1.00 16.80 121 CYS B O 1
ATOM 2783 N N . HIS B 1 122 ? 5.886 34.871 39.526 1.00 13.90 122 HIS B N 1
ATOM 2784 C CA . HIS B 1 122 ? 6.577 34.877 40.806 1.00 15.33 122 HIS B CA 1
ATOM 2785 C C . HIS B 1 122 ? 7.085 36.271 41.123 1.00 13.64 122 HIS B C 1
ATOM 2786 O O . HIS B 1 122 ? 7.284 37.088 40.230 1.00 11.98 122 HIS B O 1
ATOM 2793 N N . SER B 1 123 ? 7.273 36.518 42.416 1.00 15.14 123 SER B N 1
ATOM 2794 C CA . SER B 1 123 ? 7.806 37.774 42.921 1.00 16.68 123 SER B CA 1
ATOM 2795 C C . SER B 1 123 ? 9.240 37.404 43.261 1.00 11.09 123 SER B C 1
ATOM 2796 O O . SER B 1 123 ? 9.476 36.629 44.201 1.00 16.42 123 SER B O 1
ATOM 2799 N N . VAL B 1 124 ? 10.196 37.923 42.487 1.00 13.89 124 VAL B N 1
ATOM 2800 C CA . VAL B 1 124 ? 11.598 37.584 42.711 1.00 10.91 124 VAL B CA 1
ATOM 2801 C C . VAL B 1 124 ? 12.537 38.775 42.807 1.00 11.09 124 VAL B C 1
ATOM 2802 O O . VAL B 1 124 ? 12.175 39.903 42.466 1.00 12.36 124 VAL B O 1
ATOM 2806 N N . TYR B 1 125 ? 13.763 38.498 43.246 1.00 12.74 125 TYR B N 1
ATOM 2807 C CA . TYR B 1 125 ? 14.756 39.540 43.434 1.00 10.30 125 TYR B CA 1
ATOM 2808 C C . TYR B 1 125 ? 16.123 39.095 42.922 1.00 10.45 125 TYR B C 1
ATOM 2809 O O . TYR B 1 125 ? 16.471 37.915 43.004 1.00 12.41 125 TYR B O 1
ATOM 2818 N N . ARG B 1 126 ? 16.891 40.042 42.391 1.00 11.70 126 ARG B N 1
ATOM 2819 C CA . ARG B 1 126 ? 18.235 39.742 41.931 1.00 13.02 126 ARG B CA 1
ATOM 2820 C C . ARG B 1 126 ? 19.158 40.900 42.267 1.00 11.61 126 ARG B C 1
ATOM 2821 O O . ARG B 1 126 ? 18.916 42.032 41.854 1.00 12.54 126 ARG B O 1
ATOM 2829 N N . GLY B 1 127 ? 20.210 40.604 43.022 1.00 13.11 127 GLY B N 1
ATOM 2830 C CA . GLY B 1 127 ? 21.178 41.630 43.374 1.00 14.73 127 GLY B CA 1
ATOM 2831 C C . GLY B 1 127 ? 22.391 41.485 42.471 1.00 14.42 127 GLY B C 1
ATOM 2832 O O . GLY B 1 127 ? 22.725 40.375 42.041 1.00 16.56 127 GLY B O 1
ATOM 2833 N N . THR B 1 128 ? 23.052 42.596 42.171 1.00 14.40 128 THR B N 1
ATOM 2834 C CA . THR B 1 128 ? 24.247 42.559 41.326 1.00 14.12 128 THR B CA 1
ATOM 2835 C C . THR B 1 128 ? 25.348 43.390 41.981 1.00 14.97 128 THR B C 1
ATOM 2836 O O . THR B 1 128 ? 25.089 44.165 42.908 1.00 16.99 128 THR B O 1
ATOM 2840 N N . LYS B 1 129 ? 26.575 43.216 41.496 1.00 17.58 129 LYS B N 1
ATOM 2841 C CA . LYS B 1 129 ? 27.730 43.960 42.002 1.00 18.69 129 LYS B CA 1
ATOM 2842 C C . LYS B 1 129 ? 27.952 45.151 41.083 1.00 20.82 129 LYS B C 1
ATOM 2843 O O . LYS B 1 129 ? 28.612 46.128 41.452 1.00 24.37 129 LYS B O 1
ATOM 2849 N N . THR B 1 130 ? 27.400 45.040 39.879 1.00 18.11 130 THR B N 1
ATOM 2850 C CA . THR B 1 130 ? 27.497 46.065 38.850 1.00 19.32 130 THR B CA 1
ATOM 2851 C C . THR B 1 130 ? 26.238 46.920 38.825 1.00 19.46 130 THR B C 1
ATOM 2852 O O . THR B 1 130 ? 25.123 46.403 38.834 1.00 16.42 130 THR B O 1
ATOM 2856 N N . ARG B 1 131 ? 26.419 48.233 38.788 1.00 16.59 131 ARG B N 1
ATOM 2857 C CA . ARG B 1 131 ? 25.282 49.142 38.759 1.00 18.31 131 ARG B CA 1
ATOM 2858 C C . ARG B 1 131 ? 24.646 49.185 37.369 1.00 17.06 131 ARG B C 1
ATOM 2859 O O . ARG B 1 131 ? 25.341 49.266 36.351 1.00 17.84 131 ARG B O 1
ATOM 2867 N N . PHE B 1 132 ? 23.319 49.100 37.335 1.00 14.58 132 PHE B N 1
ATOM 2868 C CA . PHE B 1 132 ? 22.564 49.185 36.089 1.00 12.68 132 PHE B CA 1
ATOM 2869 C C . PHE B 1 132 ? 21.692 50.428 36.167 1.00 13.14 132 PHE B C 1
ATOM 2870 O O . PHE B 1 132 ? 21.218 50.788 37.247 1.00 14.80 132 PHE B O 1
ATOM 2878 N N . HIS B 1 133 ? 21.495 51.089 35.031 1.00 14.07 133 HIS B N 1
ATOM 2879 C CA . HIS B 1 133 ? 20.658 52.287 34.974 1.00 15.59 133 HIS B CA 1
ATOM 2880 C C . HIS B 1 133 ? 19.593 52.148 33.889 1.00 19.41 133 HIS B C 1
ATOM 2881 O O . HIS B 1 133 ? 19.887 51.672 32.787 1.00 17.06 133 HIS B O 1
ATOM 2888 N N . TYR B 1 134 ? 18.371 52.578 34.199 1.00 20.08 134 TYR B N 1
ATOM 2889 C CA . TYR B 1 134 ? 17.282 52.566 33.223 1.00 20.31 134 TYR B CA 1
ATOM 2890 C C . TYR B 1 134 ? 17.280 53.970 32.600 1.00 22.73 134 TYR B C 1
ATOM 2891 O O . TYR B 1 134 ? 17.233 54.967 33.324 1.00 22.11 134 TYR B O 1
ATOM 2900 N N . THR B 1 135 ? 17.339 54.041 31.272 1.00 26.03 135 THR B N 1
ATOM 2901 C CA . THR B 1 135 ? 17.386 55.315 30.553 1.00 30.80 135 THR B CA 1
ATOM 2902 C C . THR B 1 135 ? 16.086 56.107 30.478 1.00 33.29 135 THR B C 1
ATOM 2903 O O . THR B 1 135 ? 16.029 57.145 29.810 1.00 30.70 135 THR B O 1
ATOM 2907 N N . GLY B 1 136 ? 15.040 55.618 31.134 1.00 33.24 136 GLY B N 1
ATOM 2908 C CA . GLY B 1 136 ? 13.781 56.343 31.133 1.00 38.14 136 GLY B CA 1
ATOM 2909 C C . GLY B 1 136 ? 12.669 55.875 30.212 1.00 39.17 136 GLY B C 1
ATOM 2910 O O . GLY B 1 136 ? 11.528 55.743 30.652 1.00 42.20 136 GLY B O 1
ATOM 2911 N N . ALA B 1 137 ? 12.979 55.622 28.944 1.00 40.46 137 ALA B N 1
ATOM 2912 C CA . ALA B 1 137 ? 11.947 55.197 27.999 1.00 39.75 137 ALA B CA 1
ATOM 2913 C C . ALA B 1 137 ? 12.128 53.805 27.401 1.00 41.32 137 ALA B C 1
ATOM 2914 O O . ALA B 1 137 ? 13.245 53.383 27.098 1.00 40.61 137 ALA B O 1
ATOM 2916 N N . GLY B 1 138 ? 11.008 53.104 27.231 1.00 40.35 138 GLY B N 1
ATOM 2917 C CA . GLY B 1 138 ? 11.040 51.780 26.640 1.00 35.24 138 GLY B CA 1
ATOM 2918 C C . GLY B 1 138 ? 10.979 50.602 27.592 1.00 32.45 138 GLY B C 1
ATOM 2919 O O . GLY B 1 138 ? 11.042 50.740 28.814 1.00 28.36 138 GLY B O 1
ATOM 2920 N N . SER B 1 139 ? 10.832 49.419 27.010 1.00 31.75 139 SER B N 1
ATOM 2921 C CA . SER B 1 139 ? 10.780 48.194 27.788 1.00 28.44 139 SER B CA 1
ATOM 2922 C C . SER B 1 139 ? 12.206 47.712 28.001 1.00 24.33 139 SER B C 1
ATOM 2923 O O . SER B 1 139 ? 13.145 48.229 27.394 1.00 24.81 139 SER B O 1
ATOM 2926 N N . VAL B 1 140 ? 12.369 46.721 28.868 1.00 19.14 140 VAL B N 1
ATOM 2927 C CA . VAL B 1 140 ? 13.689 46.186 29.160 1.00 14.10 140 VAL B CA 1
ATOM 2928 C C . VAL B 1 140 ? 13.666 44.673 29.016 1.00 12.03 140 VAL B C 1
ATOM 2929 O O . VAL B 1 140 ? 12.661 44.028 29.315 1.00 17.03 140 VAL B O 1
ATOM 2933 N N . ARG B 1 141 ? 14.780 44.131 28.541 1.00 12.55 141 ARG B N 1
ATOM 2934 C CA . ARG B 1 141 ? 14.936 42.694 28.350 1.00 15.45 141 ARG B CA 1
ATOM 2935 C C . ARG B 1 141 ? 16.395 42.387 28.645 1.00 13.99 141 ARG B C 1
ATOM 2936 O O . ARG B 1 141 ? 17.262 43.225 28.414 1.00 14.69 141 ARG B O 1
ATOM 2944 N N . PHE B 1 142 ? 16.679 41.195 29.165 1.00 13.64 142 PHE B N 1
ATOM 2945 C CA . PHE B 1 142 ? 18.067 40.833 29.437 1.00 15.12 142 PHE B CA 1
ATOM 2946 C C . PHE B 1 142 ? 18.754 40.001 28.354 1.00 13.37 142 PHE B C 1
ATOM 2947 O O . PHE B 1 142 ? 19.984 39.995 28.262 1.00 15.76 142 PHE B O 1
ATOM 2955 N N . GLY B 1 143 ? 17.966 39.319 27.533 1.00 12.01 143 GLY B N 1
ATOM 2956 C CA . GLY B 1 143 ? 18.531 38.516 26.450 1.00 12.34 143 GLY B CA 1
ATOM 2957 C C . GLY B 1 143 ? 19.096 37.213 26.971 1.00 12.57 143 GLY B C 1
ATOM 2958 O O . GLY B 1 143 ? 18.697 36.129 26.546 1.00 18.00 143 GLY B O 1
ATOM 2959 N N . GLN B 1 144 ? 20.039 37.324 27.892 1.00 13.75 144 GLN B N 1
ATOM 2960 C CA . GLN B 1 144 ? 20.634 36.145 28.511 1.00 13.02 144 GLN B CA 1
ATOM 2961 C C . GLN B 1 144 ? 19.644 35.608 29.548 1.00 12.88 144 GLN B C 1
ATOM 2962 O O . GLN B 1 144 ? 18.713 36.304 29.949 1.00 14.34 144 GLN B O 1
ATOM 2968 N N . PHE B 1 145 ? 19.838 34.363 29.971 1.00 10.76 145 PHE B N 1
ATOM 2969 C CA . PHE B 1 145 ? 19.017 33.821 31.048 1.00 10.11 145 PHE B CA 1
ATOM 2970 C C . PHE B 1 145 ? 19.500 34.616 32.250 1.00 10.57 145 PHE B C 1
ATOM 2971 O O . PHE B 1 145 ? 20.637 35.108 32.256 1.00 12.62 145 PHE B O 1
ATOM 2979 N N . THR B 1 146 ? 18.647 34.760 33.259 1.00 7.59 146 THR B N 1
ATOM 2980 C CA . THR B 1 146 ? 19.066 35.424 34.484 1.00 8.74 146 THR B CA 1
ATOM 2981 C C . THR B 1 146 ? 18.521 34.606 35.628 1.00 13.22 146 THR B C 1
ATOM 2982 O O . THR B 1 146 ? 17.494 33.935 35.487 1.00 15.76 146 THR B O 1
ATOM 2986 N N . SER B 1 147 ? 19.250 34.597 36.735 1.00 10.20 147 SER B N 1
ATOM 2987 C CA . SER B 1 147 ? 18.781 33.882 37.903 1.00 9.81 147 SER B CA 1
ATOM 2988 C C . SER B 1 147 ? 18.126 34.939 38.787 1.00 13.91 147 SER B C 1
ATOM 2989 O O . SER B 1 147 ? 18.252 36.136 38.538 1.00 18.37 147 SER B O 1
ATOM 2992 N N . SER B 1 148 ? 17.399 34.487 39.793 1.00 8.56 148 SER B N 1
ATOM 2993 C CA . SER B 1 148 ? 16.752 35.384 40.736 1.00 9.10 148 SER B CA 1
ATOM 2994 C C . SER B 1 148 ? 16.371 34.496 41.900 1.00 10.10 148 SER B C 1
ATOM 2995 O O . SER B 1 148 ? 16.483 33.271 41.812 1.00 12.23 148 SER B O 1
ATOM 2998 N N . SER B 1 149 ? 15.944 35.105 43.000 1.00 9.76 149 SER B N 1
ATOM 2999 C CA . SER B 1 149 ? 15.548 34.330 44.170 1.00 10.56 149 SER B CA 1
ATOM 3000 C C . SER B 1 149 ? 14.211 34.786 44.718 1.00 10.45 149 SER B C 1
ATOM 3001 O O . SER B 1 149 ? 13.833 35.938 44.572 1.00 12.77 149 SER B O 1
ATOM 3004 N N . LEU B 1 150 ? 13.491 33.857 45.336 1.00 11.08 150 LEU B N 1
ATOM 3005 C CA . LEU B 1 150 ? 12.223 34.195 45.969 1.00 14.67 150 LEU B CA 1
ATOM 3006 C C . LEU B 1 150 ? 12.573 34.922 47.262 1.00 15.70 150 LEU B C 1
ATOM 3007 O O . LEU B 1 150 ? 11.722 35.561 47.872 1.00 17.98 150 LEU B O 1
ATOM 3012 N N . SER B 1 151 ? 13.832 34.801 47.672 1.00 16.90 151 SER B N 1
ATOM 3013 C CA . SER B 1 151 ? 14.322 35.410 48.909 1.00 17.38 151 SER B CA 1
ATOM 3014 C C . SER B 1 151 ? 15.058 36.719 48.685 1.00 20.90 151 SER B C 1
ATOM 3015 O O . SER B 1 151 ? 16.088 36.760 48.014 1.00 17.87 151 SER B O 1
ATOM 3018 N N . LYS B 1 152 ? 14.522 37.793 49.258 1.00 19.05 152 LYS B N 1
ATOM 3019 C CA . LYS B 1 152 ? 15.135 39.105 49.131 1.00 21.70 152 LYS B CA 1
ATOM 3020 C C . LYS B 1 152 ? 16.457 39.076 49.889 1.00 19.27 152 LYS B C 1
ATOM 3021 O O . LYS B 1 152 ? 17.420 39.746 49.511 1.00 20.41 152 LYS B O 1
ATOM 3027 N N . LYS B 1 153 ? 16.500 38.286 50.958 1.00 24.03 153 LYS B N 1
ATOM 3028 C CA . LYS B 1 153 ? 17.708 38.152 51.762 1.00 27.61 153 LYS B CA 1
ATOM 3029 C C . LYS B 1 153 ? 18.825 37.570 50.901 1.00 23.31 153 LYS B C 1
ATOM 3030 O O . LYS B 1 153 ? 19.954 38.051 50.939 1.00 22.44 153 LYS B O 1
ATOM 3036 N N . VAL B 1 154 ? 18.505 36.538 50.121 1.00 17.44 154 VAL B N 1
ATOM 3037 C CA . VAL B 1 154 ? 19.484 35.915 49.233 1.00 17.25 154 VAL B CA 1
ATOM 3038 C C . VAL B 1 154 ? 19.989 36.912 48.184 1.00 16.41 154 VAL B C 1
ATOM 3039 O O . VAL B 1 154 ? 21.203 37.013 47.939 1.00 16.61 154 VAL B O 1
ATOM 3043 N N . ALA B 1 155 ? 19.063 37.664 47.586 1.00 15.91 155 ALA B N 1
ATOM 3044 C CA . ALA B 1 155 ? 19.409 38.631 46.550 1.00 15.69 155 ALA B CA 1
ATOM 3045 C C . ALA B 1 155 ? 20.298 39.741 47.076 1.00 18.40 155 ALA B C 1
ATOM 3046 O O . ALA B 1 155 ? 21.186 40.225 46.367 1.00 17.80 155 ALA B O 1
ATOM 3048 N N . GLN B 1 156 ? 20.052 40.148 48.319 1.00 17.01 156 GLN B N 1
ATOM 3049 C CA . GLN B 1 156 ? 20.831 41.223 48.929 1.00 24.25 156 GLN B CA 1
ATOM 3050 C C . GLN B 1 156 ? 22.054 40.729 49.686 1.00 22.12 156 GLN B C 1
ATOM 3051 O O . GLN B 1 156 ? 22.773 41.530 50.291 1.00 23.48 156 GLN B O 1
ATOM 3057 N N . SER B 1 157 ? 22.290 39.422 49.654 1.00 21.89 157 SER B N 1
ATOM 3058 C CA . SER B 1 157 ? 23.434 38.848 50.347 1.00 24.07 157 SER B CA 1
ATOM 3059 C C . SER B 1 157 ? 24.730 39.311 49.697 1.00 27.05 157 SER B C 1
ATOM 3060 O O . SER B 1 157 ? 24.784 39.588 48.494 1.00 25.99 157 SER B O 1
ATOM 3063 N N . GLN B 1 158 ? 25.776 39.391 50.510 1.00 26.92 158 GLN B N 1
ATOM 3064 C CA . GLN B 1 158 ? 27.085 39.825 50.054 1.00 26.04 158 GLN B CA 1
ATOM 3065 C C . GLN B 1 158 ? 27.600 39.020 48.854 1.00 26.05 158 GLN B C 1
ATOM 3066 O O . GLN B 1 158 ? 28.440 39.494 48.094 1.00 26.96 158 GLN B O 1
ATOM 3072 N N . GLU B 1 159 ? 27.095 37.809 48.668 1.00 26.04 159 GLU B N 1
ATOM 3073 C CA . GLU B 1 159 ? 27.523 36.995 47.536 1.00 26.65 159 GLU B CA 1
ATOM 3074 C C . GLU B 1 159 ? 27.079 37.580 46.187 1.00 23.19 159 GLU B C 1
ATOM 3075 O O . GLU B 1 159 ? 27.761 37.415 45.178 1.00 21.03 159 GLU B O 1
ATOM 3081 N N . PHE B 1 160 ? 25.952 38.284 46.175 1.00 20.37 160 PHE B N 1
ATOM 3082 C CA . PHE B 1 160 ? 25.426 38.848 44.928 1.00 17.31 160 PHE B CA 1
ATOM 3083 C C . PHE B 1 160 ? 25.311 40.356 44.877 1.00 19.44 160 PHE B C 1
ATOM 3084 O O . PHE B 1 160 ? 25.447 40.962 43.812 1.00 21.06 160 PHE B O 1
ATOM 3092 N N . PHE B 1 161 ? 25.054 40.957 46.028 1.00 18.77 161 PHE B N 1
ATOM 3093 C CA . PHE B 1 161 ? 24.812 42.389 46.079 1.00 18.94 161 PHE B CA 1
ATOM 3094 C C . PHE B 1 161 ? 25.868 43.237 46.762 1.00 20.92 161 PHE B C 1
ATOM 3095 O O . PHE B 1 161 ? 26.575 42.785 47.656 1.00 19.52 161 PHE B O 1
ATOM 3103 N N . SER B 1 162 ? 25.956 44.479 46.308 1.00 21.59 162 SER B N 1
ATOM 3104 C CA . SER B 1 162 ? 26.875 45.461 46.845 1.00 23.11 162 SER B CA 1
ATOM 3105 C C . SER B 1 162 ? 26.162 46.801 46.734 1.00 26.33 162 SER B C 1
ATOM 3106 O O . SER B 1 162 ? 25.392 47.017 45.800 1.00 22.60 162 SER B O 1
ATOM 3109 N N . ASP B 1 163 ? 26.411 47.700 47.679 1.00 29.21 163 ASP B N 1
ATOM 3110 C CA . ASP B 1 163 ? 25.773 49.007 47.643 1.00 35.97 163 ASP B CA 1
ATOM 3111 C C . ASP B 1 163 ? 26.121 49.719 46.344 1.00 31.50 163 ASP B C 1
ATOM 3112 O O . ASP B 1 163 ? 25.401 50.619 45.913 1.00 35.05 163 ASP B O 1
ATOM 3117 N N . HIS B 1 164 ? 27.225 49.305 45.727 1.00 31.50 164 HIS B N 1
ATOM 3118 C CA . HIS B 1 164 ? 27.683 49.876 44.462 1.00 35.41 164 HIS B CA 1
ATOM 3119 C C . HIS B 1 164 ? 26.967 49.234 43.273 1.00 29.79 164 HIS B C 1
ATOM 3120 O O . HIS B 1 164 ? 27.122 49.673 42.136 1.00 29.84 164 HIS B O 1
ATOM 3127 N N . GLY B 1 165 ? 26.184 48.193 43.544 1.00 22.93 165 GLY B N 1
ATOM 3128 C CA . GLY B 1 165 ? 25.466 47.506 42.485 1.00 15.94 165 GLY B CA 1
ATOM 3129 C C . GLY B 1 165 ? 23.993 47.866 42.426 1.00 18.74 165 GLY B C 1
ATOM 3130 O O . GLY B 1 165 ? 23.595 48.978 42.787 1.00 14.63 165 GLY B O 1
ATOM 3131 N N . THR B 1 166 ? 23.178 46.907 41.996 1.00 13.30 166 THR B N 1
ATOM 3132 C CA . THR B 1 166 ? 21.746 47.132 41.843 1.00 16.34 166 THR B CA 1
ATOM 3133 C C . THR B 1 166 ? 20.935 45.976 42.396 1.00 11.74 166 THR B C 1
ATOM 3134 O O . THR B 1 166 ? 21.373 44.829 42.365 1.00 13.77 166 THR B O 1
ATOM 3138 N N . LEU B 1 167 ? 19.764 46.292 42.934 1.00 12.99 167 LEU B N 1
ATOM 3139 C CA . LEU B 1 167 ? 18.865 45.254 43.406 1.00 14.72 167 LEU B CA 1
ATOM 3140 C C . LEU B 1 167 ? 17.655 45.335 42.488 1.00 15.50 167 LEU B C 1
ATOM 3141 O O . LEU B 1 167 ? 16.979 46.369 42.422 1.00 13.83 167 LEU B O 1
ATOM 3146 N N . PHE B 1 168 ? 17.394 44.253 41.762 1.00 11.19 168 PHE B N 1
ATOM 3147 C CA . PHE B 1 168 ? 16.234 44.208 40.880 1.00 12.11 168 PHE B CA 1
ATOM 3148 C C . PHE B 1 168 ? 15.090 43.540 41.639 1.00 9.89 168 PHE B C 1
ATOM 3149 O O . PHE B 1 168 ? 15.272 42.485 42.255 1.00 10.92 168 PHE B O 1
ATOM 3157 N N . ILE B 1 169 ? 13.927 44.186 41.611 1.00 10.67 169 ILE B N 1
ATOM 3158 C CA . ILE B 1 169 ? 12.709 43.690 42.247 1.00 13.17 169 ILE B CA 1
ATOM 3159 C C . ILE B 1 169 ? 11.887 43.361 41.023 1.00 10.10 169 ILE B C 1
ATOM 3160 O O . ILE B 1 169 ? 11.527 44.244 40.248 1.00 14.78 169 ILE B O 1
ATOM 3165 N N . ILE B 1 170 ? 11.591 42.080 40.848 1.00 14.14 170 ILE B N 1
ATOM 3166 C CA . ILE B 1 170 ? 10.951 41.605 39.636 1.00 12.87 170 ILE B CA 1
ATOM 3167 C C . ILE B 1 170 ? 9.668 40.790 39.766 1.00 13.22 170 ILE B C 1
ATOM 3168 O O . ILE B 1 170 ? 9.515 39.997 40.688 1.00 14.53 170 ILE B O 1
ATOM 3173 N N . LYS B 1 171 ? 8.752 41.013 38.833 1.00 12.28 171 LYS B N 1
ATOM 3174 C CA . LYS B 1 171 ? 7.560 40.184 38.745 1.00 11.20 171 LYS B CA 1
ATOM 3175 C C . LYS B 1 171 ? 7.800 39.474 37.415 1.00 12.09 171 LYS B C 1
ATOM 3176 O O . LYS B 1 171 ? 7.875 40.109 36.360 1.00 13.91 171 LYS B O 1
ATOM 3182 N N . THR B 1 172 ? 7.982 38.162 37.480 1.00 12.18 172 THR B N 1
ATOM 3183 C CA . THR B 1 172 ? 8.214 37.365 36.282 1.00 10.95 172 THR B CA 1
ATOM 3184 C C . THR B 1 172 ? 7.034 36.431 36.091 1.00 10.82 172 THR B C 1
ATOM 3185 O O . THR B 1 172 ? 6.449 35.966 37.057 1.00 13.11 172 THR B O 1
ATOM 3189 N N . CYS B 1 173 ? 6.667 36.186 34.841 1.00 15.25 173 CYS B N 1
ATOM 3190 C CA . CYS B 1 173 ? 5.588 35.257 34.569 1.00 12.97 173 CYS B CA 1
ATOM 3191 C C . CYS B 1 173 ? 6.084 34.111 33.679 1.00 15.10 173 CYS B C 1
ATOM 3192 O O . CYS B 1 173 ? 5.331 33.178 33.373 1.00 16.66 173 CYS B O 1
ATOM 3195 N N . LEU B 1 174 ? 7.352 34.179 33.272 1.00 14.63 174 LEU B N 1
ATOM 3196 C CA . LEU B 1 174 ? 7.951 33.113 32.467 1.00 12.03 174 LEU B CA 1
ATOM 3197 C C . LEU B 1 174 ? 9.027 32.378 33.256 1.00 12.84 174 LEU B C 1
ATOM 3198 O O . LEU B 1 174 ? 9.533 31.326 32.828 1.00 13.78 174 LEU B O 1
ATOM 3203 N N . GLY B 1 175 ? 9.382 32.938 34.406 1.00 9.80 175 GLY B N 1
ATOM 3204 C CA . GLY B 1 175 ? 10.389 32.318 35.245 1.00 12.12 175 GLY B CA 1
ATOM 3205 C C . GLY B 1 175 ? 9.918 30.999 35.831 1.00 13.70 175 GLY B C 1
ATOM 3206 O O . GLY B 1 175 ? 8.717 30.787 36.037 1.00 15.66 175 GLY B O 1
ATOM 3207 N N . VAL B 1 176 ? 10.865 30.102 36.085 1.00 11.63 176 VAL B N 1
ATOM 3208 C CA . VAL B 1 176 ? 10.542 28.804 36.660 1.00 13.08 176 VAL B CA 1
ATOM 3209 C C . VAL B 1 176 ? 11.334 28.561 37.943 1.00 14.54 176 VAL B C 1
ATOM 3210 O O . VAL B 1 176 ? 12.526 28.845 38.012 1.00 13.57 176 VAL B O 1
ATOM 3214 N N . TYR B 1 177 ? 10.654 28.037 38.963 1.00 15.29 177 TYR B N 1
ATOM 3215 C CA . TYR B 1 177 ? 11.270 27.736 40.253 1.00 14.43 177 TYR B CA 1
ATOM 3216 C C . TYR B 1 177 ? 12.140 26.484 40.091 1.00 17.42 177 TYR B C 1
ATOM 3217 O O . TYR B 1 177 ? 11.626 25.389 39.839 1.00 18.27 177 TYR B O 1
ATOM 3226 N N . ILE B 1 178 ? 13.455 26.636 40.231 1.00 14.66 178 ILE B N 1
ATOM 3227 C CA . ILE B 1 178 ? 14.361 25.499 40.040 1.00 14.64 178 ILE B CA 1
ATOM 3228 C C . ILE B 1 178 ? 15.125 25.044 41.280 1.00 15.51 178 ILE B C 1
ATOM 3229 O O . ILE B 1 178 ? 16.192 24.444 41.168 1.00 18.15 178 ILE B O 1
ATOM 3234 N N . LYS B 1 179 ? 14.586 25.319 42.465 1.00 18.23 179 LYS B N 1
ATOM 3235 C CA . LYS B 1 179 ? 15.249 24.916 43.703 1.00 19.95 179 LYS B CA 1
ATOM 3236 C C . LYS B 1 179 ? 15.597 23.425 43.700 1.00 20.26 179 LYS B C 1
ATOM 3237 O O . LYS B 1 179 ? 16.632 23.014 44.237 1.00 19.73 179 LYS B O 1
ATOM 3243 N N . GLU B 1 180 ? 14.729 22.631 43.084 1.00 20.41 180 GLU B N 1
ATOM 3244 C CA . GLU B 1 180 ? 14.898 21.176 43.019 1.00 28.53 180 GLU B CA 1
ATOM 3245 C C . GLU B 1 180 ? 15.755 20.715 41.840 1.00 31.87 180 GLU B C 1
ATOM 3246 O O . GLU B 1 180 ? 15.858 19.514 41.564 1.00 30.39 180 GLU B O 1
ATOM 3252 N N . PHE B 1 181 ? 16.357 21.671 41.143 1.00 23.47 181 PHE B N 1
ATOM 3253 C CA . PHE B 1 181 ? 17.205 21.381 39.988 1.00 25.19 181 PHE B CA 1
ATOM 3254 C C . PHE B 1 181 ? 18.444 22.236 40.174 1.00 30.08 181 PHE B C 1
ATOM 3255 O O . PHE B 1 181 ? 18.936 22.822 39.208 1.00 30.40 181 PHE B O 1
ATOM 3263 N N . SER B 1 182 ? 18.948 22.305 41.407 1.00 26.19 182 SER B N 1
ATOM 3264 C CA . SER B 1 182 ? 20.096 23.154 41.713 1.00 25.05 182 SER B CA 1
ATOM 3265 C C . SER B 1 182 ? 21.145 22.557 42.650 1.00 28.35 182 SER B C 1
ATOM 3266 O O . SER B 1 182 ? 20.899 21.551 43.323 1.00 29.30 182 SER B O 1
ATOM 3269 N N . PHE B 1 183 ? 22.314 23.193 42.679 1.00 23.82 183 PHE B N 1
ATOM 3270 C CA . PHE B 1 183 ? 23.417 22.786 43.545 1.00 24.38 183 PHE B CA 1
ATOM 3271 C C . PHE B 1 183 ? 23.165 23.357 44.927 1.00 28.25 183 PHE B C 1
ATOM 3272 O O . PHE B 1 183 ? 23.698 22.863 45.923 1.00 25.70 183 PHE B O 1
ATOM 3280 N N . ARG B 1 184 ? 22.360 24.414 44.980 1.00 26.58 184 ARG B N 1
ATOM 3281 C CA . ARG B 1 184 ? 22.086 25.076 46.244 1.00 29.95 184 ARG B CA 1
ATOM 3282 C C . ARG B 1 184 ? 20.634 25.460 46.448 1.00 29.16 184 ARG B C 1
ATOM 3283 O O . ARG B 1 184 ? 20.221 26.568 46.107 1.00 26.43 184 ARG B O 1
ATOM 3291 N N . PRO B 1 185 ? 19.842 24.548 47.024 1.00 34.13 185 PRO B N 1
ATOM 3292 C CA . PRO B 1 185 ? 18.423 24.796 47.278 1.00 31.94 185 PRO B CA 1
ATOM 3293 C C . PRO B 1 185 ? 18.180 26.037 48.136 1.00 28.66 185 PRO B C 1
ATOM 3294 O O . PRO B 1 185 ? 17.169 26.711 47.961 1.00 29.15 185 PRO B O 1
ATOM 3298 N N . ASP B 1 186 ? 19.105 26.341 49.048 1.00 29.32 186 ASP B N 1
ATOM 3299 C CA . ASP B 1 186 ? 18.952 27.502 49.931 1.00 29.11 186 ASP B CA 1
ATOM 3300 C C . ASP B 1 186 ? 18.795 28.789 49.138 1.00 25.66 186 ASP B C 1
ATOM 3301 O O . ASP B 1 186 ? 18.285 29.791 49.646 1.00 23.88 186 ASP B O 1
ATOM 3306 N N . GLN B 1 187 ? 19.232 28.749 47.883 1.00 23.76 187 GLN B N 1
ATOM 3307 C CA . GLN B 1 187 ? 19.171 29.907 47.004 1.00 17.10 187 GLN B CA 1
ATOM 3308 C C . GLN B 1 187 ? 17.756 30.269 46.547 1.00 12.98 187 GLN B C 1
ATOM 3309 O O . GLN B 1 187 ? 17.526 31.398 46.098 1.00 13.90 187 GLN B O 1
ATOM 3315 N N . GLU B 1 188 ? 16.823 29.324 46.664 1.00 15.84 188 GLU B N 1
ATOM 3316 C CA . GLU B 1 188 ? 15.435 29.549 46.269 1.00 14.73 188 GLU B CA 1
ATOM 3317 C C . GLU B 1 188 ? 15.413 30.201 44.894 1.00 15.55 188 GLU B C 1
ATOM 3318 O O . GLU B 1 188 ? 14.731 31.197 44.683 1.00 13.77 188 GLU B O 1
ATOM 3324 N N . GLU B 1 189 ? 16.145 29.603 43.960 1.00 13.65 189 GLU B N 1
ATOM 3325 C CA . GLU B 1 189 ? 16.286 30.140 42.606 1.00 12.39 189 GLU B CA 1
ATOM 3326 C C . GLU B 1 189 ? 15.116 30.019 41.649 1.00 10.29 189 GLU B C 1
ATOM 3327 O O . GLU B 1 189 ? 14.454 28.987 41.573 1.00 12.01 189 GLU B O 1
ATOM 3333 N N . VAL B 1 190 ? 14.894 31.098 40.902 1.00 11.50 190 VAL B N 1
ATOM 3334 C CA . VAL B 1 190 ? 13.870 31.136 39.868 1.00 10.51 190 VAL B CA 1
ATOM 3335 C C . VAL B 1 190 ? 14.615 31.567 38.603 1.00 10.99 190 VAL B C 1
ATOM 3336 O O . VAL B 1 190 ? 15.183 32.662 38.548 1.00 12.16 190 VAL B O 1
ATOM 3340 N N . LEU B 1 191 ? 14.630 30.682 37.605 1.00 13.54 191 LEU B N 1
ATOM 3341 C CA . LEU B 1 191 ? 15.323 30.919 36.337 1.00 13.18 191 LEU B CA 1
ATOM 3342 C C . LEU B 1 191 ? 14.414 31.688 35.380 1.00 9.20 191 LEU B C 1
ATOM 3343 O O . LEU B 1 191 ? 13.298 31.265 35.103 1.00 10.31 191 LEU B O 1
ATOM 3348 N N . ILE B 1 192 ? 14.907 32.812 34.867 1.00 8.22 192 ILE B N 1
ATOM 3349 C CA . ILE B 1 192 ? 14.118 33.674 33.983 1.00 7.31 192 ILE B CA 1
ATOM 3350 C C . ILE B 1 192 ? 14.703 33.666 32.571 1.00 6.20 192 ILE B C 1
ATOM 3351 O O . ILE B 1 192 ? 15.895 33.908 32.393 1.00 9.14 192 ILE B O 1
ATOM 3356 N N . PRO B 1 193 ? 13.880 33.369 31.558 1.00 9.32 193 PRO B N 1
ATOM 3357 C CA . PRO B 1 193 ? 14.382 33.352 30.179 1.00 8.96 193 PRO B CA 1
ATOM 3358 C C . PRO B 1 193 ? 14.690 34.765 29.713 1.00 11.70 193 PRO B C 1
ATOM 3359 O O . PRO B 1 193 ? 14.023 35.711 30.122 1.00 12.02 193 PRO B O 1
ATOM 3363 N N . GLY B 1 194 ? 15.684 34.892 28.840 1.00 11.20 194 GLY B N 1
ATOM 3364 C CA . GLY B 1 194 ? 16.094 36.196 28.352 1.00 14.38 194 GLY B CA 1
ATOM 3365 C C . GLY B 1 194 ? 15.134 36.865 27.400 1.00 15.06 194 GLY B C 1
ATOM 3366 O O . GLY B 1 194 ? 15.326 38.024 27.043 1.00 15.46 194 GLY B O 1
ATOM 3367 N N . TYR B 1 195 ? 14.096 36.146 26.994 1.00 13.03 195 TYR B N 1
ATOM 3368 C CA . TYR B 1 195 ? 13.116 36.704 26.082 1.00 15.42 195 TYR B CA 1
ATOM 3369 C C . TYR B 1 195 ? 11.903 37.286 26.791 1.00 15.58 195 TYR B C 1
ATOM 3370 O O . TYR B 1 195 ? 10.929 37.684 26.145 1.00 17.10 195 TYR B O 1
ATOM 3379 N N . GLU B 1 196 ? 11.949 37.328 28.123 1.00 12.07 196 GLU B N 1
ATOM 3380 C CA . GLU B 1 196 ? 10.855 37.939 28.871 1.00 13.50 196 GLU B CA 1
ATOM 3381 C C . GLU B 1 196 ? 11.124 39.436 28.802 1.00 13.88 196 GLU B C 1
ATOM 3382 O O . GLU B 1 196 ? 12.259 39.874 28.997 1.00 15.35 196 GLU B O 1
ATOM 3388 N N . VAL B 1 197 ? 10.087 40.208 28.500 1.00 11.12 197 VAL B N 1
ATOM 3389 C CA . VAL B 1 197 ? 10.212 41.659 28.393 1.00 11.26 197 VAL B CA 1
ATOM 3390 C C . VAL B 1 197 ? 9.418 42.342 29.488 1.00 13.11 197 VAL B C 1
ATOM 3391 O O . VAL B 1 197 ? 8.256 41.995 29.736 1.00 19.08 197 VAL B O 1
ATOM 3395 N N . TYR B 1 198 ? 10.038 43.319 30.148 1.00 13.76 198 TYR B N 1
ATOM 3396 C CA . TYR B 1 198 ? 9.359 44.056 31.209 1.00 14.89 198 TYR B CA 1
ATOM 3397 C C . TYR B 1 198 ? 8.888 45.370 30.610 1.00 14.13 198 TYR B C 1
ATOM 3398 O O . TYR B 1 198 ? 9.686 46.160 30.118 1.00 16.67 198 TYR B O 1
ATOM 3407 N N . GLN B 1 199 ? 7.572 45.577 30.653 1.00 15.13 199 GLN B N 1
ATOM 3408 C CA . GLN B 1 199 ? 6.952 46.762 30.077 1.00 18.53 199 GLN B CA 1
ATOM 3409 C C . GLN B 1 199 ? 6.775 47.895 31.079 1.00 15.77 199 GLN B C 1
ATOM 3410 O O . GLN B 1 199 ? 6.436 49.008 30.701 1.00 21.51 199 GLN B O 1
ATOM 3416 N N . LYS B 1 200 ? 6.969 47.604 32.358 1.00 20.73 200 LYS B N 1
ATOM 3417 C CA . LYS B 1 200 ? 6.857 48.629 33.387 1.00 21.31 200 LYS B CA 1
ATOM 3418 C C . LYS B 1 200 ? 8.187 48.619 34.133 1.00 20.49 200 LYS B C 1
ATOM 3419 O O . LYS B 1 200 ? 8.532 47.636 34.784 1.00 22.55 200 LYS B O 1
ATOM 3425 N N . VAL B 1 201 ? 8.947 49.704 34.010 1.00 15.33 201 VAL B N 1
ATOM 3426 C CA . VAL B 1 201 ? 10.253 49.791 34.662 1.00 14.70 201 VAL B CA 1
ATOM 3427 C C . VAL B 1 201 ? 10.331 51.051 35.512 1.00 14.35 201 VAL B C 1
ATOM 3428 O O . VAL B 1 201 ? 10.025 52.148 35.040 1.00 17.02 201 VAL B O 1
ATOM 3432 N N . ARG B 1 202 ? 10.761 50.897 36.760 1.00 10.85 202 ARG B N 1
ATOM 3433 C CA . ARG B 1 202 ? 10.850 52.047 37.650 1.00 9.56 202 ARG B CA 1
ATOM 3434 C C . ARG B 1 202 ? 12.126 52.078 38.467 1.00 12.49 202 ARG B C 1
ATOM 3435 O O . ARG B 1 202 ? 12.477 51.102 39.121 1.00 12.88 202 ARG B O 1
ATOM 3443 N N . THR B 1 203 ? 12.827 53.210 38.413 1.00 12.24 203 THR B N 1
ATOM 3444 C CA . THR B 1 203 ? 14.037 53.393 39.198 1.00 11.70 203 THR B CA 1
ATOM 3445 C C . THR B 1 203 ? 13.576 53.794 40.607 1.00 11.74 203 THR B C 1
ATOM 3446 O O . THR B 1 203 ? 12.648 54.598 40.751 1.00 12.28 203 THR B O 1
ATOM 3450 N N . GLN B 1 204 ? 14.217 53.237 41.633 1.00 12.45 204 GLN B N 1
ATOM 3451 C CA . GLN B 1 204 ? 13.847 53.540 43.016 1.00 13.00 204 GLN B CA 1
ATOM 3452 C C . GLN B 1 204 ? 15.122 53.782 43.813 1.00 15.33 204 GLN B C 1
ATOM 3453 O O . GLN B 1 204 ? 16.060 52.994 43.748 1.00 18.81 204 GLN B O 1
ATOM 3459 N N . GLY B 1 205 ? 15.158 54.876 44.564 1.00 14.99 205 GLY B N 1
ATOM 3460 C CA . GLY B 1 205 ? 16.340 55.162 45.357 1.00 24.15 205 GLY B CA 1
ATOM 3461 C C . GLY B 1 205 ? 17.570 55.275 44.484 1.00 26.59 205 GLY B C 1
ATOM 3462 O O . GLY B 1 205 ? 17.469 55.631 43.312 1.00 34.74 205 GLY B O 1
ATOM 3463 N N . TYR B 1 206 ? 18.736 54.964 45.038 1.00 33.72 206 TYR B N 1
ATOM 3464 C CA . TYR B 1 206 ? 19.955 55.063 44.254 1.00 36.33 206 TYR B CA 1
ATOM 3465 C C . TYR B 1 206 ? 20.404 53.729 43.684 1.00 29.48 206 TYR B C 1
ATOM 3466 O O . TYR B 1 206 ? 21.270 53.699 42.810 1.00 28.86 206 TYR B O 1
ATOM 3475 N N . ASN B 1 207 ? 19.832 52.624 44.160 1.00 20.03 207 ASN B N 1
ATOM 3476 C CA . ASN B 1 207 ? 20.248 51.330 43.622 1.00 15.62 207 ASN B CA 1
ATOM 3477 C C . ASN B 1 207 ? 19.183 50.262 43.375 1.00 15.31 207 ASN B C 1
ATOM 3478 O O . ASN B 1 207 ? 19.527 49.097 43.216 1.00 20.15 207 ASN B O 1
ATOM 3483 N N . GLU B 1 208 ? 17.906 50.630 43.343 1.00 14.28 208 GLU B N 1
ATOM 3484 C CA . GLU B 1 208 ? 16.870 49.616 43.080 1.00 13.76 208 GLU B CA 1
ATOM 3485 C C . GLU B 1 208 ? 16.211 49.866 41.735 1.00 11.09 208 GLU B C 1
ATOM 3486 O O . GLU B 1 208 ? 16.055 51.014 41.320 1.00 12.55 208 GLU B O 1
ATOM 3492 N N . ILE B 1 209 ? 15.837 48.786 41.050 1.00 10.92 209 ILE B N 1
ATOM 3493 C CA . ILE B 1 209 ? 15.122 48.889 39.787 1.00 10.43 209 ILE B CA 1
ATOM 3494 C C . ILE B 1 209 ? 13.989 47.882 39.857 1.00 11.42 209 ILE B C 1
ATOM 3495 O O . ILE B 1 209 ? 14.209 46.706 40.141 1.00 13.37 209 ILE B O 1
ATOM 3500 N N . PHE B 1 210 ? 12.778 48.383 39.639 1.00 11.37 210 PHE B N 1
ATOM 3501 C CA . PHE B 1 210 ? 11.546 47.604 39.696 1.00 12.87 210 PHE B CA 1
ATOM 3502 C C . PHE B 1 210 ? 11.155 47.218 38.270 1.00 9.62 210 PHE B C 1
ATOM 3503 O O . PHE B 1 210 ? 10.919 48.094 37.440 1.00 11.54 210 PHE B O 1
ATOM 3511 N N . LEU B 1 211 ? 11.088 45.909 38.000 1.00 14.25 211 LEU B N 1
ATOM 3512 C CA . LEU B 1 211 ? 10.704 45.386 36.682 1.00 10.47 211 LEU B CA 1
ATOM 3513 C C . LEU B 1 211 ? 9.342 44.701 36.836 1.00 10.51 211 LEU B C 1
ATOM 3514 O O . LEU B 1 211 ? 9.193 43.762 37.625 1.00 15.46 211 LEU B O 1
ATOM 3519 N N . ASP B 1 212 ? 8.359 45.176 36.079 1.00 14.90 212 ASP B N 1
ATOM 3520 C CA . ASP B 1 212 ? 7.002 44.649 36.183 1.00 15.32 212 ASP B CA 1
ATOM 3521 C C . ASP B 1 212 ? 6.372 44.517 34.809 1.00 16.92 212 ASP B C 1
ATOM 3522 O O . ASP B 1 212 ? 6.997 44.814 33.785 1.00 14.85 212 ASP B O 1
ATOM 3527 N N . SER B 1 213 ? 5.114 44.083 34.806 1.00 17.09 213 SER B N 1
ATOM 3528 C CA . SER B 1 213 ? 4.356 43.889 33.576 1.00 18.75 213 SER B CA 1
ATOM 3529 C C . SER B 1 213 ? 5.145 43.083 32.561 1.00 16.38 213 SER B C 1
ATOM 3530 O O . SER B 1 213 ? 5.398 43.529 31.442 1.00 16.23 213 SER B O 1
ATOM 3533 N N . PRO B 1 214 ? 5.558 41.877 32.959 1.00 16.49 214 PRO B N 1
ATOM 3534 C CA . PRO B 1 214 ? 6.322 40.999 32.076 1.00 13.19 214 PRO B CA 1
ATOM 3535 C C . PRO B 1 214 ? 5.420 40.430 30.991 1.00 17.55 214 PRO B C 1
ATOM 3536 O O . PRO B 1 214 ? 4.228 40.220 31.217 1.00 18.75 214 PRO B O 1
ATOM 3540 N N . LYS B 1 215 ? 5.998 40.209 29.817 1.00 14.49 215 LYS B N 1
ATOM 3541 C CA . LYS B 1 215 ? 5.284 39.622 28.690 1.00 21.22 215 LYS B CA 1
ATOM 3542 C C . LYS B 1 215 ? 6.286 38.855 27.836 1.00 21.10 215 LYS B C 1
ATOM 3543 O O . LYS B 1 215 ? 7.472 39.182 27.802 1.00 16.87 215 LYS B O 1
ATOM 3549 N N . ARG B 1 216 ? 5.812 37.828 27.148 1.00 15.93 216 ARG B N 1
ATOM 3550 C CA . ARG B 1 216 ? 6.689 37.078 26.275 1.00 17.95 216 ARG B CA 1
ATOM 3551 C C . ARG B 1 216 ? 6.652 37.819 24.952 1.00 21.16 216 ARG B C 1
ATOM 3552 O O . ARG B 1 216 ? 5.583 38.243 24.504 1.00 21.66 216 ARG B O 1
ATOM 3560 N N . LYS B 1 217 ? 7.818 37.995 24.343 1.00 18.65 217 LYS B N 1
ATOM 3561 C CA . LYS B 1 217 ? 7.922 38.678 23.065 1.00 22.64 217 LYS B CA 1
ATOM 3562 C C . LYS B 1 217 ? 8.761 37.793 22.150 1.00 22.30 217 LYS B C 1
ATOM 3563 O O . LYS B 1 217 ? 9.597 37.022 22.623 1.00 19.53 217 LYS B O 1
ATOM 3569 N N . LYS B 1 218 ? 8.538 37.893 20.844 1.00 18.13 218 LYS B N 1
ATOM 3570 C CA . LYS B 1 218 ? 9.306 37.083 19.905 1.00 20.24 218 LYS B CA 1
ATOM 3571 C C . LYS B 1 218 ? 10.778 37.479 19.969 1.00 19.33 218 LYS B C 1
ATOM 3572 O O . LYS B 1 218 ? 11.102 38.645 20.230 1.00 17.92 218 LYS B O 1
ATOM 3578 N N . SER B 1 219 ? 11.664 36.510 19.740 1.00 13.28 219 SER B N 1
ATOM 3579 C CA . SER B 1 219 ? 13.104 36.755 19.773 1.00 12.87 219 SER B CA 1
ATOM 3580 C C . SER B 1 219 ? 13.703 37.158 18.432 1.00 13.23 219 SER B C 1
ATOM 3581 O O . SER B 1 219 ? 13.082 36.991 17.383 1.00 15.72 219 SER B O 1
ATOM 3584 N N . ASN B 1 220 ? 14.922 37.684 18.488 1.00 14.76 220 ASN B N 1
ATOM 3585 C CA . ASN B 1 220 ? 15.641 38.116 17.298 1.00 15.44 220 ASN B CA 1
ATOM 3586 C C . ASN B 1 220 ? 16.177 36.911 16.529 1.00 18.03 220 ASN B C 1
ATOM 3587 O O . ASN B 1 220 ? 16.224 36.914 15.296 1.00 19.81 220 ASN B O 1
ATOM 3592 N N . TYR B 1 221 ? 16.579 35.881 17.268 1.00 14.24 221 TYR B N 1
ATOM 3593 C CA . TYR B 1 221 ? 17.081 34.643 16.675 1.00 13.61 221 TYR B CA 1
ATOM 3594 C C . TYR B 1 221 ? 16.048 33.550 16.911 1.00 10.77 221 TYR B C 1
ATOM 3595 O O . TYR B 1 221 ? 15.392 33.528 17.952 1.00 15.18 221 TYR B O 1
ATOM 3604 N N . ASN B 1 222 ? 15.885 32.663 15.934 1.00 11.72 222 ASN B N 1
ATOM 3605 C CA . ASN B 1 222 ? 14.971 31.534 16.074 1.00 9.79 222 ASN B CA 1
ATOM 3606 C C . ASN B 1 222 ? 15.504 30.346 15.296 1.00 13.97 222 ASN B C 1
ATOM 3607 O O . ASN B 1 222 ? 15.768 30.450 14.096 1.00 14.45 222 ASN B O 1
ATOM 3612 N N . CYS B 1 223 ? 15.683 29.231 15.999 1.00 10.89 223 CYS B N 1
ATOM 3613 C CA . CYS B 1 223 ? 16.175 27.985 15.418 1.00 12.03 223 CYS B CA 1
ATOM 3614 C C . CYS B 1 223 ? 17.448 28.189 14.609 1.00 13.89 223 CYS B C 1
ATOM 3615 O O . CYS B 1 223 ? 17.626 27.579 13.555 1.00 15.12 223 CYS B O 1
ATOM 3618 N N . LEU B 1 224 ? 18.349 29.024 15.119 1.00 12.55 224 LEU B N 1
ATOM 3619 C CA . LEU B 1 224 ? 19.588 29.319 14.404 1.00 14.81 224 LEU B CA 1
ATOM 3620 C C . LEU B 1 224 ? 20.415 28.095 14.002 1.00 16.09 224 LEU B C 1
ATOM 3621 O O . LEU B 1 224 ? 20.856 27.981 12.851 1.00 17.20 224 LEU B O 1
ATOM 3626 N N . TYR B 1 225 ? 20.592 27.167 14.935 1.00 13.84 225 TYR B N 1
ATOM 3627 C CA . TYR B 1 225 ? 21.404 25.979 14.693 1.00 15.14 225 TYR B CA 1
ATOM 3628 C C . TYR B 1 225 ? 20.641 24.678 14.417 1.00 15.56 225 TYR B C 1
ATOM 3629 O O . TYR B 1 225 ? 21.234 23.600 14.456 1.00 16.27 225 TYR B O 1
ATOM 3638 N N . SER B 1 226 ? 19.343 24.756 14.140 1.00 14.92 226 SER B N 1
ATOM 3639 C CA . SER B 1 226 ? 18.580 23.536 13.891 1.00 15.82 226 SER B CA 1
ATOM 3640 C C . SER B 1 226 ? 18.768 22.980 12.479 1.00 22.13 226 SER B C 1
ATOM 3641 O O . SER B 1 226 ? 18.380 21.819 12.255 1.00 22.73 226 SER B O 1
#

Nearest PDB structures (foldseek):
  1gxy-assembly2_B  TM=1.001E+00  e=3.525E-46  Rattus norvegicus
  1og3-assembly1_A  TM=9.873E-01  e=8.998E-43  Rattus norvegicus
  1og4-assembly1_A  TM=9.881E-01  e=1.856E-42  Rattus norvegicus
  6k94-assembly2_B  TM=7.030E-01  e=6.462E-08  Xanthomonas citri
  3u0j-assembly2_A  TM=7.632E-01  e=4.981E-06  Pseudomonas syringae pv. tomato str. DC3000

Radius of gyration: 24.87 Å; Cα contacts (8 Å, |Δi|>4): 931; chains: 2; bounding box: 59×50×67 Å

Sequence (446 aa):
PLMLDTAPNAFDDQYEGCVNKMEEKAPLLLQEDFNMNAKLKVAWEEAKKRWNNIKPSRSYPKGFNDFHGTALVAYTGSIAVDFNRAVREFKENPGQFHYKAFHYYLTRALQLLSNGDCHSVYRGTKTRFHYTGAGSVRFGQFTSSSLSKKVAQSQEFFSDHGTLFIIKTCLGVYIKEFSFRPDQEEVLIPGYEVYQKVRTQGYNEIFLDSPKRKKSNYNCLYSPLMLDTAPNAFDDQYEGCVNKMEEKAPLLLQEDFNMNAKLKVAWEEAKKRWNNIKPSRSYPKGFNDFHGTALVAYTGSIAVDFNRAVREFKENPGQFHYKAFHYYLTRALQLLSNGDCHSVYRGTKTRFHYTGAGSVRFGQFTSSSLSKKVAQSQEFFSDHGTLFIIKTCLGVYIKEFSFRPDQEEVLIPGYEVYQKVRTQGYNEIFLDSPKRKKSNYNCLYS

InterPro domains:
  IPR000768 NAD:arginine ADP-ribosyltransferase, ART [PF01129] (27-239)
  IPR000768 NAD:arginine ADP-ribosyltransferase, ART [PR00970] (28-49)
  IPR000768 NAD:arginine ADP-ribosyltransferase, ART [PR00970] (56-74)
  IPR000768 NAD:arginine ADP-ribosyltransferase, ART [PR00970] (87-101)
  IPR000768 NAD:arginine ADP-ribosyltransferase, ART [PR00970] (120-136)
  IPR000768 NAD:arginine ADP-ribosyltransferase, ART [PR00970] (160-175)
  IPR000768 NAD:arginine ADP-ribosyltransferase, ART [PR00970] (186-202)
  IPR000768 NAD:arginine ADP-ribosyltransferase, ART [PR00970] (207-222)
  IPR000768 NAD:arginine ADP-ribosyltransferase, ART [PS01291] (120-132)
  IPR050999 Arg-specific ADP-ribosyltransferase [PTHR10339] (16-256)

Organism: Rattus norvegicus (NCBI:txid10116)

Solvent-accessible surface area: 21199 Å² total; per-residue (Å²): 112,97,108,12,73,72,14,66,55,1,0,2,1,4,4,40,77,11,37,132,102,0,54,125,62,0,58,127,24,6,118,79,1,35,129,107,13,77,122,0,101,80,11,20,93,92,0,105,151,67,5,60,117,37,65,104,79,192,102,62,48,192,60,24,58,69,66,2,0,2,0,0,0,2,9,17,22,103,8,17,122,28,0,18,82,4,0,112,55,5,98,126,58,70,59,110,2,24,3,36,0,0,5,0,1,0,1,52,0,3,44,33,23,60,132,68,101,60,43,79,0,42,33,6,24,101,61,51,38,79,30,108,55,76,52,44,2,14,34,3,22,5,7,40,6,5,68,31,84,175,23,3,81,40,168,95,65,22,31,92,146,0,0,2,1,31,3,98,0,36,47,6,14,84,1,63,99,16,1,62,82,48,100,19,40,12,0,0,2,3,4,13,2,8,2,86,117,16,118,73,65,65,154,18,42,5,41,1,45,40,21,58,46,95,72,17,99,36,76,21,81,45,57,108,94,105,11,72,74,15,62,49,2,0,2,0,3,5,53,13,4,25,101,85,1,51,119,67,0,54,120,22,9,118,75,1,36,131,105,14,76,117,0,100,85,8,21,91,96,0,96,136,72,4,56,114,35,58,104,99,171,110,59,50,199,60,23,52,70,62,1,0,1,0,0,0,2,7,18,20,97,6,18,120,29,0,20,86,6,0,108,67,7,97,132,63,69,59,106,2,23,3,32,0,0,4,0,0,0,1,56,0,4,30,34,36,52,130,63,104,57,46,69,0,41,32,6,20,100,63,51,42,76,38,92,56,90,53,40,0,15,29,3,21,6,9,42,7,5,68,30,88,174,22,3,81,38,147,85,69,26,31,91,146,0,1,2,1,27,4,97,0,35,38,6,15,85,0,55,117,16,0,69,87,51,97,10,37,14,0,0,2,2,5,8,2,7,2,96,101,25,113,85,43,74,146,17,44,6,47,1,21,39,21,80,118,108,138,25,86,35,34,2,80,52,30

Secondary structure (DSSP, 8-state):
-EEP---TTS-----TT-HHHHHHHHHHHHHHHHHH-HHHHHHHHHHHHHHHHHTTSS---TT--HHHHHHHHHHTSTHHHHHHHHHHTTTT-GGG---HHHHHHHHHHHHHT--S--EEEEEEESS-EE--SSS-EE-SS-B--BS-HHHHTSTTT--TTSEEEEEEESS-EE-GGGSS-GGG-BEEB-TTEEEEEEEEETTTEEEEEEEEE---S--STT-/-EE----TTS-----TT-HHHHHHHHHHHHHHHHHH-HHHHHHHHHHHHHHHHH-TT----TT--HHHHHHHHHHTSTHHHHHHHHHHTTTT-GGG---HHHHHHHHHHHHHH--S--EEEEEE-SS-EE--SSS-EE-SS-B--BS-HHHHTSTTT--TTS-EEEEEESS-EE-GGGSS-GGG-BEEB-TTEEEEEEEEETTTEEEEEEEEE---S--STT-

Foldseek 3Di:
DAEFDLLQQFDFALQPPCLVVLVVCLVVLLVQLCVLPVPVVVLLVVLLVVLVVQVVPDDFFPPDDSLLLSLLASCQDDCVVVLLVCRSRCNVCVVNNSCVSSVVSPSVSLVSQDDFDKAWWKAAAQAAYDYPAAFKGFSNGKDKTASDPCLRCDPVGHDPNYAMETEIGGSWAFVLSSYPHVPRRITIGRRQWMFRDWDDDDRHYIYGHPIDGDDDPDYPPVD/DAEFDLLQQFDFALAPPCLVVLVVCLVVLLVVLCVLDVPVVVLLVVLLVVLVVLVDPDDFFPPDDSLLLSLLASCQDDCVVVLLVCRSRCNVCVVNNSCVSSVSSPSVSLVRVDDQDKAWWKAAADAAYDYPPDDKGFSSGKDKTASDQCLRCDPVGHDPNYAMETEIGRSWAQCLSSYPHVVRRITIGRRQWIFGDWDDDDPHYIYGHDIDGDDDPDYPPPD

B-factor: mean 21.06, std 11.25, range [6.2, 79.24]

CATH classification: 3.90.176.10